Protein 3LIY (pdb70)

Nearest PDB structures (foldseek):
  6w6r-assembly1_A  TM=9.908E-01  e=2.434E-21  Human T-cell leukemia virus type I
  4ydg-assembly1_B  TM=9.935E-01  e=2.262E-19  Human T-cell lymphotrophic virus type 1 (strain ATK)
  4ydg-assembly1_A  TM=9.928E-01  e=6.728E-19  Human T-cell lymphotrophic virus type 1 (strain ATK)
  7bgu-assembly2_D  TM=8.450E-01  e=6.806E-06  Mason-Pfizer monkey virus
  3sqf-assembly2_B  TM=7.385E-01  e=1.691E-04  Mason-Pfizer monkey virus

B-factor: mean 42.74, std 16.51, range [15.84, 133.68]

Foldseek 3Di:
DDDDDDPVDFAWFWKWKALVQADIDTDIAGEDAPAQFWEAECVRHDPPADWAFDWDQDPVGIDRPQKTKHPAWMWMGGPPDPDTLTGRIGIYGDVRPHGYDYVSRCVVVVHDDDDD/DDFDDDPVDFRWFWKFKDLVADHTDTDIAGEDAPAPFWEAEPVPHDPPADWAFDWDQDPVGIDRPQKTKHCAWMWMDGPPDPDTDTGRMGIYGDVRPHGYCYVSRCVVVVHDDDDD/DDDDDDDD/DDFDDDPVDFGWFWKFKDLVQDDTDTDIAGEDAPAAFWEAEPVRHPPDADWAFDWDQDPVGIDGPQKTKRPAWMWMDGPPDPHTLTGRMGIYGPVRPHGYDYVSRCVVVVHDDDDD/DDDDDDPVDFRWFWKFKCLVADDTDIDIAGEDAPDPFWEAECVVHDPPADWAFDWDQDPVGIDRPFKTKHCQWMWMGTDPHDHTLTGRMGIYGHPPRHTYDYPSRCVVVVHDDDDD/DDDDDDD/DDFDDDPVDFGWFWKWKCLVQADIDIDIAGEDAPAPFWEEEPVRHDPPADWAFDWDQDDVGIDRPFKTKRPQWMWMAGPPGDHTLIGRIGIYGPVRPHGYHYVSSCVVVVHDDDDD/DDFDDDPVDFRWFWKFKDLVQDDTDIDIAGEDQPDPFWEEEPVNHDPDFDWAFDWDQDDVGIDRPFKTKHCAWMWMGGDPDPDTQIGRIGIYGDVRPHGYHYPSRCVVVVHDDDDD/DDDDDDD

Sequence (718 aa):
PVIPLDPARRPVIKAQVDTQTSHPKTIEALLDTGADMTVIPIALFSSNTPLKNTSVLLGAGGQTQDHFKLTSLPVLIRLPFRTTPIVLTSSCLVDTKNNWAIIIGRDALQQCQGVLYLPPVIPLDPARRPVIKAQVDTTQTSHPKTIEEALLDTGADMTVIPIALFSSNTPLKNTSVLGAGGQTQDHFKLTSLPVLIRRLPFRTTPIVLTSCLVDTKNNWAIIGRDALQQCQGVLYLPAPQVVMHPPVIPLDPARRPVIKAQVDTQTSHPKTIEALLDTGADMTVIPIALFSSNTPLKNTSVLGAGGQTQDHFKLTSLPVLIRLPFRTTPIVLTSCLVDTKNNWAIIGRDALQQCQGVLYLPPVIPLDPARRPVIKAQVDTQTSHPKTIEALLDTGADMTVIPIALFSSNTPLKNTSVLGAGGQTQDHFKLTSLPVLIRLPFRTTPIVLTSCLVDTKNNWAIIGRDALQQCQGVLYLPAAPPQQVVVVMMHHPVIPLDPARRPVIKAQVDTQTSHPKTIEALLDTGADMTVIPIALFSSNTPLKNTSVLGAGGQTQDHFKLTSLPVLIRLPFRTTPIVLTSCLVDTKNNWAIIGRDALQQCQGVLYLPPVIPLDPARRPVIKAQVDTQTSHPKTIEALLDTGADMTVIPIALFSSNTPLKNTSVLGAGGQTQDHFKLTSLPVLIRLPFRTTPIVLTSCLVDTKNNWWAIIGRDALQQCQGVLYLPAAPPQQVVVVMMHH

Radius of gyration: 28.51 Å; Cα contacts (8 Å, |Δi|>4): 2166; chains: 9; bounding box: 73×74×36 Å

Solvent-accessible surface area: 30761 Å² total; per-residue (Å²): 101,88,29,101,6,37,42,94,185,101,9,64,23,114,1,73,3,16,3,4,24,46,146,57,106,87,30,96,4,18,0,7,0,1,0,12,33,0,0,4,19,54,76,23,16,41,128,92,22,47,47,84,123,20,25,0,33,2,3,34,8,111,18,125,106,44,0,42,32,6,17,3,5,0,19,1,73,23,59,208,123,123,108,38,12,33,5,72,36,0,0,0,1,33,110,71,102,29,18,8,3,0,0,18,0,0,83,92,25,136,2,28,0,87,1,89,77,91,28,96,6,28,44,84,174,90,5,83,20,100,1,78,2,27,4,86,41,43,102,52,18,30,5,48,0,12,0,4,0,4,0,14,49,0,0,2,7,46,10,2,23,44,126,139,32,102,36,124,115,25,25,0,44,1,9,32,21,98,12,112,99,36,0,48,42,4,61,92,43,0,40,0,46,12,44,212,70,128,104,53,11,63,4,113,36,0,0,0,1,46,93,11,61,10,18,2,2,0,1,20,0,0,83,92,25,131,2,25,0,87,7,73,78,26,30,24,14,28,42,113,91,96,26,97,7,27,42,82,166,100,6,62,21,113,1,69,4,14,3,3,25,42,143,38,103,87,30,94,4,16,0,8,0,1,0,16,44,1,0,3,16,53,72,18,18,44,133,119,32,56,48,58,122,23,39,0,58,2,6,20,10,120,17,120,112,40,1,46,40,6,23,4,7,0,16,2,71,19,67,212,116,123,111,41,9,25,5,66,35,0,0,0,1,45,116,69,103,31,17,9,4,0,0,16,0,0,81,86,31,133,2,27,0,93,0,82,76,91,30,96,6,31,41,92,180,100,5,69,18,73,3,75,3,26,5,91,54,48,102,50,18,30,5,55,0,18,0,8,0,4,0,14,36,1,0,1,2,35,4,3,18,57,107,133,31,99,34,125,115,28,34,0,49,2,8,20,19,80,16,141,121,29,0,65,35,5,48,88,43,0,35,2,72,5,68,200,56,120,105,49,10,65,5,114,34,0,0,0,2,49,134,42,8,36,11,9,3,0,1,17,0,0,85,88,21,135,2,26,0,88,7,62,85,35,30,29,27,32,80,101,92,32,76,7,22,44,92,136,104,8,64,25,115,0,57,2,27,3,7,24,34,152,62,89,90,32,96,2,19,0,8,0,2,0,14,31,0,1,2,18,53,70,17,16,49,104,151,25,49,45,67,123,28,41,0,55,5,4,33,18,121,16,102,106,43,0,45,40,6,23,4,5,0,18,0,74,26,57,209,118,125,109,36,13,28,5,86,33,0,0,0,1,45,108,80,94,29,18,10,3,0,1,17,0,1,80,88,23,133,2,29,0,88,3,81,84,91,26,98,6,36,42,90,179,108,5,66,26,74,3,74,1,27,4,86,37,42,98,52,14,27,4,52,0,17,0,8,0,5,0,14,41,0,0,1,7,48,12,3,23,46,102,132,27,102,41,124,117,23,31,0,49,2,10,29,19,107,12,115,104,30,2,45,38,3,54,91,43,0,34,0,67,8,79,192,85,128,106,41,9,66,4,113,43,0,0,0,4,33,101,9,84,21,17,2,1,0,1,18,0,0,83,87,29,137,2,26,0,85,8,66,74,27,25,23,20,23,86

CATH classification: 2.40.70.10

Structure (mmCIF, N/CA/C/O backbone):
data_3LIY
#
_entry.id   3LIY
#
_cell.length_a   133.690
_cell.length_b   77.395
_cell.length_c   80.166
_cell.angle_alpha   90.00
_cell.angle_beta   99.69
_cell.angle_gamma   90.00
#
_symmetry.space_group_name_H-M   'C 1 2 1'
#
loop_
_entity.id
_entity.type
_entity.pdbx_description
1 polymer Protease
2 polymer 'statine-containing inhibitor'
3 non-polymer DI(HYDROXYETHYL)ETHER
4 water water
#
loop_
_atom_site.group_PDB
_atom_site.id
_atom_site.type_symbol
_atom_site.label_atom_id
_atom_site.label_alt_id
_atom_site.label_comp_id
_atom_site.label_asym_id
_atom_site.label_entity_id
_atom_site.label_seq_id
_atom_site.pdbx_PDB_ins_code
_atom_site.Cartn_x
_atom_site.Cartn_y
_atom_site.Cartn_z
_atom_site.occupancy
_atom_site.B_iso_or_equiv
_atom_site.auth_seq_id
_atom_site.auth_comp_id
_atom_site.auth_asym_id
_atom_site.auth_atom_id
_atom_site.pdbx_PDB_model_num
ATOM 1 N N . PRO A 1 1 ? 91.436 65.223 74.470 1.00 65.45 1 PRO A N 1
ATOM 2 C CA . PRO A 1 1 ? 90.092 65.610 74.873 1.00 72.71 1 PRO A CA 1
ATOM 3 C C . PRO A 1 1 ? 89.022 64.654 74.341 1.00 58.47 1 PRO A C 1
ATOM 4 O O . PRO A 1 1 ? 89.318 63.737 73.563 1.00 52.15 1 PRO A O 1
ATOM 8 N N . VAL A 1 2 ? 87.786 64.902 74.755 1.00 53.61 2 VAL A N 1
ATOM 9 C CA . VAL A 1 2 ? 86.614 64.251 74.199 1.00 54.81 2 VAL A CA 1
ATOM 10 C C . VAL A 1 2 ? 86.192 64.959 72.916 1.00 52.21 2 VAL A C 1
ATOM 11 O O . VAL A 1 2 ? 86.165 66.183 72.848 1.00 49.75 2 VAL A O 1
ATOM 15 N N . ILE A 1 3 ? 85.964 64.184 71.863 1.00 45.37 3 ILE A N 1
ATOM 16 C CA . ILE A 1 3 ? 85.620 64.756 70.572 1.00 40.24 3 ILE A CA 1
ATOM 17 C C . ILE A 1 3 ? 84.239 64.249 70.168 1.00 43.35 3 ILE A C 1
ATOM 18 O O . ILE A 1 3 ? 84.068 63.063 69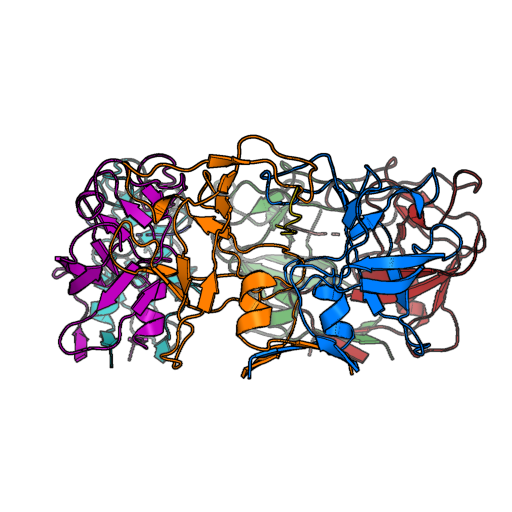.921 1.00 40.37 3 ILE A O 1
ATOM 23 N N . PRO A 1 4 ? 83.229 65.127 70.202 1.00 40.68 4 PRO A N 1
ATOM 24 C CA . PRO A 1 4 ? 81.870 64.698 69.866 1.00 38.32 4 PRO A CA 1
ATOM 25 C C . PRO A 1 4 ? 81.777 64.402 68.378 1.00 39.70 4 PRO A C 1
ATOM 26 O O . PRO A 1 4 ? 82.550 64.940 67.600 1.00 39.20 4 PRO A O 1
ATOM 30 N N . LEU A 1 5 ? 80.927 63.453 68.016 1.00 34.54 5 LEU A N 1
ATOM 31 C CA . LEU A 1 5 ? 80.834 62.994 66.638 1.00 31.31 5 LEU A CA 1
ATOM 32 C C . LEU A 1 5 ? 79.559 63.536 66.008 1.00 30.13 5 LEU A C 1
ATOM 33 O O . LEU A 1 5 ? 78.489 63.510 66.612 1.00 36.10 5 LEU A O 1
ATOM 38 N N . ASP A 1 6 ? 79.701 64.112 64.824 1.00 29.72 6 ASP A N 1
ATOM 39 C CA . ASP A 1 6 ? 78.627 64.863 64.203 1.00 31.27 6 ASP A CA 1
ATOM 40 C C . ASP A 1 6 ? 78.787 64.674 62.710 1.00 29.69 6 ASP A C 1
ATOM 41 O O . ASP A 1 6 ? 79.865 64.929 62.180 1.00 28.85 6 ASP A O 1
ATOM 46 N N . PRO A 1 7 ? 77.730 64.198 62.023 1.00 29.86 7 PRO A N 1
ATOM 47 C CA . PRO A 1 7 ? 77.821 64.002 60.569 1.00 29.70 7 PRO A CA 1
ATOM 48 C C . PRO A 1 7 ? 78.266 65.274 59.836 1.00 30.19 7 PRO A C 1
ATOM 49 O O . PRO A 1 7 ? 78.906 65.169 58.804 1.00 32.27 7 PRO A O 1
ATOM 53 N N . ALA A 1 8 ? 77.884 66.451 60.338 1.00 33.02 8 ALA A N 1
ATOM 54 C CA . ALA A 1 8 ? 78.105 67.708 59.622 1.00 33.94 8 ALA A CA 1
ATOM 55 C C . ALA A 1 8 ? 79.488 68.308 59.871 1.00 34.75 8 ALA A C 1
ATOM 56 O O . ALA A 1 8 ? 79.824 69.343 59.292 1.00 37.39 8 ALA A O 1
ATOM 58 N N . ARG A 1 9 ? 80.225 67.754 60.830 1.00 32.77 9 ARG A N 1
ATOM 59 C CA . ARG A 1 9 ? 81.566 68.253 61.157 1.00 37.97 9 ARG A CA 1
ATOM 60 C C . ARG A 1 9 ? 82.539 67.075 61.168 1.00 34.68 9 ARG A C 1
ATOM 61 O O . ARG A 1 9 ? 82.400 66.165 61.985 1.00 34.03 9 ARG A O 1
ATOM 69 N N . ARG A 1 10 ? 83.534 67.094 60.285 1.00 30.80 10 ARG A N 1
ATOM 70 C CA . ARG A 1 10 ? 84.550 66.033 60.297 1.00 26.52 10 ARG A CA 1
ATOM 71 C C . ARG A 1 10 ? 85.473 66.180 61.499 1.00 29.70 10 ARG A C 1
ATOM 72 O O . ARG A 1 10 ? 85.848 67.305 61.831 1.00 31.32 10 ARG A O 1
ATOM 80 N N . PRO A 1 11 ? 85.740 65.072 62.228 1.00 26.71 11 PRO A N 1
ATOM 81 C CA . PRO A 1 11 ? 86.609 65.184 63.412 1.00 28.03 11 PRO A CA 1
ATOM 82 C C . PRO A 1 11 ? 88.064 65.279 62.947 1.00 29.22 11 PRO A C 1
ATOM 83 O O . PRO A 1 11 ? 88.576 64.334 62.369 1.00 25.68 11 PRO A O 1
ATOM 87 N N . VAL A 1 12 ? 88.655 66.467 63.028 1.00 28.35 12 VAL A N 1
ATOM 88 C CA . VAL A 1 12 ? 89.993 66.684 62.501 1.00 23.59 12 VAL A CA 1
ATOM 89 C C . VAL A 1 12 ? 90.956 67.096 63.612 1.00 26.97 12 VAL A C 1
ATOM 90 O O . VAL A 1 12 ? 90.554 67.376 64.750 1.00 32.72 12 VAL A O 1
ATOM 94 N N . ILE A 1 13 ? 92.241 67.021 63.333 1.00 28.92 13 ILE A N 1
ATOM 95 C CA . ILE A 1 13 ? 93.249 67.403 64.323 1.00 28.13 13 ILE A CA 1
ATOM 96 C C . ILE A 1 13 ? 94.415 68.007 63.531 1.00 27.09 13 ILE A C 1
ATOM 97 O O . ILE A 1 13 ? 94.534 67.761 62.321 1.00 26.24 13 ILE A O 1
ATOM 102 N N . LYS A 1 14 ? 95.144 68.936 64.144 1.00 26.34 14 LYS A N 1
ATOM 103 C CA . LYS A 1 14 ? 96.350 69.459 63.532 1.00 24.22 14 LYS A CA 1
ATOM 104 C C . LYS A 1 14 ? 97.488 68.550 63.969 1.00 26.56 14 LYS A C 1
ATOM 105 O O . LYS A 1 14 ? 97.721 68.385 65.160 1.00 29.20 14 LYS A O 1
ATOM 111 N N . ALA A 1 15 ? 98.213 67.983 63.017 1.00 25.22 15 ALA A N 1
ATOM 112 C CA . ALA A 1 15 ? 99.307 67.056 63.348 1.00 29.52 15 ALA A CA 1
ATOM 113 C C . ALA A 1 15 ? 100.579 67.496 62.649 1.00 27.15 15 ALA A C 1
ATOM 114 O O . ALA A 1 15 ? 100.552 67.847 61.478 1.00 25.52 15 ALA A O 1
ATOM 116 N N . GLN A 1 16 ? 101.706 67.444 63.347 1.00 24.77 16 GLN A N 1
ATOM 117 C CA . GLN A 1 16 ? 102.976 67.701 62.704 1.00 27.73 16 GLN A CA 1
ATOM 118 C C . GLN A 1 16 ? 103.539 66.387 62.154 1.00 28.62 16 GLN A C 1
ATOM 119 O O . GLN A 1 16 ? 103.864 65.495 62.923 1.00 26.95 16 GLN A O 1
ATOM 125 N N . VAL A 1 17 ? 103.674 66.299 60.828 1.00 23.87 17 VAL A N 1
ATOM 126 C CA . VAL A 1 17 ? 104.119 65.075 60.166 1.00 27.27 17 VAL A CA 1
ATOM 127 C C . VAL A 1 17 ? 105.570 65.185 59.680 1.00 27.32 17 VAL A C 1
ATOM 128 O O . VAL A 1 17 ? 105.911 66.057 58.866 1.00 25.02 17 VAL A O 1
ATOM 132 N N . ASP A 1 18 ? 106.419 64.275 60.146 1.00 25.26 18 ASP A N 1
ATOM 133 C CA . ASP A 1 18 ? 107.804 64.226 59.663 1.00 23.76 18 ASP A CA 1
ATOM 134 C C . ASP A 1 18 ? 108.005 62.995 58.798 1.00 26.51 18 ASP A C 1
ATOM 135 O O . ASP A 1 18 ? 107.983 61.868 59.316 1.00 27.01 18 ASP A O 1
ATOM 140 N N . THR A 1 19 ? 108.032 63.161 57.475 1.00 26.40 19 THR A N 1
ATOM 141 C CA . THR A 1 19 ? 108.200 61.996 56.600 1.00 26.75 19 THR A CA 1
ATOM 142 C C . THR A 1 19 ? 109.657 61.514 56.571 1.00 28.82 19 THR A C 1
ATOM 143 O O . THR A 1 19 ? 109.967 60.502 55.927 1.00 28.77 19 THR A O 1
ATOM 147 N N . GLN A 1 20 ? 110.538 62.292 57.188 1.00 27.99 20 GLN A N 1
ATOM 148 C CA . GLN A 1 20 ? 111.992 62.026 57.164 1.00 31.19 20 GLN A CA 1
ATOM 149 C C . GLN A 1 20 ? 112.594 62.088 55.748 1.00 34.73 20 GLN A C 1
ATOM 150 O O . GLN A 1 20 ? 113.683 61.563 55.503 1.00 37.54 20 GLN A O 1
ATOM 156 N N . THR A 1 21 ? 111.868 62.707 54.818 1.00 32.64 21 THR A N 1
ATOM 157 C CA . THR A 1 21 ? 112.378 62.935 53.467 1.00 37.21 21 THR A CA 1
ATOM 158 C C . THR A 1 21 ? 112.393 64.426 53.096 1.00 36.10 21 THR A C 1
ATOM 159 O O . THR A 1 21 ? 112.792 64.783 51.991 1.00 40.43 21 THR A O 1
ATOM 163 N N . SER A 1 22 ? 111.854 65.262 53.983 1.00 40.39 22 SER A N 1
ATOM 164 C CA . SER A 1 22 ? 111.660 66.699 53.750 1.00 37.29 22 SER A CA 1
ATOM 165 C C . SER A 1 22 ? 111.372 67.338 55.106 1.00 40.09 22 SER A C 1
ATOM 166 O O . SER A 1 22 ? 111.186 66.627 56.091 1.00 37.56 22 SER A O 1
ATOM 169 N N . HIS A 1 23 ? 111.325 68.668 55.170 1.00 35.34 23 HIS A N 1
ATOM 170 C CA . HIS A 1 23 ? 111.078 69.330 56.452 1.00 35.49 23 HIS A CA 1
ATOM 171 C C . HIS A 1 23 ? 109.662 68.996 56.930 1.00 34.53 23 HIS A C 1
ATOM 172 O O . HIS A 1 23 ? 108.737 68.971 56.128 1.00 36.69 23 HIS A O 1
ATOM 179 N N . PRO A 1 24 ? 109.486 68.795 58.245 1.00 34.57 24 PRO A N 1
ATOM 180 C CA . PRO A 1 24 ? 108.176 68.376 58.752 1.00 31.33 24 PRO A CA 1
ATOM 181 C C . PRO A 1 24 ? 107.153 69.490 58.562 1.00 34.40 24 PRO A C 1
ATOM 182 O O . PRO A 1 24 ? 107.506 70.676 58.631 1.00 34.88 24 PRO A O 1
ATOM 186 N N . LYS A 1 25 ? 105.898 69.109 58.376 1.00 30.25 25 LYS A N 1
ATOM 187 C CA . LYS A 1 25 ? 104.828 70.085 58.221 1.00 26.21 25 LYS A CA 1
ATOM 188 C C . LYS A 1 25 ? 103.668 69.790 59.154 1.00 26.23 25 LYS A C 1
ATOM 189 O O . LYS A 1 25 ? 103.303 68.628 59.353 1.00 25.34 25 LYS A O 1
ATOM 195 N N . THR A 1 26 ? 102.979 70.834 59.596 1.00 24.74 26 THR A N 1
ATOM 196 C CA . THR A 1 26 ? 101.740 70.647 60.336 1.00 23.69 26 THR A CA 1
ATOM 197 C C . THR A 1 26 ? 100.562 70.687 59.376 1.00 24.17 26 THR A C 1
ATOM 198 O O . THR A 1 26 ? 100.442 71.630 58.592 1.00 24.45 26 THR A O 1
ATOM 202 N N . ILE A 1 27 ? 99.741 69.634 59.385 1.00 22.17 27 ILE A N 1
ATOM 203 C CA . ILE A 1 27 ? 98.616 69.546 58.471 1.00 22.27 27 ILE A CA 1
ATOM 204 C C . ILE A 1 27 ? 97.358 69.225 59.234 1.00 21.49 27 ILE A C 1
ATOM 205 O O . ILE A 1 27 ? 97.420 68.800 60.394 1.00 25.34 27 ILE A O 1
ATOM 210 N N . GLU A 1 28 ? 96.214 69.457 58.614 1.00 21.14 28 GLU A N 1
ATOM 211 C CA . GLU A 1 28 ? 94.951 69.109 59.255 1.00 21.55 28 GLU A CA 1
ATOM 212 C C . GLU A 1 28 ? 94.666 67.689 58.799 1.00 25.35 28 GLU A C 1
ATOM 213 O O . GLU A 1 28 ? 94.640 67.417 57.608 1.00 19.66 28 GLU A O 1
ATOM 219 N N . ALA A 1 29 ? 94.392 66.792 59.727 1.00 19.06 29 ALA A N 1
ATOM 220 C CA . ALA A 1 29 ? 94.139 65.403 59.327 1.00 17.38 29 ALA A CA 1
ATOM 221 C C . ALA A 1 29 ? 92.848 64.884 59.953 1.00 21.02 29 ALA A C 1
ATOM 222 O O . ALA A 1 29 ? 92.456 65.286 61.056 1.00 20.44 29 ALA A O 1
ATOM 224 N N . LEU A 1 30 ? 92.168 64.012 59.223 1.00 18.93 30 LEU A N 1
ATOM 225 C CA . LEU A 1 30 ? 90.919 63.377 59.713 1.00 20.22 30 LEU A CA 1
ATOM 226 C C . LEU A 1 30 ? 91.196 62.263 60.746 1.00 18.96 30 LEU A C 1
ATOM 227 O O . LEU A 1 30 ? 92.022 61.353 60.506 1.00 18.76 30 LEU A O 1
ATOM 232 N N . LEU A 1 31 ? 90.536 62.313 61.901 1.00 21.55 31 LEU A N 1
ATOM 233 C CA . LEU A 1 31 ? 90.608 61.203 62.843 1.00 20.96 31 LEU A CA 1
ATOM 234 C C . LEU A 1 31 ? 89.648 60.106 62.406 1.00 21.69 31 LEU A C 1
ATOM 235 O O . LEU A 1 31 ? 88.425 60.281 62.493 1.00 25.24 31 LEU A O 1
ATOM 240 N N . ASP A 1 32 ? 90.185 58.960 61.969 1.00 23.46 32 ASP A N 1
ATOM 241 C CA . ASP A 1 32 ? 89.398 57.989 61.205 1.00 24.20 32 ASP A CA 1
ATOM 242 C C . ASP A 1 32 ? 89.493 56.571 61.783 1.00 21.71 32 ASP A C 1
ATOM 243 O O . ASP A 1 32 ? 90.427 55.796 61.475 1.00 21.85 32 ASP A O 1
ATOM 248 N N . THR A 1 33 ? 88.593 56.242 62.711 1.00 22.41 33 THR A N 1
ATOM 249 C CA . THR A 1 33 ? 88.562 54.883 63.240 1.00 21.99 33 THR A CA 1
ATOM 250 C C . THR A 1 33 ? 88.320 53.778 62.189 1.00 19.67 33 THR A C 1
ATOM 251 O O . THR A 1 33 ? 88.611 52.611 62.447 1.00 23.68 33 THR A O 1
ATOM 255 N N . GLY A 1 34 ? 87.836 54.119 61.010 1.00 23.58 34 GLY A N 1
ATOM 256 C CA . GLY A 1 34 ? 87.727 53.117 59.934 1.00 21.88 34 GLY A CA 1
ATOM 257 C C . GLY A 1 34 ? 88.921 53.034 58.988 1.00 26.32 34 GLY A C 1
ATOM 258 O O . GLY A 1 34 ? 88.826 52.441 57.901 1.00 23.65 34 GLY A O 1
ATOM 259 N N . ALA A 1 35 ? 90.051 53.631 59.374 1.00 20.93 35 ALA A N 1
ATOM 260 C CA . ALA A 1 35 ? 91.278 53.467 58.602 1.00 20.00 35 ALA A CA 1
ATOM 261 C C . ALA A 1 35 ? 92.214 52.549 59.330 1.00 23.20 35 ALA A C 1
ATOM 262 O O . ALA A 1 35 ? 92.610 52.876 60.453 1.00 19.02 35 ALA A O 1
ATOM 264 N N . ASP A 1 36 ? 92.593 51.424 58.705 1.00 21.17 36 ASP A N 1
ATOM 265 C CA . ASP A 1 36 ? 93.576 50.505 59.291 1.00 22.18 36 ASP A CA 1
ATOM 266 C C . ASP A 1 36 ? 94.956 51.175 59.446 1.00 24.77 36 ASP A C 1
ATOM 267 O O . ASP A 1 36 ? 95.669 50.956 60.444 1.00 24.21 36 ASP A O 1
ATOM 272 N N . MET A 1 37 ? 95.296 52.015 58.473 1.00 22.45 37 MET A N 1
ATOM 273 C CA . MET A 1 37 ? 96.602 52.661 58.398 1.00 23.63 37 MET A CA 1
ATOM 274 C C . MET A 1 37 ? 96.452 54.144 58.089 1.00 20.24 37 MET A C 1
ATOM 275 O O . MET A 1 37 ? 95.544 54.580 57.384 1.00 21.13 37 MET A O 1
ATOM 280 N N . THR A 1 38 ? 97.382 54.914 58.616 1.00 20.89 38 THR A N 1
ATOM 281 C CA . THR A 1 38 ? 97.426 56.361 58.411 1.00 18.96 38 THR A CA 1
ATOM 282 C C . THR A 1 38 ? 97.778 56.682 56.939 1.00 20.03 38 THR A C 1
ATOM 283 O O . THR A 1 38 ? 98.468 55.910 56.273 1.00 20.14 38 THR A O 1
ATOM 287 N N . VAL A 1 39 ? 97.223 57.780 56.432 1.00 17.75 39 VAL A N 1
ATOM 288 C CA . VAL A 1 39 ? 97.455 58.215 55.043 1.00 16.75 39 VAL A CA 1
ATOM 289 C C . VAL A 1 39 ? 98.050 59.636 55.077 1.00 20.34 39 VAL A C 1
ATOM 290 O O . VAL A 1 39 ? 97.473 60.554 55.673 1.00 23.42 39 VAL A O 1
ATOM 294 N N . ILE A 1 40 ? 99.158 59.830 54.370 1.00 22.13 40 ILE A N 1
ATOM 295 C CA . ILE A 1 40 ? 99.794 61.167 54.282 1.00 20.30 40 ILE A CA 1
ATOM 296 C C . ILE A 1 40 ? 99.818 61.585 52.803 1.00 23.44 40 ILE A C 1
ATOM 297 O O . ILE A 1 40 ? 100.152 60.765 51.958 1.00 22.83 40 ILE A O 1
ATOM 302 N N . PRO A 1 41 ? 99.529 62.865 52.492 1.00 23.94 41 PRO A N 1
ATOM 303 C CA . PRO A 1 41 ? 99.589 63.285 51.059 1.00 24.32 41 PRO A CA 1
ATOM 304 C C . PRO A 1 41 ? 101.013 63.225 50.504 1.00 26.31 41 PRO A C 1
ATOM 305 O O . PRO A 1 41 ? 101.972 63.504 51.222 1.00 25.20 41 PRO A O 1
ATOM 309 N N . ILE A 1 42 ? 101.148 62.895 49.219 1.00 25.96 42 ILE A N 1
ATOM 310 C CA . ILE A 1 42 ? 102.473 62.726 48.621 1.00 26.82 42 ILE A CA 1
ATOM 311 C C . ILE A 1 42 ? 103.213 64.060 48.563 1.00 27.61 42 ILE A C 1
ATOM 312 O O . ILE A 1 42 ? 104.431 64.085 48.624 1.00 29.29 42 ILE A O 1
ATOM 317 N N . ALA A 1 43 ? 102.457 65.161 48.574 1.00 33.53 43 ALA A N 1
ATOM 318 C CA . ALA A 1 43 ? 103.052 66.511 48.578 1.00 33.93 43 ALA A CA 1
ATOM 319 C C . ALA A 1 43 ? 104.007 66.754 49.736 1.00 32.17 43 ALA A C 1
ATOM 320 O O . ALA A 1 43 ? 104.894 67.594 49.626 1.00 33.41 43 ALA A O 1
ATOM 322 N N . LEU A 1 44 ? 103.842 66.020 50.846 1.00 27.11 44 LEU A N 1
ATOM 323 C CA . LEU A 1 44 ? 104.750 66.164 51.989 1.00 28.65 44 LEU A CA 1
ATOM 324 C C . LEU A 1 44 ? 106.123 65.511 51.830 1.00 39.84 44 LEU A C 1
ATOM 325 O O . LEU A 1 44 ? 106.984 65.695 52.695 1.00 35.49 44 LEU A O 1
ATOM 330 N N . PHE A 1 45 ? 106.290 64.688 50.790 1.00 31.26 45 PHE A N 1
ATOM 331 C CA . PHE A 1 45 ? 107.538 63.926 50.572 1.00 38.27 45 PHE A CA 1
ATOM 332 C C . PHE A 1 45 ? 108.383 64.606 49.499 1.00 38.17 45 PHE A C 1
ATOM 333 O O . PHE A 1 45 ? 107.848 65.198 48.561 1.00 38.49 45 PHE A O 1
ATOM 341 N N . SER A 1 46 ? 109.699 64.484 49.596 1.00 40.47 46 SER A N 1
ATOM 342 C CA . SER A 1 46 ? 110.572 64.980 48.531 1.00 53.64 46 SER A CA 1
ATOM 343 C C . SER A 1 46 ? 110.270 64.306 47.185 1.00 53.88 46 SER A C 1
ATOM 344 O O . SER A 1 46 ? 109.919 63.118 47.131 1.00 46.42 46 SER A O 1
ATOM 347 N N . SER A 1 47 ? 110.454 65.058 46.102 1.00 51.57 47 SER A N 1
ATOM 348 C CA . SER A 1 47 ? 110.246 64.541 44.749 1.00 63.39 47 SER A CA 1
ATOM 349 C C . SER A 1 47 ? 111.017 63.238 44.504 1.00 49.57 47 SER A C 1
ATOM 350 O O . SER A 1 47 ? 110.511 62.325 43.854 1.00 60.54 47 SER A O 1
ATOM 353 N N . ASN A 1 48 ? 112.224 63.148 45.059 1.00 53.32 48 ASN A N 1
ATOM 354 C CA . ASN A 1 48 ? 113.061 61.952 44.911 1.00 75.17 48 ASN A CA 1
ATOM 355 C C . ASN A 1 48 ? 112.362 60.650 45.318 1.00 67.49 48 ASN A C 1
ATOM 356 O O . ASN A 1 48 ? 112.481 59.625 44.639 1.00 60.30 48 ASN A O 1
ATOM 361 N N . THR A 1 49 ? 111.695 60.676 46.466 1.00 50.57 49 THR A N 1
ATOM 362 C CA . THR A 1 49 ? 111.715 59.517 47.339 1.00 46.95 49 THR A CA 1
ATOM 363 C C . THR A 1 49 ? 111.099 58.261 46.773 1.00 40.06 49 THR A C 1
ATOM 364 O O . THR A 1 49 ? 110.023 58.309 46.182 1.00 43.51 49 THR A O 1
ATOM 368 N N . PRO A 1 50 ? 111.725 57.117 47.083 1.00 39.33 50 PRO A N 1
ATOM 369 C CA . PRO A 1 50 ? 111.249 55.793 46.732 1.00 38.91 50 PRO A CA 1
ATOM 370 C C . PRO A 1 50 ? 110.064 55.404 47.605 1.00 44.29 50 PRO A C 1
ATOM 371 O O . PRO A 1 50 ? 110.121 55.544 48.832 1.00 45.56 50 PRO A O 1
ATOM 375 N N . LEU A 1 51 ? 109.000 54.948 46.959 1.00 36.69 51 LEU A N 1
ATOM 376 C CA . LEU A 1 51 ? 107.793 54.473 47.638 1.00 36.30 51 LEU A CA 1
ATOM 377 C C . LEU A 1 51 ? 107.424 53.102 47.089 1.00 42.38 51 LEU A C 1
ATOM 378 O O . LEU A 1 51 ? 107.900 52.709 46.020 1.00 39.24 51 LEU A O 1
ATOM 383 N N . LYS A 1 52 ? 106.667 52.327 47.859 1.00 36.46 52 LYS A N 1
ATOM 384 C CA . LYS A 1 52 ? 106.376 50.938 47.463 1.00 33.73 52 LYS A CA 1
ATOM 385 C C . LYS A 1 52 ? 104.952 50.801 46.946 1.00 39.60 52 LYS A C 1
ATOM 386 O O . LYS A 1 52 ? 104.044 51.520 47.387 1.00 35.81 52 LYS A O 1
ATOM 392 N N . ASN A 1 53 ? 104.736 49.884 46.011 1.00 33.98 53 ASN A N 1
ATOM 393 C CA . ASN A 1 53 ? 103.382 49.667 45.537 1.00 38.90 53 ASN A CA 1
ATOM 394 C C . ASN A 1 53 ? 102.596 48.927 46.590 1.00 35.37 53 ASN A C 1
ATOM 395 O O . ASN A 1 53 ? 103.150 48.142 47.345 1.00 39.75 53 ASN A O 1
ATOM 400 N N . THR A 1 54 ? 101.303 49.198 46.655 1.00 32.56 54 THR A N 1
ATOM 401 C CA . THR A 1 54 ? 100.452 48.536 47.603 1.00 32.79 54 THR A CA 1
ATOM 402 C C . THR A 1 54 ? 98.995 48.603 47.157 1.00 35.42 54 THR A C 1
ATOM 403 O O . THR A 1 54 ? 98.639 49.359 46.245 1.00 34.79 54 THR A O 1
ATOM 407 N N . SER A 1 55 ? 98.160 47.831 47.832 1.00 30.54 55 SER A N 1
ATOM 408 C CA . SER A 1 55 ? 96.753 47.709 47.496 1.00 31.14 55 SER A CA 1
ATOM 409 C C . SER A 1 55 ? 95.943 48.231 48.687 1.00 33.33 55 SER A C 1
ATOM 410 O O . SER A 1 55 ? 96.345 48.035 49.827 1.00 33.28 55 SER A O 1
ATOM 413 N N . VAL A 1 56 ? 94.848 48.940 48.422 1.00 28.46 56 VAL A N 1
ATOM 414 C CA . VAL A 1 56 ? 94.031 49.554 49.465 1.00 28.11 56 VAL A CA 1
ATOM 415 C C . VAL A 1 56 ? 92.575 49.324 49.073 1.00 28.56 56 VAL A C 1
ATOM 416 O O . VAL A 1 56 ? 92.212 49.480 47.904 1.00 28.77 56 VAL A O 1
ATOM 420 N N . LEU A 1 57 ? 91.762 48.862 50.020 1.00 27.91 57 LEU A N 1
ATOM 421 C CA A LEU A 1 57 ? 90.324 48.769 49.786 0.50 29.57 57 LEU A CA 1
ATOM 422 C CA B LEU A 1 57 ? 90.312 48.747 49.829 0.50 29.82 57 LEU A CA 1
ATOM 423 C C . LEU A 1 57 ? 89.646 50.019 50.335 1.00 27.44 57 LEU A C 1
ATOM 424 O O . LEU A 1 57 ? 89.804 50.362 51.495 1.00 27.38 57 LEU A O 1
ATOM 433 N N . GLY A 1 58 ? 88.932 50.722 49.458 1.00 27.56 58 GLY A N 1
ATOM 434 C CA . GLY A 1 58 ? 88.175 51.911 49.829 1.00 31.15 58 GLY A CA 1
ATOM 435 C C . GLY A 1 58 ? 86.711 51.749 49.435 1.00 32.97 58 GLY A C 1
ATOM 436 O O . GLY A 1 58 ? 86.340 50.749 48.818 1.00 31.85 58 GLY A O 1
ATOM 437 N N . ALA A 1 59 ? 85.906 52.771 49.693 1.00 33.55 59 ALA A N 1
ATOM 438 C CA . ALA A 1 59 ? 84.471 52.733 49.359 1.00 35.33 59 ALA A CA 1
ATOM 439 C C . ALA A 1 59 ? 84.197 52.419 47.881 1.00 39.83 59 ALA A C 1
ATOM 440 O O . ALA A 1 59 ? 83.196 51.767 47.539 1.00 41.14 59 ALA A O 1
ATOM 442 N N . GLY A 1 60 ? 85.042 52.940 47.000 1.00 37.93 60 GLY A N 1
ATOM 443 C CA . GLY A 1 60 ? 84.903 52.670 45.575 1.00 37.91 60 GLY A CA 1
ATOM 444 C C . GLY A 1 60 ? 85.692 51.467 45.095 1.00 40.50 60 GLY A C 1
ATOM 445 O O . GLY A 1 60 ? 85.952 51.350 43.899 1.00 47.39 60 GLY A O 1
ATOM 446 N N . GLY A 1 61 ? 86.007 50.541 46.005 1.00 36.63 61 GLY A N 1
ATOM 447 C CA . GLY A 1 61 ? 86.593 49.238 45.642 1.00 34.06 61 GLY A CA 1
ATOM 448 C C . GLY A 1 61 ? 88.087 49.173 45.932 1.00 38.59 61 GLY A C 1
ATOM 449 O O . GLY A 1 61 ? 88.628 50.045 46.607 1.00 33.84 61 GLY A O 1
ATOM 450 N N . GLN A 1 62 ? 88.764 48.159 45.399 1.00 35.92 62 GLN A N 1
ATOM 451 C CA . GLN A 1 62 ? 90.208 48.017 45.599 1.00 36.03 62 GLN A CA 1
ATOM 452 C C . GLN A 1 62 ? 90.994 48.914 44.643 1.00 36.29 62 GLN A C 1
ATOM 453 O O . GLN A 1 62 ? 90.670 49.002 43.461 1.00 34.08 62 GLN A O 1
ATOM 459 N N . THR A 1 63 ? 92.046 49.553 45.138 1.00 30.53 63 THR A N 1
ATOM 460 C CA . THR A 1 63 ? 92.902 50.338 44.256 1.00 30.23 63 THR A CA 1
ATOM 461 C C . THR A 1 63 ? 94.351 49.953 44.467 1.00 31.32 63 THR A C 1
ATOM 462 O O . THR A 1 63 ? 94.821 49.875 45.603 1.00 28.18 63 THR A O 1
ATOM 466 N N . GLN A 1 64 ? 95.047 49.689 43.370 1.00 27.05 64 GLN A N 1
ATOM 467 C CA . GLN A 1 64 ? 96.460 49.379 43.449 1.00 31.92 64 GLN A CA 1
ATOM 468 C C . GLN A 1 64 ? 97.319 50.574 43.018 1.00 35.51 64 GLN A C 1
ATOM 469 O O . GLN A 1 64 ? 98.535 50.501 43.081 1.00 34.45 64 GLN A O 1
ATOM 475 N N . ASP A 1 65 ? 96.692 51.613 42.465 1.00 29.74 65 ASP A N 1
ATOM 476 C CA . ASP A 1 65 ? 97.439 52.765 41.936 1.00 34.00 65 ASP A CA 1
ATOM 477 C C . ASP A 1 65 ? 97.480 53.987 42.863 1.00 30.90 65 ASP A C 1
ATOM 478 O O . ASP A 1 65 ? 98.442 54.741 42.806 1.00 34.35 65 ASP A O 1
ATOM 483 N N . HIS A 1 66 ? 96.391 54.248 43.593 1.00 31.40 66 HIS A N 1
ATOM 484 C CA . HIS A 1 66 ? 96.218 55.538 44.305 1.00 30.36 66 HIS A CA 1
ATOM 485 C C . HIS A 1 66 ? 97.210 55.731 45.446 1.00 31.04 66 HIS A C 1
ATOM 486 O O . HIS A 1 66 ? 97.646 56.860 45.708 1.00 28.94 66 HIS A O 1
ATOM 493 N N . PHE A 1 67 ? 97.481 54.657 46.186 1.00 26.94 67 PHE A N 1
ATOM 494 C CA . PHE A 1 67 ? 98.321 54.760 47.386 1.00 24.91 67 PHE A CA 1
ATOM 495 C C . PHE A 1 67 ? 99.613 54.004 47.244 1.00 28.49 67 PHE A C 1
ATOM 496 O O . PHE A 1 67 ? 99.658 52.939 46.634 1.00 31.26 67 PHE A O 1
ATOM 504 N N . LYS A 1 68 ? 100.664 54.551 47.829 1.00 25.82 68 LYS A N 1
ATOM 505 C CA . LYS A 1 68 ? 101.907 53.797 47.985 1.00 28.65 68 LYS A CA 1
ATOM 506 C C . LYS A 1 68 ? 102.172 53.586 49.455 1.00 31.78 68 LYS A C 1
ATOM 507 O O . LYS A 1 68 ? 101.519 54.199 50.288 1.00 25.80 68 LYS A O 1
ATOM 513 N N . LEU A 1 69 ? 103.183 52.782 49.768 1.00 28.48 69 LEU A N 1
ATOM 514 C CA . LEU A 1 69 ? 103.608 52.602 51.151 1.00 27.77 69 LEU A CA 1
ATOM 515 C C . LEU A 1 69 ? 104.955 53.322 51.238 1.00 33.66 69 LEU A C 1
ATOM 516 O O . LEU A 1 69 ? 105.730 53.310 50.271 1.00 29.68 69 LEU A O 1
ATOM 521 N N . THR A 1 70 ? 105.244 53.949 52.372 1.00 28.26 70 THR A N 1
ATOM 522 C CA . THR A 1 70 ? 106.497 54.685 52.530 1.00 25.58 70 THR A CA 1
ATOM 523 C C . THR A 1 70 ? 107.634 53.670 52.670 1.00 32.10 70 THR A C 1
ATOM 524 O O . THR A 1 70 ? 107.405 52.509 53.056 1.00 33.30 70 THR A O 1
ATOM 528 N N . SER A 1 71 ? 108.854 54.136 52.416 1.00 30.07 71 SER A N 1
ATOM 529 C CA . SER A 1 71 ? 110.069 53.344 52.605 1.00 31.94 71 SER A CA 1
ATOM 530 C C . SER A 1 71 ? 110.683 53.610 53.982 1.00 35.17 71 SER A C 1
ATOM 531 O O . SER A 1 71 ? 111.416 52.772 54.499 1.00 41.96 71 SER A O 1
ATOM 534 N N . LEU A 1 72 ? 110.396 54.775 54.566 1.00 31.72 72 LEU A N 1
ATOM 535 C CA . LEU A 1 72 ? 110.921 55.134 55.895 1.00 31.05 72 LEU A CA 1
ATOM 536 C C . LEU A 1 72 ? 109.768 55.271 56.882 1.00 25.63 72 LEU A C 1
ATOM 537 O O . LEU A 1 72 ? 108.672 55.633 56.474 1.00 28.18 72 LEU A O 1
ATOM 542 N N . PRO A 1 73 ? 110.042 55.122 58.195 1.00 24.18 73 PRO A N 1
ATOM 543 C CA . PRO A 1 73 ? 109.015 55.463 59.189 1.00 24.89 73 PRO A CA 1
ATOM 544 C C . PRO A 1 73 ? 108.573 56.926 59.123 1.00 28.58 73 PRO A C 1
ATOM 545 O O . PRO A 1 73 ? 109.334 57.801 58.684 1.00 23.91 73 PRO A O 1
ATOM 549 N N . VAL A 1 74 ? 107.386 57.211 59.653 1.00 23.46 74 VAL A N 1
ATOM 550 C CA . VAL A 1 74 ? 106.846 58.580 59.647 1.00 23.28 74 VAL A CA 1
ATOM 551 C C . VAL A 1 74 ? 106.581 58.890 61.114 1.00 26.33 74 VAL A C 1
ATOM 552 O O . VAL A 1 74 ? 106.036 58.036 61.845 1.00 27.02 74 VAL A O 1
ATOM 556 N N . LEU A 1 75 ? 107.049 60.046 61.569 1.00 22.06 75 LEU A N 1
ATOM 557 C CA . LEU A 1 75 ? 106.833 60.469 62.932 1.00 23.46 75 LEU A CA 1
ATOM 558 C C . LEU A 1 75 ? 105.714 61.525 62.924 1.00 28.88 75 LEU A C 1
ATOM 559 O O . LEU A 1 75 ? 105.724 62.446 62.114 1.00 27.14 75 LEU A O 1
ATOM 564 N N . ILE A 1 76 ? 104.783 61.422 63.857 1.00 25.34 76 ILE A N 1
ATOM 565 C CA . ILE A 1 76 ? 103.665 62.351 63.898 1.00 23.89 76 ILE A CA 1
ATOM 566 C C . ILE A 1 76 ? 103.550 62.866 65.319 1.00 29.67 76 ILE A C 1
ATOM 567 O O . ILE A 1 76 ? 103.501 62.078 66.262 1.00 29.35 76 ILE A O 1
ATOM 572 N N . ARG A 1 77 ? 103.558 64.186 65.478 1.00 26.98 77 ARG A N 1
ATOM 573 C CA . ARG A 1 77 ? 103.317 64.786 66.788 1.00 33.43 77 ARG A CA 1
ATOM 574 C C . ARG A 1 77 ? 101.980 65.505 66.822 1.00 38.75 77 ARG A C 1
ATOM 575 O O . ARG A 1 77 ? 101.642 66.289 65.906 1.00 30.88 77 ARG A O 1
ATOM 583 N N . LEU A 1 78 ? 101.221 65.252 67.881 1.00 30.24 78 LEU A N 1
ATOM 584 C CA . LEU A 1 78 ? 99.922 65.886 68.050 1.00 29.54 78 LEU A CA 1
ATOM 585 C C . LEU A 1 78 ? 100.035 67.120 68.956 1.00 36.35 78 LEU A C 1
ATOM 586 O O . LEU A 1 78 ? 101.127 67.401 69.486 1.00 38.57 78 LEU A O 1
ATOM 591 N N . PRO A 1 79 ? 98.949 67.914 69.060 1.00 36.94 79 PRO A N 1
ATOM 592 C CA . PRO A 1 79 ? 99.082 69.201 69.749 1.00 37.37 79 PRO A CA 1
ATOM 593 C C . PRO A 1 79 ? 99.484 68.986 71.216 1.00 41.29 79 PRO A C 1
ATOM 594 O O . PRO A 1 79 ? 98.930 68.112 71.884 1.00 44.59 79 PRO A O 1
ATOM 598 N N . PHE A 1 80 ? 100.490 69.721 71.680 1.00 45.49 80 PHE A N 1
ATOM 599 C CA . PHE A 1 80 ? 100.868 69.713 73.095 1.00 58.60 80 PHE A CA 1
ATOM 600 C C . PHE A 1 80 ? 101.602 68.442 73.538 1.00 67.12 80 PHE A C 1
ATOM 601 O O . PHE A 1 80 ? 101.765 68.210 74.737 1.00 59.23 80 PHE A O 1
ATOM 609 N N . ARG A 1 81 ? 102.034 67.614 72.590 1.00 54.05 81 ARG A N 1
ATOM 610 C CA . ARG A 1 81 ? 102.914 66.492 72.940 1.00 58.85 81 ARG A CA 1
ATOM 611 C C . ARG A 1 81 ? 104.198 66.477 72.121 1.00 53.99 81 ARG A C 1
ATOM 612 O O . ARG A 1 81 ? 104.181 66.576 70.894 1.00 53.40 81 ARG A O 1
ATOM 620 N N . THR A 1 82 ? 105.318 66.391 72.823 1.00 50.16 82 THR A N 1
ATOM 621 C CA . THR A 1 82 ? 106.630 66.352 72.196 1.00 53.10 82 THR A CA 1
ATOM 622 C C . THR A 1 82 ? 106.963 64.932 71.732 1.00 47.06 82 THR A C 1
ATOM 623 O O . THR A 1 82 ? 107.773 64.740 70.820 1.00 49.54 82 THR A O 1
ATOM 627 N N . THR A 1 83 ? 106.357 63.945 72.389 1.00 51.15 83 THR A N 1
ATOM 628 C CA . THR A 1 83 ? 106.636 62.532 72.122 1.00 39.55 83 THR A CA 1
ATOM 629 C C . THR A 1 83 ? 105.910 62.058 70.863 1.00 36.45 83 THR A C 1
ATOM 630 O O . THR A 1 83 ? 104.687 62.074 70.821 1.00 35.77 83 THR A O 1
ATOM 634 N N . PRO A 1 84 ? 106.657 61.585 69.852 1.00 35.07 84 PRO A N 1
ATOM 635 C CA . PRO A 1 84 ? 105.975 61.311 68.588 1.00 31.45 84 PRO A CA 1
ATOM 636 C C . PRO A 1 84 ? 105.365 59.917 68.490 1.00 37.24 84 PRO A C 1
ATOM 637 O O . PRO A 1 84 ? 105.854 58.965 69.098 1.00 33.19 84 PRO A O 1
ATOM 641 N N . ILE A 1 85 ? 104.278 59.827 67.740 1.00 30.47 85 ILE A N 1
ATOM 642 C CA . ILE A 1 85 ? 103.794 58.572 67.184 1.00 27.28 85 ILE A CA 1
ATOM 643 C C . ILE A 1 85 ? 104.829 58.129 66.159 1.00 31.16 85 ILE A C 1
ATOM 644 O O . ILE A 1 85 ? 105.326 58.954 65.406 1.00 29.16 85 ILE A O 1
ATOM 649 N N . VAL A 1 86 ? 105.252 56.867 66.186 1.00 26.75 86 VAL A N 1
ATOM 650 C CA . VAL A 1 86 ? 106.204 56.401 65.163 1.00 27.48 86 VAL A CA 1
ATOM 651 C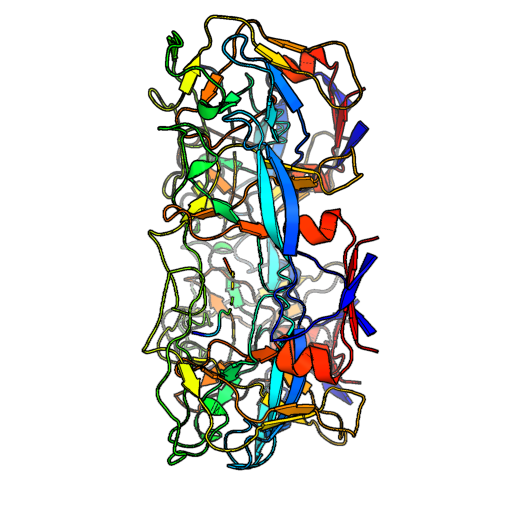 C . VAL A 1 86 ? 105.515 55.309 64.373 1.00 28.47 86 VAL A C 1
ATOM 652 O O . VAL A 1 86 ? 105.185 54.270 64.931 1.00 28.14 86 VAL A O 1
ATOM 656 N N . LEU A 1 87 ? 105.259 55.559 63.093 1.00 27.50 87 LEU A N 1
ATOM 657 C CA . LEU A 1 87 ? 104.634 54.555 62.238 1.00 27.91 87 LEU A CA 1
ATOM 658 C C . LEU A 1 87 ? 105.717 53.922 61.388 1.00 30.91 87 LEU A C 1
ATOM 659 O O . LEU A 1 87 ? 106.461 54.635 60.706 1.00 26.71 87 LEU A O 1
ATOM 664 N N . THR A 1 88 ? 105.822 52.599 61.476 1.00 26.66 88 THR A N 1
ATOM 665 C CA . THR A 1 88 ? 106.855 51.829 60.791 1.00 29.04 88 THR A CA 1
ATOM 666 C C . THR A 1 88 ? 106.735 52.053 59.307 1.00 29.06 88 THR A C 1
ATOM 667 O O . THR A 1 88 ? 107.725 52.236 58.598 1.00 32.66 88 THR A O 1
ATOM 671 N N . SER A 1 89 ? 105.498 52.052 58.833 1.00 28.91 89 SER A N 1
ATOM 672 C CA A SER A 1 89 ? 105.210 52.526 57.492 0.50 30.81 89 SER A CA 1
ATOM 673 C CA B SER A 1 89 ? 105.219 52.549 57.499 0.50 30.55 89 SER A CA 1
ATOM 674 C C . SER A 1 89 ? 103.794 53.093 57.484 1.00 32.23 89 SER A C 1
ATOM 675 O O . SER A 1 89 ? 103.008 52.835 58.393 1.00 29.14 89 SER A O 1
ATOM 680 N N . CYS A 1 90 ? 103.468 53.863 56.462 1.00 26.52 90 CYS A N 1
ATOM 681 C CA . CYS A 1 90 ? 102.082 54.215 56.272 1.00 28.02 90 CYS A CA 1
ATOM 682 C C . CYS A 1 90 ? 101.819 54.527 54.836 1.00 26.44 90 CYS A C 1
ATOM 683 O O . CYS A 1 90 ? 102.717 54.427 53.981 1.00 25.05 90 CYS A O 1
ATOM 686 N N . LEU A 1 91 ? 100.568 54.796 54.548 1.00 22.23 91 LEU A N 1
ATOM 687 C CA . LEU A 1 91 ? 100.143 54.973 53.177 1.00 22.10 91 LEU A CA 1
ATOM 688 C C . LEU A 1 91 ? 100.392 56.408 52.710 1.00 21.14 91 LEU A C 1
ATOM 689 O O . LEU A 1 91 ? 100.383 57.347 53.519 1.00 21.42 91 LEU A O 1
ATOM 694 N N . VAL A 1 92 ? 100.617 56.563 51.400 1.00 21.06 92 VAL A N 1
ATOM 695 C CA . VAL A 1 92 ? 100.888 57.850 50.789 1.00 22.67 92 VAL A CA 1
ATOM 696 C C . VAL A 1 92 ? 99.877 58.071 49.675 1.00 27.79 92 VAL A C 1
ATOM 697 O O . VAL A 1 92 ? 99.771 57.250 48.775 1.00 25.10 92 VAL A O 1
ATOM 701 N N . ASP A 1 93 ? 99.109 59.155 49.762 1.00 23.90 93 ASP A N 1
ATOM 702 C CA . ASP A 1 93 ? 98.088 59.448 48.748 1.00 27.99 93 ASP A CA 1
ATOM 703 C C . ASP A 1 93 ? 98.728 60.167 47.583 1.00 30.30 93 ASP A C 1
ATOM 704 O O . ASP A 1 93 ? 99.115 61.340 47.688 1.00 25.81 93 ASP A O 1
ATOM 709 N N . THR A 1 94 ? 98.902 59.444 46.480 1.00 26.87 94 THR A N 1
ATOM 710 C CA . THR A 1 94 ? 99.537 60.034 45.307 1.00 30.76 94 THR A CA 1
ATOM 711 C C . THR A 1 94 ? 98.694 61.107 44.617 1.00 32.29 94 THR A C 1
ATOM 712 O O . THR A 1 94 ? 99.174 61.775 43.708 1.00 36.01 94 THR A O 1
ATOM 716 N N . LYS A 1 95 ? 97.436 61.242 45.000 1.00 32.48 95 LYS A N 1
ATOM 717 C CA . LYS A 1 95 ? 96.586 62.312 44.455 1.00 41.23 95 LYS A CA 1
ATOM 718 C C . LYS A 1 95 ? 96.519 63.564 45.347 1.00 44.51 95 LYS A C 1
ATOM 719 O O . LYS A 1 95 ? 95.855 64.548 45.000 1.00 37.98 95 LYS A O 1
ATOM 725 N N . ASN A 1 96 ? 97.130 63.494 46.529 1.00 33.21 96 ASN A N 1
ATOM 726 C CA . ASN A 1 96 ? 97.046 64.605 47.495 1.00 44.95 96 ASN A CA 1
ATOM 727 C C . ASN A 1 96 ? 95.654 65.013 47.952 1.00 37.76 96 ASN A C 1
ATOM 728 O O . ASN A 1 96 ? 95.421 66.191 48.246 1.00 45.70 96 ASN A O 1
ATOM 733 N N . ASN A 1 97 ? 94.722 64.073 48.025 1.00 37.94 97 ASN A N 1
ATOM 734 C CA . ASN A 1 97 ? 93.399 64.425 48.527 1.00 34.53 97 ASN A CA 1
ATOM 735 C C . ASN A 1 97 ? 93.314 64.253 50.046 1.00 49.90 97 ASN A C 1
ATOM 736 O O . ASN A 1 97 ? 92.546 64.962 50.704 1.00 39.40 97 ASN A O 1
ATOM 741 N N . TRP A 1 98 ? 94.080 63.305 50.595 1.00 27.67 98 TRP A N 1
ATOM 742 C CA . TRP A 1 98 ? 93.787 62.816 51.951 1.00 28.95 98 TRP A CA 1
ATOM 743 C C . TRP A 1 98 ? 94.936 62.979 52.921 1.00 26.66 98 TRP A C 1
ATOM 744 O O . TRP A 1 98 ? 96.085 62.577 52.653 1.00 25.12 98 TRP A O 1
ATOM 755 N N . ALA A 1 99 ? 94.563 63.390 54.127 1.00 23.70 99 ALA A N 1
ATOM 756 C CA . ALA A 1 99 ? 95.442 63.301 55.262 1.00 21.77 99 ALA A CA 1
ATOM 757 C C . ALA A 1 99 ? 94.580 62.674 56.382 1.00 19.34 99 ALA A C 1
ATOM 758 O O . ALA A 1 99 ? 93.550 63.236 56.780 1.00 22.34 99 ALA A O 1
ATOM 760 N N . ILE A 1 100 ? 94.915 61.426 56.719 1.00 17.90 100 ILE A N 1
ATOM 761 C CA . ILE A 1 100 ? 94.096 60.599 57.613 1.00 17.29 100 ILE A CA 1
ATOM 762 C C . ILE A 1 100 ? 94.906 59.976 58.731 1.00 18.90 100 ILE A C 1
ATOM 763 O O . ILE A 1 100 ? 95.861 59.210 58.502 1.00 19.70 100 ILE A O 1
ATOM 768 N N . ILE A 1 101 ? 94.455 60.224 59.952 1.00 17.15 101 ILE A N 1
ATOM 769 C CA A ILE A 1 101 ? 95.041 59.560 61.094 0.50 20.02 101 ILE A CA 1
ATOM 770 C CA B ILE A 1 101 ? 95.019 59.604 61.150 0.50 19.72 101 ILE A CA 1
ATOM 771 C C . ILE A 1 101 ? 94.247 58.294 61.405 1.00 20.27 101 ILE A C 1
ATOM 772 O O . ILE A 1 101 ? 93.058 58.342 61.758 1.00 20.46 101 ILE A O 1
ATOM 781 N N . GLY A 1 102 ? 94.900 57.158 61.171 1.00 18.80 102 GLY A N 1
ATOM 782 C CA . GLY A 1 102 ? 94.286 55.837 61.275 1.00 20.39 102 GLY A CA 1
ATOM 783 C C . GLY A 1 102 ? 94.466 55.189 62.631 1.00 21.42 102 GLY A C 1
ATOM 784 O O . GLY A 1 102 ? 95.046 55.774 63.548 1.00 19.21 102 GLY A O 1
ATOM 785 N N . ARG A 1 103 ? 94.046 53.934 62.743 1.00 19.83 103 ARG A N 1
ATOM 786 C CA . ARG A 1 103 ? 94.108 53.262 64.044 1.00 20.23 103 ARG A CA 1
ATOM 787 C C . ARG A 1 103 ? 95.522 52.909 64.461 1.00 22.05 103 ARG A C 1
ATOM 788 O O . ARG A 1 103 ? 95.805 52.780 65.664 1.00 22.89 103 ARG A O 1
ATOM 796 N N . ASP A 1 104 ? 96.426 52.749 63.501 1.00 22.29 104 ASP A N 1
ATOM 797 C CA . ASP A 1 104 ? 97.861 52.612 63.854 1.00 25.06 104 ASP A CA 1
ATOM 798 C C . ASP A 1 104 ? 98.311 53.779 64.767 1.00 26.41 104 ASP A C 1
ATOM 799 O O . ASP A 1 104 ? 98.954 53.580 65.816 1.00 25.14 104 ASP A O 1
ATOM 804 N N . ALA A 1 105 ? 97.983 54.995 64.364 1.00 24.33 105 ALA A N 1
ATOM 805 C CA . ALA A 1 105 ? 98.372 56.170 65.137 1.00 24.91 105 ALA A CA 1
ATOM 806 C C . ALA A 1 105 ? 97.525 56.305 66.410 1.00 24.12 105 ALA A C 1
ATOM 807 O O . ALA A 1 105 ? 98.043 56.676 67.443 1.00 25.94 105 ALA A O 1
ATOM 809 N N . LEU A 1 106 ? 96.205 56.110 66.295 1.00 24.28 106 LEU A N 1
ATOM 810 C CA . LEU A 1 106 ? 95.307 56.225 67.450 1.00 25.37 106 LEU A CA 1
ATOM 811 C C . LEU A 1 106 ? 95.660 55.215 68.548 1.00 29.30 106 LEU A C 1
ATOM 812 O O . LEU A 1 106 ? 95.489 55.498 69.731 1.00 30.13 106 LEU A O 1
ATOM 817 N N . GLN A 1 107 ? 96.165 54.046 68.173 1.00 25.71 107 GLN A N 1
ATOM 818 C CA . GLN A 1 107 ? 96.615 53.089 69.195 1.00 32.12 107 GLN A CA 1
ATOM 819 C C . GLN A 1 107 ? 97.771 53.654 70.041 1.00 31.49 107 GLN A C 1
ATOM 820 O O . GLN A 1 107 ? 97.824 53.486 71.274 1.00 32.35 107 GLN A O 1
ATOM 826 N N . GLN A 1 108 ? 98.704 54.330 69.384 1.00 31.10 108 GLN A N 1
ATOM 827 C CA . GLN A 1 108 ? 99.840 54.911 70.099 1.00 30.36 108 GLN A CA 1
ATOM 828 C C . GLN A 1 108 ? 99.457 56.112 70.959 1.00 31.69 108 GLN A C 1
ATOM 829 O O . GLN A 1 108 ? 100.090 56.353 71.997 1.00 37.21 108 GLN A O 1
ATOM 835 N N . CYS A 1 109 ? 98.368 56.780 70.569 1.00 31.21 109 CYS A N 1
ATOM 836 C CA . CYS A 1 109 ? 97.687 57.845 71.343 1.00 37.45 109 CYS A CA 1
ATOM 837 C C . CYS A 1 109 ? 96.926 57.396 72.553 1.00 32.12 109 CYS A C 1
ATOM 838 O O . CYS A 1 109 ? 96.359 58.233 73.254 1.00 38.26 109 CYS A O 1
ATOM 841 N N . GLN A 1 110 ? 96.682 56.093 72.610 1.00 32.12 110 GLN A N 1
ATOM 842 C CA . GLN A 1 110 ? 95.715 55.490 73.518 1.00 34.96 110 GLN A CA 1
ATOM 843 C C . GLN A 1 110 ? 94.320 56.048 73.304 1.00 36.95 110 GLN A C 1
ATOM 844 O O . GLN A 1 110 ? 93.553 56.235 74.243 1.00 36.36 110 GLN A O 1
ATOM 850 N N . GLY A 1 111 ? 93.994 56.307 72.037 1.00 33.52 111 GLY A N 1
ATOM 851 C CA . GLY A 1 111 ? 92.662 56.782 71.680 1.00 30.75 111 GLY A CA 1
ATOM 852 C C . GLY A 1 111 ? 91.639 55.667 71.763 1.00 33.78 111 GLY A C 1
ATOM 853 O O . GLY A 1 111 ? 91.947 54.505 71.493 1.00 35.93 111 GLY A O 1
ATOM 854 N N . VAL A 1 112 ? 90.408 56.012 72.123 1.00 29.58 112 VAL A N 1
ATOM 855 C CA . VAL A 1 112 ? 89.345 55.024 72.154 1.00 29.69 112 VAL A CA 1
ATOM 856 C C . VAL A 1 112 ? 88.088 55.652 71.580 1.00 30.55 112 VAL A C 1
ATOM 857 O O . VAL A 1 112 ? 87.956 56.871 71.542 1.00 32.16 112 VAL A O 1
ATOM 861 N N . LEU A 1 113 ? 87.158 54.814 71.152 1.00 29.62 113 LEU A N 1
ATOM 862 C CA . LEU A 1 113 ? 85.784 55.245 70.952 1.00 29.59 113 LEU A CA 1
ATOM 863 C C . LEU A 1 113 ? 85.022 54.908 72.221 1.00 32.63 113 LEU A C 1
ATOM 864 O O . LEU A 1 113 ? 85.236 53.853 72.824 1.00 34.48 113 LEU A O 1
ATOM 869 N N . TYR A 1 114 ? 84.070 55.755 72.568 1.00 36.15 114 TYR A N 1
ATOM 870 C CA . TYR A 1 114 ? 83.181 55.456 73.689 1.00 39.10 114 TYR A CA 1
ATOM 871 C C . TYR A 1 114 ? 81.733 55.648 73.263 1.00 35.36 114 TYR A C 1
ATOM 872 O O . TYR A 1 114 ? 81.362 56.723 72.800 1.00 35.93 114 TYR A O 1
ATOM 881 N N . LEU A 1 115 ? 80.942 54.586 73.364 1.00 36.98 115 LEU A N 1
ATOM 882 C CA . LEU A 1 115 ? 79.493 54.686 73.161 1.00 44.12 115 LEU A CA 1
ATOM 883 C C . LEU A 1 115 ? 78.775 54.438 74.488 1.00 48.80 115 LEU A C 1
ATOM 884 O O . LEU A 1 115 ? 78.814 53.320 74.998 1.00 45.42 115 LEU A O 1
ATOM 889 N N . PRO A 1 116 ? 78.100 55.469 75.024 1.00 47.75 116 PRO A N 1
ATOM 890 C CA . PRO A 1 116 ? 77.496 55.442 76.366 1.00 52.08 116 PRO A CA 1
ATOM 891 C C . PRO A 1 116 ? 76.545 54.264 76.576 1.00 60.30 116 PRO A C 1
ATOM 892 O O . PRO A 1 116 ? 76.073 53.634 75.623 1.00 54.07 116 PRO A O 1
ATOM 897 N N . PRO B 1 1 ? 80.012 51.061 75.998 1.00 54.33 1 PRO B N 1
ATOM 898 C CA . PRO B 1 1 ? 81.327 50.429 76.049 1.00 48.35 1 PRO B CA 1
ATOM 899 C C . PRO B 1 1 ? 82.441 51.372 75.584 1.00 52.09 1 PRO B C 1
ATOM 900 O O . PRO B 1 1 ? 82.217 52.205 74.718 1.00 42.12 1 PRO B O 1
ATOM 904 N N . VAL B 1 2 ? 83.618 51.256 76.193 1.00 52.54 2 VAL B N 1
ATOM 905 C CA . VAL B 1 2 ? 84.850 51.782 75.612 1.00 48.55 2 VAL B CA 1
ATOM 906 C C . VAL B 1 2 ? 85.364 50.789 74.573 1.00 47.32 2 VAL B C 1
ATOM 907 O O . VAL B 1 2 ? 85.258 49.585 74.768 1.00 46.01 2 VAL B O 1
ATOM 911 N N . ILE B 1 3 ? 85.797 51.293 73.417 1.00 42.08 3 ILE B N 1
ATOM 912 C CA . ILE B 1 3 ? 86.283 50.440 72.340 1.00 32.61 3 ILE B CA 1
ATOM 913 C C . ILE B 1 3 ? 87.715 50.865 71.964 1.00 45.22 3 ILE B C 1
ATOM 914 O O . ILE B 1 3 ? 87.922 51.942 71.425 1.00 33.15 3 ILE B O 1
ATOM 919 N N . PRO B 1 4 ? 88.714 50.049 72.323 1.00 39.20 4 PRO B N 1
ATOM 920 C CA . PRO B 1 4 ? 90.111 50.403 72.090 1.00 32.29 4 PRO B CA 1
ATOM 921 C C . PRO B 1 4 ? 90.398 50.379 70.596 1.00 38.10 4 PRO B C 1
ATOM 922 O O . PRO B 1 4 ? 89.653 49.758 69.840 1.00 37.96 4 PRO B O 1
ATOM 926 N N . LEU B 1 5 ? 91.356 51.186 70.159 1.00 32.70 5 LEU B N 1
ATOM 927 C CA . LEU B 1 5 ? 91.593 51.351 68.727 1.00 30.09 5 LEU B CA 1
ATOM 928 C C . LEU B 1 5 ? 92.930 50.701 68.398 1.00 34.79 5 LEU B C 1
ATOM 929 O O . LEU B 1 5 ? 93.920 50.953 69.069 1.00 31.40 5 LEU B O 1
ATOM 934 N N . ASP B 1 6 ? 92.922 49.780 67.443 1.00 30.75 6 ASP B N 1
ATOM 935 C CA . ASP B 1 6 ? 94.038 48.856 67.223 1.00 30.92 6 ASP B CA 1
ATOM 936 C C . ASP B 1 6 ? 94.114 48.619 65.716 1.00 29.00 6 ASP B C 1
ATOM 937 O O . ASP B 1 6 ? 93.099 48.288 65.098 1.00 29.12 6 ASP B O 1
ATOM 942 N N . PRO B 1 7 ? 95.285 48.855 65.097 1.00 29.60 7 PRO B N 1
ATOM 943 C CA . PRO B 1 7 ? 95.304 48.656 63.638 1.00 29.47 7 PRO B CA 1
ATOM 944 C C . PRO B 1 7 ? 94.928 47.211 63.226 1.00 31.62 7 PRO B C 1
ATOM 945 O O . PRO B 1 7 ? 94.315 47.006 62.176 1.00 31.58 7 PRO B O 1
ATOM 949 N N . ALA B 1 8 ? 95.234 46.249 64.094 1.00 31.98 8 ALA B N 1
ATOM 950 C CA . ALA B 1 8 ? 95.111 44.825 63.791 1.00 40.46 8 ALA B CA 1
ATOM 951 C C . ALA B 1 8 ? 93.696 44.307 63.996 1.00 36.17 8 ALA B C 1
ATOM 952 O O . ALA B 1 8 ? 93.377 43.203 63.566 1.00 40.85 8 ALA B O 1
ATOM 954 N N . ARG B 1 9 ? 92.854 45.074 64.683 1.00 33.23 9 ARG B N 1
ATOM 955 C CA . ARG B 1 9 ? 91.498 44.604 65.027 1.00 33.35 9 ARG B CA 1
ATOM 956 C C . ARG B 1 9 ? 90.472 45.717 64.819 1.00 34.80 9 ARG B C 1
ATOM 957 O O . ARG B 1 9 ? 90.394 46.652 65.617 1.00 36.05 9 ARG B O 1
ATOM 965 N N . ARG B 1 10 ? 89.673 45.598 63.762 1.00 32.63 10 ARG B N 1
ATOM 966 C CA . ARG B 1 10 ? 88.718 46.643 63.417 1.00 31.32 10 ARG B CA 1
ATOM 967 C C . ARG B 1 10 ? 87.635 46.780 64.482 1.00 33.78 10 ARG B C 1
ATOM 968 O O . ARG B 1 10 ? 87.217 45.787 65.066 1.00 33.79 10 ARG B O 1
ATOM 976 N N . PRO B 1 11 ? 87.202 48.023 64.755 1.00 29.63 11 PRO B N 1
ATOM 977 C CA . PRO B 1 11 ? 86.214 48.263 65.802 1.00 30.77 11 PRO B CA 1
ATOM 978 C C . PRO B 1 11 ? 84.803 47.965 65.242 1.00 31.00 11 PRO B C 1
ATOM 979 O O . PRO B 1 11 ? 84.178 48.822 64.622 1.00 28.54 11 PRO B O 1
ATOM 983 N N . VAL B 1 12 ? 84.387 46.715 65.350 1.00 31.29 12 VAL B N 1
ATOM 984 C CA . VAL B 1 12 ? 83.134 46.256 64.757 1.00 28.64 12 VAL B CA 1
ATOM 985 C C . VAL B 1 12 ? 82.143 45.897 65.859 1.00 36.03 12 VAL B C 1
ATOM 986 O O . VAL B 1 12 ? 82.548 45.483 66.940 1.00 37.51 12 VAL B O 1
ATOM 990 N N . ILE B 1 13 ? 80.861 46.097 65.587 1.00 30.93 13 ILE B N 1
ATOM 991 C CA . ILE B 1 13 ? 79.782 45.863 66.551 1.00 33.97 13 ILE B CA 1
ATOM 992 C C . ILE B 1 13 ? 78.701 45.058 65.800 1.00 38.83 13 ILE B C 1
ATOM 993 O O . ILE B 1 13 ? 78.576 45.169 64.576 1.00 32.21 13 ILE B O 1
ATOM 998 N N . LYS B 1 14 ? 77.966 44.197 66.497 1.00 35.33 14 LYS B N 1
ATOM 999 C CA . LYS B 1 14 ? 76.771 43.610 65.889 1.00 36.54 14 LYS B CA 1
ATOM 1000 C C . LYS B 1 14 ? 75.636 44.626 65.912 1.00 36.52 14 LYS B C 1
ATOM 1001 O O . LYS B 1 14 ? 75.405 45.280 66.925 1.00 44.82 14 LYS B O 1
ATOM 1007 N N . ALA B 1 15 ? 74.957 44.810 64.785 1.00 34.85 15 ALA B N 1
ATOM 1008 C CA . ALA B 1 15 ? 73.842 45.754 64.738 1.00 38.55 15 ALA B CA 1
ATOM 1009 C C . ALA B 1 15 ? 72.645 45.142 64.008 1.00 38.46 15 ALA B C 1
ATOM 1010 O O . ALA B 1 15 ? 72.797 44.578 62.918 1.00 38.80 15 ALA B O 1
ATOM 1012 N N . GLN B 1 16 ? 71.460 45.293 64.588 1.00 35.87 16 GLN B N 1
ATOM 1013 C CA . GLN B 1 16 ? 70.242 44.863 63.925 1.00 37.88 16 GLN B CA 1
ATOM 1014 C C . GLN B 1 16 ? 69.728 46.015 63.055 1.00 32.76 16 GLN B C 1
ATOM 1015 O O . GLN B 1 16 ? 69.346 47.075 63.559 1.00 38.20 16 GLN B O 1
ATOM 1021 N N . VAL B 1 17 ? 69.695 45.779 61.751 1.00 32.48 17 VAL B N 1
ATOM 1022 C CA . VAL B 1 17 ? 69.288 46.786 60.789 1.00 28.27 17 VAL B CA 1
ATOM 1023 C C . VAL B 1 17 ? 67.922 46.476 60.177 1.00 33.12 17 VAL B C 1
ATOM 1024 O O . VAL B 1 17 ? 67.710 45.379 59.636 1.00 31.80 17 VAL B O 1
ATOM 1028 N N . ASP B 1 18 ? 66.983 47.411 60.341 1.00 31.26 18 ASP B N 1
ATOM 1029 C CA . ASP B 1 18 ? 65.663 47.311 59.723 1.00 29.03 18 ASP B CA 1
ATOM 1030 C C . ASP B 1 18 ? 65.593 48.331 58.587 1.00 34.60 18 ASP B C 1
ATOM 1031 O O . ASP B 1 18 ? 65.447 49.535 58.811 1.00 34.82 18 ASP B O 1
ATOM 1036 N N . THR B 1 19 ? 65.631 47.807 57.369 1.00 30.00 19 THR B N 1
ATOM 1037 C CA A THR B 1 19 ? 65.555 48.582 56.144 0.50 32.24 19 THR B CA 1
ATOM 1038 C CA B THR B 1 19 ? 65.546 48.616 56.152 0.50 31.15 19 THR B CA 1
ATOM 1039 C C . THR B 1 19 ? 64.097 49.016 55.835 1.00 33.08 19 THR B C 1
ATOM 1040 O O . THR B 1 19 ? 63.850 49.840 54.943 1.00 33.19 19 THR B O 1
ATOM 1047 N N . GLN B 1 20 ? 63.149 48.454 56.585 1.00 31.36 20 GLN B N 1
ATOM 1048 C CA . GLN B 1 20 ? 61.707 48.651 56.360 1.00 34.42 20 GLN B CA 1
ATOM 1049 C C . GLN B 1 20 ? 61.235 48.070 55.031 1.00 47.03 20 GLN B C 1
ATOM 1050 O O . GLN B 1 20 ? 60.104 48.329 54.616 1.00 45.65 20 GLN B O 1
ATOM 1056 N N . THR B 1 21 ? 62.091 47.276 54.380 1.00 44.56 21 THR B N 1
ATOM 1057 C CA . THR B 1 21 ? 61.706 46.573 53.147 1.00 51.39 21 THR B CA 1
ATOM 1058 C C . THR B 1 21 ? 61.723 45.044 53.264 1.00 46.33 21 THR B C 1
ATOM 1059 O O . THR B 1 21 ? 61.261 44.348 52.364 1.00 56.71 21 THR B O 1
ATOM 1063 N N . SER B 1 22 ? 62.215 44.544 54.400 1.00 53.69 22 SER B N 1
ATOM 1064 C CA . SER B 1 22 ? 62.258 43.109 54.744 1.00 54.31 22 SER B CA 1
ATOM 1065 C C . SER B 1 22 ? 62.360 43.067 56.270 1.00 71.98 22 SER B C 1
ATOM 1066 O O . SER B 1 22 ? 62.382 44.129 56.897 1.00 64.79 22 SER B O 1
ATOM 1069 N N . HIS B 1 23 ? 62.447 41.883 56.882 1.00 46.07 23 HIS B N 1
ATOM 1070 C CA . HIS B 1 23 ? 62.516 41.842 58.353 1.00 47.92 23 HIS B CA 1
ATOM 1071 C C . HIS B 1 23 ? 63.915 42.280 58.811 1.00 42.13 23 HIS B C 1
ATOM 1072 O O . HIS B 1 23 ? 64.830 42.279 58.004 1.00 40.35 23 HIS B O 1
ATOM 1079 N N . PRO B 1 24 ? 64.068 42.681 60.093 1.00 46.28 24 PRO B N 1
ATOM 1080 C CA . PRO B 1 24 ? 65.366 43.200 60.550 1.00 39.86 24 PRO B CA 1
ATOM 1081 C C . PRO B 1 24 ? 66.400 42.068 60.513 1.00 44.65 24 PRO B C 1
ATOM 1082 O O . PRO B 1 24 ? 66.038 40.897 60.679 1.00 41.98 24 PRO B O 1
ATOM 1086 N N . LYS B 1 25 ? 67.652 42.418 60.253 1.00 36.26 25 LYS B N 1
ATOM 1087 C CA . LYS B 1 25 ? 68.735 41.451 60.117 1.00 33.77 25 LYS B CA 1
ATOM 1088 C C . LYS B 1 25 ? 69.936 41.912 60.922 1.00 33.68 25 LYS B C 1
ATOM 1089 O O . LYS B 1 25 ? 70.153 43.104 61.065 1.00 35.26 25 LYS B O 1
ATOM 1095 N N . THR B 1 26 ? 70.674 40.962 61.487 1.00 34.38 26 THR B N 1
ATOM 1096 C CA . THR B 1 26 ? 71.907 41.221 62.220 1.00 39.83 26 THR B CA 1
ATOM 1097 C C . THR B 1 26 ? 73.015 41.370 61.204 1.00 33.00 26 THR B C 1
ATOM 1098 O O . THR B 1 26 ? 73.261 40.444 60.445 1.00 33.51 26 THR B O 1
ATOM 1102 N N . ILE B 1 27 ? 73.764 42.469 61.256 1.00 30.95 27 ILE B N 1
ATOM 1103 C CA . ILE B 1 27 ? 75.031 42.527 60.532 1.00 28.87 27 ILE B CA 1
ATOM 1104 C C . ILE B 1 27 ? 76.200 42.916 61.437 1.00 28.57 27 ILE B C 1
ATOM 1105 O O . ILE B 1 27 ? 76.008 43.347 62.565 1.00 29.68 27 ILE B O 1
ATOM 1110 N N . GLU B 1 28 ? 77.413 42.712 60.946 1.00 26.62 28 GLU B N 1
ATOM 1111 C CA A GLU B 1 28 ? 78.623 43.166 61.622 0.50 26.71 28 GLU B CA 1
ATOM 1112 C CA B GLU B 1 28 ? 78.574 43.189 61.659 0.50 26.13 28 GLU B CA 1
ATOM 1113 C C . GLU B 1 28 ? 79.042 44.468 60.982 1.00 29.62 28 GLU B C 1
ATOM 1114 O O . GLU B 1 28 ? 79.331 44.478 59.794 1.00 30.69 28 GLU B O 1
ATOM 1125 N N . ALA B 1 29 ? 79.100 45.547 61.753 1.00 25.96 29 ALA B N 1
ATOM 1126 C CA . ALA B 1 29 ? 79.395 46.852 61.168 1.00 26.47 29 ALA B CA 1
ATOM 1127 C C . ALA B 1 29 ? 80.632 47.502 61.780 1.00 30.40 29 ALA B C 1
ATOM 1128 O O . ALA B 1 29 ? 80.877 47.396 62.986 1.00 26.64 29 ALA B O 1
ATOM 1130 N N . LEU B 1 30 ? 81.391 48.183 60.929 1.00 23.57 30 LEU B N 1
ATOM 1131 C CA . LEU B 1 30 ? 82.576 48.946 61.327 1.00 25.83 30 LEU B CA 1
ATOM 1132 C C . LEU B 1 30 ? 82.170 50.299 61.913 1.00 25.84 30 LEU B C 1
ATOM 1133 O O . LEU B 1 30 ? 81.397 51.042 61.298 1.00 23.91 30 LEU B O 1
ATOM 1138 N N . LEU B 1 31 ? 82.667 50.639 63.102 1.00 23.43 31 LEU B N 1
ATOM 1139 C CA . LEU B 1 31 ? 82.417 51.976 63.637 1.00 28.85 31 LEU B CA 1
ATOM 1140 C C . LEU B 1 31 ? 83.430 52.916 63.027 1.00 24.86 31 LEU B C 1
ATOM 1141 O O . LEU B 1 31 ? 84.627 52.836 63.364 1.00 26.08 31 LEU B O 1
ATOM 1146 N N . ASP B 1 32 ? 82.959 53.875 62.229 1.00 23.33 32 ASP B N 1
ATOM 1147 C CA . ASP B 1 32 ? 83.852 54.685 61.396 1.00 22.08 32 ASP B CA 1
ATOM 1148 C C . ASP B 1 32 ? 83.637 56.179 61.622 1.00 22.89 32 ASP B C 1
ATOM 1149 O O . ASP B 1 32 ? 82.717 56.785 61.048 1.00 22.64 32 ASP B O 1
ATOM 1154 N N . THR B 1 33 ? 84.503 56.801 62.424 1.00 22.06 33 THR B N 1
ATOM 1155 C CA . THR B 1 33 ? 84.463 58.262 62.602 1.00 19.68 33 THR B CA 1
ATOM 1156 C C . THR B 1 33 ? 84.793 59.068 61.340 1.00 21.56 33 THR B C 1
ATOM 1157 O O . THR B 1 33 ? 84.556 60.283 61.280 1.00 22.66 33 THR B O 1
ATOM 1161 N N . GLY B 1 34 ? 85.307 58.378 60.332 1.00 21.36 34 GLY B N 1
ATOM 1162 C CA . GLY B 1 34 ? 85.659 58.999 59.031 1.00 21.49 34 GLY B CA 1
ATOM 1163 C C . GLY B 1 34 ? 84.572 58.773 57.998 1.00 20.97 34 GLY B C 1
ATOM 1164 O O . GLY B 1 34 ? 84.754 59.044 56.795 1.00 23.51 34 GLY B O 1
ATOM 1165 N N . ALA B 1 35 ? 83.403 58.314 58.451 1.00 20.00 35 ALA B N 1
ATOM 1166 C CA . ALA B 1 35 ? 82.280 58.163 57.532 1.00 22.06 35 ALA B CA 1
ATOM 1167 C C . ALA B 1 35 ? 81.252 59.226 57.887 1.00 25.07 35 ALA B C 1
ATOM 1168 O O . ALA B 1 35 ? 80.759 59.262 59.019 1.00 24.80 35 ALA B O 1
ATOM 1170 N N . ASP B 1 36 ? 80.938 60.088 56.928 1.00 24.89 36 ASP B N 1
ATOM 1171 C CA . ASP B 1 36 ? 79.889 61.113 57.078 1.00 25.01 36 ASP B CA 1
ATOM 1172 C C . ASP B 1 36 ? 78.526 60.447 57.329 1.00 28.08 36 ASP B C 1
ATOM 1173 O O . ASP B 1 36 ? 77.653 61.015 57.996 1.00 29.69 36 ASP B O 1
ATOM 1178 N N . MET B 1 37 ? 78.325 59.303 56.688 1.00 24.66 37 MET B N 1
ATOM 1179 C CA . MET B 1 37 ? 77.019 58.677 56.594 1.00 28.32 37 MET B CA 1
ATOM 1180 C C . MET B 1 37 ? 77.215 57.158 56.733 1.00 25.53 37 MET B C 1
ATOM 1181 O O . MET B 1 37 ? 78.230 56.602 56.298 1.00 23.92 37 MET B O 1
ATOM 1186 N N . THR B 1 38 ? 76.209 56.506 57.303 1.00 24.29 38 THR B N 1
ATOM 1187 C CA . THR B 1 38 ? 76.206 55.061 57.478 1.00 23.03 38 THR B CA 1
ATOM 1188 C C . THR B 1 38 ? 76.021 54.360 56.136 1.00 24.68 38 THR B C 1
ATOM 1189 O O . THR B 1 38 ? 75.425 54.933 55.220 1.00 25.96 38 THR B O 1
ATOM 1193 N N . VAL B 1 39 ? 76.616 53.179 55.992 1.00 23.55 39 VAL B N 1
ATOM 1194 C CA . VAL B 1 39 ? 76.544 52.395 54.740 1.00 24.41 39 VAL B CA 1
ATOM 1195 C C . VAL B 1 39 ? 76.023 50.995 55.098 1.00 25.56 39 VAL B C 1
ATOM 1196 O O . VAL B 1 39 ? 76.484 50.390 56.051 1.00 25.40 39 VAL B O 1
ATOM 1200 N N . ILE B 1 40 ? 75.031 50.497 54.375 1.00 26.61 40 ILE B N 1
ATOM 1201 C CA . ILE B 1 40 ? 74.594 49.139 54.658 1.00 27.44 40 ILE B CA 1
ATOM 1202 C C . ILE B 1 40 ? 74.584 48.325 53.378 1.00 28.10 40 ILE B C 1
ATOM 1203 O O . ILE B 1 40 ? 74.446 48.883 52.294 1.00 27.15 40 ILE B O 1
ATOM 1208 N N . PRO B 1 41 ? 74.735 47.002 53.491 1.00 29.09 41 PRO B N 1
ATOM 1209 C CA . PRO B 1 41 ? 74.871 46.252 52.231 1.00 29.32 41 PRO B CA 1
ATOM 1210 C C . PRO B 1 41 ? 73.536 46.185 51.475 1.00 31.96 41 PRO B C 1
ATOM 1211 O O . PRO B 1 41 ? 72.473 45.979 52.098 1.00 32.71 41 PRO B O 1
ATOM 1215 N N . ILE B 1 42 ? 73.596 46.282 50.147 1.00 33.84 42 ILE B N 1
ATOM 1216 C CA . ILE B 1 42 ? 72.388 46.137 49.313 1.00 33.90 42 ILE B CA 1
ATOM 1217 C C . ILE B 1 42 ? 71.679 44.786 49.514 1.00 36.17 42 ILE B C 1
ATOM 1218 O O . ILE B 1 42 ? 70.471 44.674 49.307 1.00 37.73 42 ILE B O 1
ATOM 1223 N N . ALA B 1 43 ? 72.428 43.785 49.967 1.00 37.10 43 ALA B N 1
ATOM 1224 C CA . ALA B 1 43 ? 71.874 42.443 50.182 1.00 37.22 43 ALA B CA 1
ATOM 1225 C C . ALA B 1 43 ? 70.767 42.448 51.243 1.00 56.52 43 ALA B C 1
ATOM 1226 O O . ALA B 1 43 ? 69.973 41.519 51.305 1.00 43.75 43 ALA B O 1
ATOM 1228 N N . LEU B 1 44 ? 70.695 43.503 52.057 1.00 37.39 44 LEU B N 1
ATOM 1229 C CA . LEU B 1 44 ? 69.602 43.628 53.028 1.00 39.28 44 LEU B CA 1
ATOM 1230 C C . LEU B 1 44 ? 68.261 43.907 52.342 1.00 50.47 44 LEU B C 1
ATOM 1231 O O . LEU B 1 44 ? 67.198 43.574 52.880 1.00 51.53 44 LEU B O 1
ATOM 1236 N N . PHE B 1 45 ? 68.300 44.568 51.187 1.00 42.84 45 PHE B N 1
ATOM 1237 C CA . PHE B 1 45 ? 67.073 45.179 50.663 1.00 50.90 45 PHE B CA 1
ATOM 1238 C C . PHE B 1 45 ? 66.265 44.241 49.804 1.00 59.26 45 PHE B C 1
ATOM 1239 O O . PHE B 1 45 ? 66.802 43.290 49.231 1.00 52.73 45 PHE B O 1
ATOM 1247 N N . SER B 1 46 ? 64.972 44.557 49.699 1.00 57.62 46 SER B N 1
ATOM 1248 C CA . SER B 1 46 ? 64.067 43.942 48.740 1.00 75.26 46 SER B CA 1
ATOM 1249 C C . SER B 1 46 ? 64.500 44.210 47.299 1.00 66.19 46 SER B C 1
ATOM 1250 O O . SER B 1 46 ? 64.678 45.362 46.894 1.00 66.97 46 SER B O 1
ATOM 1253 N N . SER B 1 47 ? 64.617 43.139 46.519 1.00 69.96 47 SER B N 1
ATOM 1254 C CA . SER B 1 47 ? 64.766 43.228 45.066 1.00 80.10 47 SER B CA 1
ATOM 1255 C C . SER B 1 47 ? 63.870 44.287 44.405 1.00 76.43 47 SER B C 1
ATOM 1256 O O . SER B 1 47 ? 64.168 44.748 43.307 1.00 77.44 47 SER B O 1
ATOM 1259 N N . ASN B 1 48 ? 62.795 44.683 45.084 1.00 71.93 48 ASN B N 1
ATOM 1260 C CA . ASN B 1 48 ? 61.852 45.671 44.543 1.00 85.58 48 ASN B CA 1
ATOM 1261 C C . ASN B 1 48 ? 62.237 47.130 44.791 1.00 88.68 48 ASN B C 1
ATOM 1262 O O . ASN B 1 48 ? 61.764 48.030 44.093 1.00 90.98 48 ASN B O 1
ATOM 1267 N N . THR B 1 49 ? 63.076 47.359 45.799 1.00 81.95 49 THR B N 1
ATOM 1268 C CA . THR B 1 49 ? 63.192 48.670 46.442 1.00 69.57 49 THR B CA 1
ATOM 1269 C C . THR B 1 49 ? 63.618 49.792 45.489 1.00 68.11 49 THR B C 1
ATOM 1270 O O . THR B 1 49 ? 64.578 49.642 44.731 1.00 65.76 49 THR B O 1
ATOM 1274 N N . PRO B 1 50 ? 62.900 50.929 45.537 1.00 71.51 50 PRO B N 1
ATOM 1275 C CA . PRO B 1 50 ? 63.366 52.203 44.982 1.00 75.73 50 PRO B CA 1
ATOM 1276 C C . PRO B 1 50 ? 64.546 52.788 45.767 1.00 69.56 50 PRO B C 1
ATOM 1277 O O . PRO B 1 50 ? 64.377 53.214 46.916 1.00 60.78 50 PRO B O 1
ATOM 1281 N N . LEU B 1 51 ? 65.722 52.812 45.141 1.00 58.71 51 LEU B N 1
ATOM 1282 C CA . LEU B 1 51 ? 66.928 53.391 45.749 1.00 53.96 51 LEU B CA 1
ATOM 1283 C C . LEU B 1 51 ? 67.514 54.435 44.810 1.00 53.42 51 LEU B C 1
ATOM 1284 O O . LEU B 1 51 ? 67.739 54.154 43.629 1.00 70.69 51 LEU B O 1
ATOM 1289 N N . LYS B 1 52 ? 67.782 55.626 45.337 1.00 54.20 52 LYS B N 1
ATOM 1290 C CA . LYS B 1 52 ? 68.315 56.725 44.531 1.00 49.36 52 LYS B CA 1
ATOM 1291 C C . LYS B 1 52 ? 69.797 56.510 44.238 1.00 65.76 52 LYS B C 1
ATOM 1292 O O . LYS B 1 52 ? 70.548 56.026 45.096 1.00 45.70 52 LYS B O 1
ATOM 1298 N N . ASN B 1 53 ? 70.223 56.905 43.041 1.00 53.31 53 ASN B N 1
ATOM 1299 C CA . ASN B 1 53 ? 71.643 57.006 42.724 1.00 55.87 53 ASN B CA 1
ATOM 1300 C C . ASN B 1 53 ? 72.295 58.130 43.514 1.00 54.46 53 ASN B C 1
ATOM 1301 O O . ASN B 1 53 ? 71.649 59.131 43.799 1.00 48.89 53 ASN B O 1
ATOM 1306 N N . THR B 1 54 ? 73.577 57.974 43.849 1.00 47.00 54 THR B N 1
ATOM 1307 C CA . THR B 1 54 ? 74.322 59.024 44.541 1.00 44.07 54 THR B CA 1
ATOM 1308 C C . THR B 1 54 ? 75.832 58.878 44.299 1.00 42.35 54 THR B C 1
ATOM 1309 O O . THR B 1 54 ? 76.301 57.804 43.929 1.00 45.91 54 THR B O 1
ATOM 1313 N N . SER B 1 55 ? 76.580 59.964 44.493 1.00 40.38 55 SER B N 1
ATOM 1314 C CA . SER B 1 55 ? 78.045 59.906 44.536 1.00 38.37 55 SER B CA 1
ATOM 1315 C C . SER B 1 55 ? 78.597 59.806 45.944 1.00 36.65 55 SER B C 1
ATOM 1316 O O . SER B 1 55 ? 77.993 60.297 46.895 1.00 35.08 55 SER B O 1
ATOM 1319 N N . VAL B 1 56 ? 79.753 59.163 46.065 1.00 34.90 56 VAL B N 1
ATOM 1320 C CA . VAL B 1 56 ? 80.422 59.019 47.349 1.00 33.35 56 VAL B CA 1
ATOM 1321 C C . VAL B 1 56 ? 81.901 59.227 47.113 1.00 33.54 56 VAL B C 1
ATOM 1322 O O . VAL B 1 56 ? 82.447 58.804 46.084 1.00 35.19 56 VAL B O 1
ATOM 1326 N N . LEU B 1 57 ? 82.515 59.955 48.035 1.00 30.21 57 LEU B N 1
ATOM 1327 C CA . LEU B 1 57 ? 83.933 60.241 47.995 1.00 33.18 57 LEU B CA 1
ATOM 1328 C C . LEU B 1 57 ? 84.594 59.234 48.908 1.00 29.91 57 LEU B C 1
ATOM 1329 O O . LEU B 1 57 ? 84.336 59.238 50.117 1.00 30.17 57 LEU B O 1
ATOM 1334 N N . GLY B 1 58 ? 85.432 58.379 48.332 1.00 30.14 58 GLY B N 1
ATOM 1335 C CA . GLY B 1 58 ? 86.141 57.362 49.089 1.00 32.21 58 GLY B CA 1
ATOM 1336 C C . GLY B 1 58 ? 87.636 57.549 48.938 1.00 38.50 58 GLY B C 1
ATOM 1337 O O . GLY B 1 58 ? 88.072 58.510 48.297 1.00 34.76 58 GLY B O 1
ATOM 1338 N N . ALA B 1 59 ? 88.409 56.600 49.478 1.00 34.08 59 ALA B N 1
ATOM 1339 C CA . ALA B 1 59 ? 89.876 56.660 49.456 1.00 34.84 59 ALA B CA 1
ATOM 1340 C C . ALA B 1 59 ? 90.397 56.845 48.040 1.00 42.77 59 ALA B C 1
ATOM 1341 O O . ALA B 1 59 ? 91.275 57.690 47.795 1.00 44.17 59 ALA B O 1
ATOM 1343 N N . GLY B 1 60 ? 89.866 56.049 47.113 1.00 39.71 60 GLY B N 1
ATOM 1344 C CA . GLY B 1 60 ? 90.257 56.138 45.703 1.00 47.82 60 GLY B CA 1
ATOM 1345 C C . GLY B 1 60 ? 89.470 57.122 44.844 1.00 46.38 60 GLY B C 1
ATOM 1346 O O . GLY B 1 60 ? 89.440 56.999 43.618 1.00 49.74 60 GLY B O 1
ATOM 1347 N N . GLY B 1 61 ? 88.907 58.150 45.470 1.00 42.99 61 GLY B N 1
ATOM 1348 C CA . GLY B 1 61 ? 88.242 59.219 44.729 1.00 49.58 61 GLY B CA 1
ATOM 1349 C C . GLY B 1 61 ? 86.725 59.106 44.777 1.00 55.29 61 GLY B C 1
ATOM 1350 O O . GLY B 1 61 ? 86.164 58.391 45.617 1.00 40.85 61 GLY B O 1
ATOM 1351 N N . GLN B 1 62 ? 86.068 59.838 43.878 1.00 53.91 62 GLN B N 1
ATOM 1352 C CA . GLN B 1 62 ? 84.616 59.902 43.808 1.00 44.75 62 GLN B CA 1
ATOM 1353 C C . GLN B 1 62 ? 84.088 58.731 42.999 1.00 47.29 62 GLN B C 1
ATOM 1354 O O . GLN B 1 62 ? 84.479 58.543 41.845 1.00 44.56 62 GLN B O 1
ATOM 1360 N N . THR B 1 63 ? 83.177 57.960 43.588 1.00 38.15 63 THR B N 1
ATOM 1361 C CA . THR B 1 63 ? 82.495 56.908 42.852 1.00 39.83 63 THR B CA 1
ATOM 1362 C C . THR B 1 63 ? 81.037 57.274 42.603 1.00 47.34 63 THR B C 1
ATOM 1363 O O . THR B 1 63 ? 80.339 57.694 43.528 1.00 42.89 63 THR B O 1
ATOM 1367 N N . GLN B 1 64 ? 80.589 57.087 41.356 1.00 44.86 64 GLN B N 1
ATOM 1368 C CA . GLN B 1 64 ? 79.221 57.416 40.934 1.00 53.82 64 GLN B CA 1
ATOM 1369 C C . GLN B 1 64 ? 78.268 56.223 40.986 1.00 47.53 64 GLN B C 1
ATOM 1370 O O . GLN B 1 64 ? 77.050 56.397 40.982 1.00 47.34 64 GLN B O 1
ATOM 1376 N N . ASP B 1 65 ? 78.814 55.011 40.954 1.00 45.07 65 ASP B N 1
ATOM 1377 C CA . ASP B 1 65 ? 77.981 53.839 40.692 1.00 48.94 65 ASP B CA 1
ATOM 1378 C C . ASP B 1 65 ? 77.930 52.789 41.799 1.00 43.74 65 ASP B C 1
ATOM 1379 O O . ASP B 1 65 ? 77.152 51.841 41.711 1.00 53.89 65 ASP B O 1
ATOM 1384 N N . HIS B 1 66 ? 78.763 52.930 42.822 1.00 39.02 66 HIS B N 1
ATOM 1385 C CA . HIS B 1 66 ? 78.903 51.865 43.808 1.00 40.30 66 HIS B CA 1
ATOM 1386 C C . HIS B 1 66 ? 77.840 51.942 44.921 1.00 37.24 66 HIS B C 1
ATOM 1387 O O . HIS B 1 66 ? 77.569 50.944 45.586 1.00 38.62 66 HIS B O 1
ATOM 1394 N N . PHE B 1 67 ? 77.294 53.136 45.148 1.00 32.73 67 PHE B N 1
ATOM 1395 C CA . PHE B 1 67 ? 76.386 53.376 46.274 1.00 36.31 67 PHE B CA 1
ATOM 1396 C C . PHE B 1 67 ? 75.055 53.944 45.821 1.00 39.98 67 PHE B C 1
ATOM 1397 O O . PHE B 1 67 ? 74.996 54.729 44.867 1.00 40.77 67 PHE B O 1
ATOM 1405 N N . LYS B 1 68 ? 73.999 53.558 46.529 1.00 36.63 68 LYS B N 1
ATOM 1406 C CA . LYS B 1 68 ? 72.685 54.182 46.381 1.00 37.68 68 LYS B CA 1
ATOM 1407 C C . LYS B 1 68 ? 72.269 54.820 47.712 1.00 43.94 68 LYS B C 1
ATOM 1408 O O . LYS B 1 68 ? 72.892 54.577 48.752 1.00 36.71 68 LYS B O 1
ATOM 1414 N N . LEU B 1 69 ? 71.214 55.627 47.676 1.00 35.39 69 LEU B N 1
ATOM 1415 C CA . LEU B 1 69 ? 70.668 56.239 48.869 1.00 44.24 69 LEU B CA 1
ATOM 1416 C C . LEU B 1 69 ? 69.295 55.620 49.108 1.00 40.54 69 LEU B C 1
ATOM 1417 O O . LEU B 1 69 ? 68.546 55.402 48.154 1.00 42.70 69 LEU B O 1
ATOM 1422 N N . THR B 1 70 ? 68.988 55.272 50.356 1.00 36.88 70 THR B N 1
ATOM 1423 C CA . THR B 1 70 ? 67.650 54.762 50.696 1.00 36.93 70 THR B CA 1
ATOM 1424 C C . THR B 1 70 ? 66.572 55.855 50.554 1.00 41.27 70 THR B C 1
ATOM 1425 O O . THR B 1 70 ? 66.853 57.045 50.665 1.00 45.99 70 THR B O 1
ATOM 1429 N N . SER B 1 71 ? 65.337 55.443 50.301 1.00 42.85 71 SER B N 1
ATOM 1430 C CA . SER B 1 71 ? 64.215 56.383 50.331 1.00 56.32 71 SER B CA 1
ATOM 1431 C C . SER B 1 71 ? 63.610 56.486 51.730 1.00 45.75 71 SER B C 1
ATOM 1432 O O . SER B 1 71 ? 63.295 57.576 52.209 1.00 52.33 71 SER B O 1
ATOM 1435 N N . LEU B 1 72 ? 63.447 55.341 52.375 1.00 39.36 72 LEU B N 1
ATOM 1436 C CA . LEU B 1 72 ? 62.887 55.305 53.711 1.00 44.55 72 LEU B CA 1
ATOM 1437 C C . LEU B 1 72 ? 64.014 55.358 54.732 1.00 38.96 72 LEU B C 1
ATOM 1438 O O . LEU B 1 72 ? 65.096 54.815 54.476 1.00 35.87 72 LEU B O 1
ATOM 1443 N N . PRO B 1 73 ? 63.715 55.871 55.942 1.00 33.25 73 PRO B N 1
ATOM 1444 C CA . PRO B 1 73 ? 64.654 55.734 57.039 1.00 31.48 73 PRO B CA 1
ATOM 1445 C C . PRO B 1 73 ? 65.045 54.269 57.279 1.00 31.15 73 PRO B C 1
ATOM 1446 O O . PRO B 1 73 ? 64.269 53.334 57.005 1.00 34.17 73 PRO B O 1
ATOM 1450 N N . VAL B 1 74 ? 66.230 54.106 57.837 1.00 29.60 74 VAL B N 1
ATOM 1451 C CA . VAL B 1 74 ? 66.737 52.823 58.303 1.00 32.56 74 VAL B CA 1
ATOM 1452 C C . VAL B 1 74 ? 66.811 52.899 59.820 1.00 29.70 74 VAL B C 1
ATOM 1453 O O . VAL B 1 74 ? 67.279 53.896 60.372 1.00 34.63 74 VAL B O 1
ATOM 1457 N N . LEU B 1 75 ? 66.346 51.865 60.496 1.00 28.17 75 LEU B N 1
ATOM 1458 C CA . LEU B 1 75 ? 66.460 51.812 61.956 1.00 30.84 75 LEU B CA 1
ATOM 1459 C C . LEU B 1 75 ? 67.553 50.827 62.305 1.00 34.33 75 LEU B C 1
ATOM 1460 O O . LEU B 1 75 ? 67.620 49.748 61.734 1.00 33.26 75 LEU B O 1
ATOM 1465 N N . ILE B 1 76 ? 68.321 51.147 63.333 1.00 33.36 76 ILE B N 1
ATOM 1466 C CA . ILE B 1 76 ? 69.460 50.343 63.709 1.00 29.68 76 ILE B CA 1
ATOM 1467 C C . ILE B 1 76 ? 69.442 50.194 65.217 1.00 35.23 76 ILE B C 1
ATOM 1468 O O . ILE B 1 76 ? 69.414 51.188 65.942 1.00 37.58 76 ILE B O 1
ATOM 1473 N N . ARG B 1 77 ? 69.465 48.954 65.689 1.00 34.80 77 ARG B N 1
ATOM 1474 C CA A ARG B 1 77 ? 69.573 48.694 67.123 0.50 38.74 77 ARG B CA 1
ATOM 1475 C CA B ARG B 1 77 ? 69.555 48.692 67.114 0.50 38.08 77 ARG B CA 1
ATOM 1476 C C . ARG B 1 77 ? 70.905 48.076 67.481 1.00 39.61 77 ARG B C 1
ATOM 1477 O O . ARG B 1 77 ? 71.334 47.104 66.874 1.00 38.41 77 ARG B O 1
ATOM 1492 N N . LEU B 1 78 ? 71.560 48.655 68.474 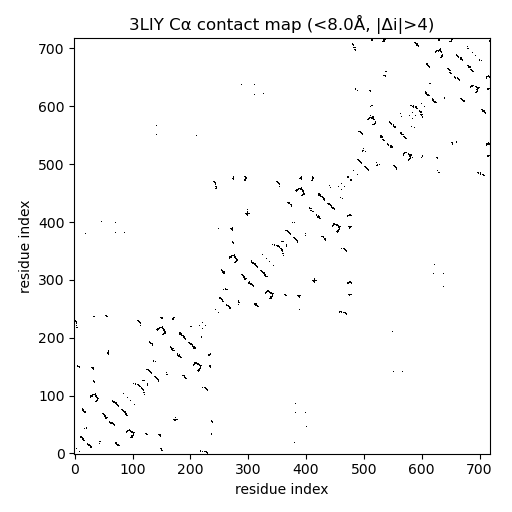1.00 39.06 78 LEU B N 1
ATOM 1493 C CA . LEU B 1 78 ? 72.839 48.142 68.928 1.00 48.17 78 LEU B CA 1
ATOM 1494 C C . LEU B 1 78 ? 72.615 47.224 70.127 1.00 47.05 78 LEU B C 1
ATOM 1495 O O . LEU B 1 78 ? 71.532 47.237 70.719 1.00 53.06 78 LEU B O 1
ATOM 1500 N N . PRO B 1 79 ? 73.604 46.369 70.438 1.00 47.28 79 PRO B N 1
ATOM 1501 C CA . PRO B 1 79 ? 73.362 45.299 71.407 1.00 55.31 79 PRO B CA 1
ATOM 1502 C C . PRO B 1 79 ? 72.916 45.836 72.771 1.00 61.12 79 PRO B C 1
ATOM 1503 O O . PRO B 1 79 ? 73.481 46.812 73.268 1.00 60.42 79 PRO B O 1
ATOM 1507 N N . PHE B 1 80 ? 71.838 45.259 73.298 1.00 69.27 80 PHE B N 1
ATOM 1508 C CA . PHE B 1 80 ? 71.341 45.517 74.659 1.00 82.97 80 PHE B CA 1
ATOM 1509 C C . PHE B 1 80 ? 70.549 46.819 74.845 1.00 82.13 80 PHE B C 1
ATOM 1510 O O . PHE B 1 80 ? 69.981 47.055 75.916 1.00 89.60 80 PHE B O 1
ATOM 1518 N N . ARG B 1 81 ? 70.467 47.633 73.794 1.00 71.82 81 ARG B N 1
ATOM 1519 C CA . ARG B 1 81 ? 69.663 48.861 73.831 1.00 64.32 81 ARG B CA 1
ATOM 1520 C C . ARG B 1 81 ? 68.443 48.786 72.906 1.00 64.12 81 ARG B C 1
ATOM 1521 O O . ARG B 1 81 ? 68.557 48.428 71.736 1.00 67.90 81 ARG B O 1
ATOM 1529 N N . THR B 1 82 ? 67.263 49.036 73.465 1.00 69.73 82 THR B N 1
ATOM 1530 C CA . THR B 1 82 ? 65.997 48.777 72.772 1.00 70.75 82 THR B CA 1
ATOM 1531 C C . THR B 1 82 ? 65.705 49.891 71.780 1.00 71.63 82 THR B C 1
ATOM 1532 O O . THR B 1 82 ? 65.057 49.681 70.748 1.00 71.17 82 THR B O 1
ATOM 1536 N N . THR B 1 83 ? 66.147 51.089 72.145 1.00 63.70 83 THR B N 1
ATOM 1537 C CA . THR B 1 83 ? 65.807 52.308 71.436 1.00 55.95 83 THR B CA 1
ATOM 1538 C C . THR B 1 83 ? 66.622 52.407 70.142 1.00 51.75 83 THR B C 1
ATOM 1539 O O . THR B 1 83 ? 67.853 52.435 70.184 1.00 44.49 83 THR B O 1
ATOM 1543 N N . PRO B 1 84 ? 65.935 52.453 68.988 1.00 46.06 84 PRO B N 1
ATOM 1544 C CA . PRO B 1 84 ? 66.678 52.448 67.731 1.00 50.17 84 PRO B CA 1
ATOM 1545 C C . PRO B 1 84 ? 67.371 53.771 67.459 1.00 44.11 84 PRO B C 1
ATOM 1546 O O . PRO B 1 84 ? 66.880 54.840 67.819 1.00 43.04 84 PRO B O 1
ATOM 1550 N N . ILE B 1 85 ? 68.515 53.691 66.811 1.00 40.28 85 ILE B N 1
ATOM 1551 C CA . ILE B 1 85 ? 68.981 54.785 65.971 1.00 38.62 85 ILE B CA 1
ATOM 1552 C C . ILE B 1 85 ? 68.046 54.847 64.776 1.00 31.87 85 ILE B C 1
ATOM 1553 O O . ILE B 1 85 ? 67.645 53.815 64.253 1.00 34.40 85 ILE B O 1
ATOM 1558 N N . VAL B 1 86 ? 67.655 56.049 64.371 1.00 33.22 86 VAL B N 1
ATOM 1559 C CA . VAL B 1 86 ? 66.849 56.186 63.169 1.00 31.25 86 VAL B CA 1
ATOM 1560 C C . VAL B 1 86 ? 67.515 57.153 62.211 1.00 33.27 86 VAL B C 1
ATOM 1561 O O . VAL B 1 86 ? 67.666 58.345 62.505 1.00 34.38 86 VAL B O 1
ATOM 1565 N N . LEU B 1 87 ? 67.970 56.629 61.082 1.00 26.80 87 LEU B N 1
ATOM 1566 C CA . LEU B 1 87 ? 68.656 57.468 60.109 1.00 34.60 87 LEU B CA 1
ATOM 1567 C C . LEU B 1 87 ? 67.670 57.821 59.021 1.00 36.41 87 LEU B C 1
ATOM 1568 O O . LEU B 1 87 ? 67.077 56.935 58.430 1.00 32.84 87 LEU B O 1
ATOM 1573 N N . THR B 1 88 ? 67.542 59.108 58.702 1.00 32.39 88 THR B N 1
ATOM 1574 C CA . THR B 1 88 ? 66.545 59.507 57.703 1.00 35.11 88 THR B CA 1
ATOM 1575 C C . THR B 1 88 ? 66.867 58.959 56.329 1.00 43.62 88 THR B C 1
ATOM 1576 O O . THR B 1 88 ? 65.979 58.569 55.573 1.00 37.07 88 THR B O 1
ATOM 1580 N N . SER B 1 89 ? 68.154 58.886 56.023 1.00 35.03 89 SER B N 1
ATOM 1581 C CA . SER B 1 89 ? 68.578 58.182 54.838 1.00 34.24 89 SER B CA 1
ATOM 1582 C C . SER B 1 89 ? 69.945 57.601 55.100 1.00 39.07 89 SER B C 1
ATOM 1583 O O . SER B 1 89 ? 70.691 58.113 55.936 1.00 38.09 89 SER B O 1
ATOM 1586 N N . CYS B 1 90 ? 70.302 56.584 54.335 1.00 32.99 90 CYS B N 1
ATOM 1587 C CA . CYS B 1 90 ? 71.662 56.095 54.422 1.00 40.31 90 CYS B CA 1
ATOM 1588 C C . CYS B 1 90 ? 72.156 55.439 53.152 1.00 33.92 90 CYS B C 1
ATOM 1589 O O . CYS B 1 90 ? 71.385 55.275 52.185 1.00 33.49 90 CYS B O 1
ATOM 1592 N N . LEU B 1 91 ? 73.476 55.280 53.065 1.00 27.98 91 LEU B N 1
ATOM 1593 C CA . LEU B 1 91 ? 74.095 54.788 51.846 1.00 27.00 91 LEU B CA 1
ATOM 1594 C C . LEU B 1 91 ? 73.927 53.285 51.744 1.00 27.83 91 LEU B C 1
ATOM 1595 O O . LEU B 1 91 ? 73.880 52.576 52.759 1.00 26.40 91 LEU B O 1
ATOM 1600 N N . VAL B 1 92 ? 73.828 52.801 50.512 1.00 26.58 92 VAL B N 1
ATOM 1601 C CA . VAL B 1 92 ? 73.676 51.390 50.277 1.00 26.56 92 VAL B CA 1
ATOM 1602 C C . VAL B 1 92 ? 74.769 50.927 49.335 1.00 32.22 92 VAL B C 1
ATOM 1603 O O . VAL B 1 92 ? 74.893 51.425 48.226 1.00 32.41 92 VAL B O 1
ATOM 1607 N N . ASP B 1 93 ? 75.597 50.002 49.803 1.00 31.27 93 ASP B N 1
ATOM 1608 C CA . ASP B 1 93 ? 76.722 49.533 49.013 1.00 31.30 93 ASP B CA 1
ATOM 1609 C C . ASP B 1 93 ? 76.285 48.420 48.050 1.00 33.37 93 ASP B C 1
ATOM 1610 O O . ASP B 1 93 ? 75.901 47.339 48.492 1.00 31.34 93 ASP B O 1
ATOM 1615 N N . THR B 1 94 ? 76.252 48.720 46.749 1.00 34.86 94 THR B N 1
ATOM 1616 C CA . THR B 1 94 ? 75.851 47.727 45.738 1.00 39.90 94 THR B CA 1
ATOM 1617 C C . THR B 1 94 ? 76.776 46.511 45.640 1.00 35.72 94 THR B C 1
ATOM 1618 O O . THR B 1 94 ? 76.385 45.488 45.086 1.00 46.60 94 THR B O 1
ATOM 1622 N N . LYS B 1 95 ? 77.981 46.611 46.180 1.00 40.09 95 LYS B N 1
ATOM 1623 C CA . LYS B 1 95 ? 78.939 45.494 46.164 1.00 48.71 95 LYS B CA 1
ATOM 1624 C C . LYS B 1 95 ? 78.917 44.595 47.420 1.00 57.07 95 LYS B C 1
ATOM 1625 O O . LYS B 1 95 ? 79.656 43.613 47.498 1.00 45.84 95 LYS B O 1
ATOM 1631 N N . ASN B 1 96 ? 78.095 44.943 48.411 1.00 50.05 96 ASN B N 1
ATOM 1632 C CA . ASN B 1 96 ? 78.085 44.239 49.707 1.00 45.13 96 ASN B CA 1
ATOM 1633 C C . ASN B 1 96 ? 79.439 44.050 50.357 1.00 49.39 96 ASN B C 1
ATOM 1634 O O . ASN B 1 96 ? 79.696 43.022 50.992 1.00 48.04 96 ASN B O 1
ATOM 1639 N N . ASN B 1 97 ? 80.282 45.065 50.255 1.00 45.11 97 ASN B N 1
ATOM 1640 C CA . ASN B 1 97 ? 81.568 45.054 50.930 1.00 42.67 97 ASN B CA 1
ATOM 1641 C C . ASN B 1 97 ? 81.591 45.826 52.247 1.00 49.70 97 ASN B C 1
ATOM 1642 O O . ASN B 1 97 ? 82.444 45.566 53.104 1.00 54.17 97 ASN B O 1
ATOM 1647 N N . TRP B 1 98 ? 80.699 46.811 52.383 1.00 37.61 98 TRP B N 1
ATOM 1648 C CA . TRP B 1 98 ? 80.777 47.732 53.503 1.00 33.07 98 TRP B CA 1
ATOM 1649 C C . TRP B 1 98 ? 79.467 47.716 54.308 1.00 37.59 98 TRP B C 1
ATOM 1650 O O . TRP B 1 98 ? 78.348 47.702 53.755 1.00 32.88 98 TRP B O 1
ATOM 1661 N N . ALA B 1 99 ? 79.632 47.525 55.608 1.00 33.87 99 ALA B N 1
ATOM 1662 C CA . ALA B 1 99 ? 78.595 47.795 56.584 1.00 28.13 99 ALA B CA 1
ATOM 1663 C C . ALA B 1 99 ? 79.305 48.720 57.569 1.00 26.74 99 ALA B C 1
ATOM 1664 O O . ALA B 1 99 ? 80.267 48.318 58.231 1.00 26.37 99 ALA B O 1
ATOM 1666 N N . ILE B 1 100 ? 78.925 49.993 57.549 1.00 24.21 100 ILE B N 1
ATOM 1667 C CA . ILE B 1 100 ? 79.691 51.027 58.254 1.00 24.67 100 ILE B CA 1
ATOM 1668 C C . ILE B 1 100 ? 78.739 51.880 59.094 1.00 24.94 100 ILE B C 1
ATOM 1669 O O . ILE B 1 100 ? 77.760 52.410 58.570 1.00 23.56 100 ILE B O 1
ATOM 1674 N N . ILE B 1 101 ? 78.952 51.917 60.417 1.00 24.19 101 ILE B N 1
ATOM 1675 C CA . ILE B 1 101 ? 78.210 52.821 61.264 1.00 24.12 101 ILE B CA 1
ATOM 1676 C C . ILE B 1 101 ? 78.929 54.183 61.221 1.00 26.73 101 ILE B C 1
ATOM 1677 O O . ILE B 1 101 ? 80.043 54.300 61.721 1.00 25.79 101 ILE B O 1
ATOM 1682 N N . GLY B 1 102 ? 78.313 55.188 60.601 1.00 24.23 102 GLY B N 1
ATOM 1683 C CA . GLY B 1 102 ? 78.992 56.495 60.398 1.00 23.85 102 GLY B CA 1
ATOM 1684 C C . GLY B 1 102 ? 78.677 57.497 61.505 1.00 23.26 102 GLY B C 1
ATOM 1685 O O . GLY B 1 102 ? 77.987 57.161 62.472 1.00 23.63 102 GLY B O 1
ATOM 1686 N N . ARG B 1 103 ? 79.103 58.753 61.341 1.00 22.23 103 ARG B N 1
ATOM 1687 C CA . ARG B 1 103 ? 78.880 59.755 62.394 1.00 22.94 103 ARG B CA 1
ATOM 1688 C C . ARG B 1 103 ? 77.408 60.140 62.560 1.00 25.04 103 ARG B C 1
ATOM 1689 O O . ARG B 1 103 ? 77.016 60.622 63.623 1.00 26.04 103 ARG B O 1
ATOM 1697 N N . ASP B 1 104 ? 76.605 59.964 61.513 1.00 24.28 104 ASP B N 1
ATOM 1698 C CA . ASP B 1 104 ? 75.156 60.162 61.616 1.00 28.51 104 ASP B CA 1
ATOM 1699 C C . ASP B 1 104 ? 74.553 59.273 62.696 1.00 29.66 104 ASP B C 1
ATOM 1700 O O . ASP B 1 104 ? 73.881 59.757 63.615 1.00 31.77 104 ASP B O 1
ATOM 1705 N N . ALA B 1 105 ? 74.931 58.002 62.676 1.00 27.61 105 ALA B N 1
ATOM 1706 C CA . ALA B 1 105 ? 74.530 57.062 63.739 1.00 29.75 105 ALA B CA 1
ATOM 1707 C C . ALA B 1 105 ? 75.216 57.327 65.081 1.00 28.18 105 ALA B C 1
ATOM 1708 O O . ALA B 1 105 ? 74.590 57.241 66.147 1.00 30.09 105 ALA B O 1
ATOM 1710 N N . LEU B 1 106 ? 76.527 57.552 65.036 1.00 28.11 106 LEU B N 1
ATOM 1711 C CA . LEU B 1 106 ? 77.295 57.776 66.254 1.00 28.57 106 LEU B CA 1
ATOM 1712 C C . LEU B 1 106 ? 76.801 58.997 67.023 1.00 26.74 106 LEU B C 1
ATOM 1713 O O . LEU B 1 106 ? 76.763 58.968 68.260 1.00 29.49 106 LEU B O 1
ATOM 1718 N N . GLN B 1 107 ? 76.351 60.032 66.306 1.00 27.80 107 GLN B N 1
ATOM 1719 C CA . GLN B 1 107 ? 75.799 61.210 66.988 1.00 30.38 107 GLN B CA 1
ATOM 1720 C C . GLN B 1 107 ? 74.550 60.846 67.804 1.00 33.07 107 GLN B C 1
ATOM 1721 O O . GLN B 1 107 ? 74.332 61.357 68.925 1.00 33.85 107 GLN B O 1
ATOM 1727 N N . GLN B 1 108 ? 73.702 59.998 67.230 1.00 33.10 108 GLN B N 1
ATOM 1728 C CA . GLN B 1 108 ? 72.492 59.548 67.923 1.00 36.52 108 GLN B CA 1
ATOM 1729 C C . GLN B 1 108 ? 72.780 58.684 69.157 1.00 45.95 108 GLN B C 1
ATOM 1730 O O . GLN B 1 108 ? 72.017 58.712 70.140 1.00 45.26 108 GLN B O 1
ATOM 1736 N N . CYS B 1 109 ? 73.900 57.964 69.122 1.00 34.93 109 CYS B N 1
ATOM 1737 C CA . CYS B 1 109 ? 74.403 57.206 70.280 1.00 39.91 109 CYS B CA 1
ATOM 1738 C C . CYS B 1 109 ? 75.041 58.047 71.345 1.00 41.00 109 CYS B C 1
ATOM 1739 O O . CYS B 1 109 ? 75.503 57.508 72.349 1.00 48.69 109 CYS B O 1
ATOM 1742 N N . GLN B 1 110 ? 75.248 59.323 71.040 1.00 36.64 110 GLN B N 1
ATOM 1743 C CA . GLN B 1 110 ? 76.136 60.171 71.832 1.00 45.29 110 GLN B CA 1
ATOM 1744 C C . GLN B 1 110 ? 77.532 59.559 71.893 1.00 48.80 110 GLN B C 1
ATOM 1745 O O . GLN B 1 110 ? 78.211 59.638 72.911 1.00 44.64 110 GLN B O 1
ATOM 1751 N N . GLY B 1 111 ? 77.958 58.949 70.787 1.00 41.41 111 GLY B N 1
ATOM 1752 C CA . GLY B 1 111 ? 79.279 58.344 70.728 1.00 40.47 111 GLY B CA 1
ATOM 1753 C C . GLY B 1 111 ? 80.329 59.422 70.641 1.00 36.81 111 GLY B C 1
ATOM 1754 O O . GLY B 1 111 ? 80.079 60.514 70.137 1.00 39.96 111 GLY B O 1
ATOM 1755 N N . VAL B 1 112 ? 81.509 59.134 71.163 1.00 36.89 112 VAL B N 1
ATOM 1756 C CA . VAL B 1 112 ? 82.580 60.116 71.172 1.00 37.03 112 VAL B CA 1
ATOM 1757 C C . VAL B 1 112 ? 83.919 59.460 70.865 1.00 34.64 112 VAL B C 1
ATOM 1758 O O . VAL B 1 112 ? 84.102 58.269 71.085 1.00 33.58 112 VAL B O 1
ATOM 1762 N N . LEU B 1 113 ? 84.839 60.256 70.337 1.00 32.26 113 LEU B N 1
ATOM 1763 C CA . LEU B 1 113 ? 86.232 59.859 70.275 1.00 35.85 113 LEU B CA 1
ATOM 1764 C C . LEU B 1 113 ? 86.936 60.466 71.470 1.00 35.49 113 LEU B C 1
ATOM 1765 O O . LEU B 1 113 ? 86.746 61.641 71.786 1.00 37.91 113 LEU B O 1
ATOM 1770 N N . TYR B 1 114 ? 87.809 59.696 72.105 1.00 30.97 114 TYR B N 1
ATOM 1771 C CA . TYR B 1 114 ? 88.550 60.244 73.204 1.00 32.18 114 TYR B CA 1
ATOM 1772 C C . TYR B 1 114 ? 90.033 60.028 73.049 1.00 32.01 114 TYR B C 1
ATOM 1773 O O . TYR B 1 114 ? 90.483 58.895 72.922 1.00 33.37 114 TYR B O 1
ATOM 1782 N N . LEU B 1 115 ? 90.785 61.127 73.070 1.00 33.78 115 LEU B N 1
ATOM 1783 C CA . LEU B 1 115 ? 92.246 61.092 72.999 1.00 41.08 115 LEU B CA 1
ATOM 1784 C C . LEU B 1 115 ? 92.763 61.678 74.308 1.00 42.26 115 LEU B C 1
ATOM 1785 O O . LEU B 1 115 ? 92.556 62.857 74.566 1.00 44.83 115 LEU B O 1
ATOM 1790 N N . PRO B 1 116 ? 93.466 60.868 75.117 1.00 40.77 116 PRO B N 1
ATOM 1791 C CA . PRO B 1 116 ? 93.936 61.360 76.420 1.00 48.60 116 PRO B CA 1
ATOM 1792 C C . PRO B 1 116 ? 94.775 62.614 76.240 1.00 52.91 116 PRO B C 1
ATOM 1793 O O . PRO B 1 116 ? 95.571 62.683 75.301 1.00 48.78 116 PRO B O 1
ATOM 1798 N N . ALA C 2 2 ? 79.300 65.609 48.002 1.00 53.21 402 ALA I N 1
ATOM 1799 C CA . ALA C 2 2 ? 79.143 64.119 48.110 1.00 41.72 402 ALA I CA 1
ATOM 1800 C C . ALA C 2 2 ? 79.648 63.662 49.479 1.00 53.08 402 ALA I C 1
ATOM 1801 O O . ALA C 2 2 ? 80.725 64.097 49.911 1.00 44.84 402 ALA I O 1
ATOM 1803 N N . PRO C 2 3 ? 78.893 62.771 50.161 1.00 42.45 403 PRO I N 1
ATOM 1804 C CA . PRO C 2 3 ? 79.415 62.291 51.449 1.00 41.40 403 PRO I CA 1
ATOM 1805 C C . PRO C 2 3 ? 80.782 61.614 51.323 1.00 33.71 403 PRO I C 1
ATOM 1806 O O . PRO C 2 3 ? 81.122 61.059 50.270 1.00 36.93 403 PRO I O 1
ATOM 1810 N N . GLN C 2 4 ? 81.563 61.670 52.397 1.00 33.99 404 GLN I N 1
ATOM 1811 C CA . GLN C 2 4 ? 82.875 61.019 52.447 1.00 32.27 404 GLN I CA 1
ATOM 1812 C C . GLN C 2 4 ? 82.751 59.747 53.249 1.00 35.33 404 GLN I C 1
ATOM 1813 O O . GLN C 2 4 ? 82.200 59.748 54.363 1.00 28.89 404 GLN I O 1
ATOM 1819 N N . VAL C 2 5 ? 83.312 58.671 52.733 1.00 31.07 405 VAL I N 1
ATOM 1820 C CA . VAL C 2 5 ? 83.453 57.475 53.546 1.00 27.25 405 VAL I CA 1
ATOM 1821 C C . VAL C 2 5 ? 84.878 56.959 53.453 1.00 29.17 405 VAL I C 1
ATOM 1822 O O . VAL C 2 5 ? 85.358 56.528 52.380 1.00 27.07 405 VAL I O 1
ATOM 1837 N N . VAL C 2 7 ? 89.253 53.176 55.110 1.00 27.86 407 VAL I N 1
ATOM 1838 C CA . VAL C 2 7 ? 90.505 52.699 54.470 1.00 27.41 407 VAL I CA 1
ATOM 1839 C C . VAL C 2 7 ? 90.903 51.323 54.964 1.00 29.74 407 VAL I C 1
ATOM 1840 O O . VAL C 2 7 ? 91.239 51.103 56.156 1.00 27.61 407 VAL I O 1
ATOM 1844 N N . MET C 2 8 ? 90.886 50.358 54.064 1.00 29.73 408 MET I N 1
ATOM 1845 C CA . MET C 2 8 ? 91.289 49.022 54.498 1.00 29.83 408 MET I CA 1
ATOM 1846 C C . MET C 2 8 ? 92.538 48.535 53.814 1.00 37.55 408 MET I C 1
ATOM 1847 O O . MET C 2 8 ? 92.698 48.634 52.598 1.00 35.27 408 MET I O 1
ATOM 1852 N N . HIS C 2 9 ? 93.461 48.051 54.608 1.00 39.06 409 HIS I N 1
ATOM 1853 C CA . HIS C 2 9 ? 94.738 47.717 54.050 1.00 49.36 409 HIS I CA 1
ATOM 1854 C C . HIS C 2 9 ? 95.037 46.251 54.292 1.00 51.09 409 HIS I C 1
ATOM 1855 O O . HIS C 2 9 ? 95.863 45.917 55.137 1.00 63.83 409 HIS I O 1
ATOM 1862 N N . PRO C 2 10 ? 94.286 45.367 53.618 1.00 55.22 410 PRO I N 1
ATOM 1863 C CA . PRO C 2 10 ? 94.928 44.183 53.076 1.00 75.42 410 PRO I CA 1
ATOM 1864 C C . PRO C 2 10 ? 95.336 44.478 51.644 1.00 73.09 410 PRO I C 1
ATOM 1865 O O . PRO C 2 10 ? 94.651 45.215 50.923 1.00 62.67 410 PRO I O 1
ATOM 1870 N N . PRO D 1 1 ? 125.228 27.499 74.558 1.00 70.94 1 PRO C N 1
ATOM 1871 C CA . PRO D 1 1 ? 126.409 28.350 74.471 1.00 64.89 1 PRO C CA 1
ATOM 1872 C C . PRO D 1 1 ? 126.111 29.812 74.135 1.00 56.13 1 PRO C C 1
ATOM 1873 O O . PRO D 1 1 ? 125.100 30.132 73.494 1.00 45.72 1 PRO C O 1
ATOM 1877 N N . VAL D 1 2 ? 126.982 30.692 74.616 1.00 55.30 2 VAL C N 1
ATOM 1878 C CA . VAL D 1 2 ? 127.047 32.065 74.146 1.00 58.36 2 VAL C CA 1
ATOM 1879 C C . VAL D 1 2 ? 127.848 32.101 72.844 1.00 55.71 2 VAL C C 1
ATOM 1880 O O . VAL D 1 2 ? 128.942 31.545 72.774 1.00 55.52 2 VAL C O 1
ATOM 1884 N N . ILE D 1 3 ? 127.261 32.666 71.791 1.00 46.47 3 ILE C N 1
ATOM 1885 C CA . ILE D 1 3 ? 127.941 32.768 70.506 1.00 41.66 3 ILE C CA 1
ATOM 1886 C C . ILE D 1 3 ? 128.199 34.237 70.175 1.00 44.43 3 ILE C C 1
ATOM 1887 O O . ILE D 1 3 ? 127.266 34.978 69.883 1.00 44.44 3 ILE C O 1
ATOM 1892 N N . PRO D 1 4 ? 129.467 34.669 70.235 1.00 40.61 4 PRO C N 1
ATOM 1893 C CA . PRO D 1 4 ? 129.769 36.072 69.981 1.00 44.53 4 PRO C CA 1
ATOM 1894 C C . PRO D 1 4 ? 129.596 36.421 68.510 1.00 40.47 4 PRO C C 1
ATOM 1895 O O . PRO D 1 4 ? 129.631 35.541 67.652 1.00 38.56 4 PRO C O 1
ATOM 1899 N N . LEU D 1 5 ? 129.330 37.689 68.221 1.00 35.74 5 LEU C N 1
ATOM 1900 C CA . LEU D 1 5 ? 128.977 38.059 66.864 1.00 36.36 5 LEU C CA 1
ATOM 1901 C C . LEU D 1 5 ? 130.083 38.934 66.281 1.00 40.46 5 LEU C C 1
ATOM 1902 O O . LEU D 1 5 ? 130.572 39.850 66.946 1.00 40.10 5 LEU C O 1
ATOM 1907 N N . ASP D 1 6 ? 130.518 38.600 65.071 1.00 33.96 6 ASP C N 1
ATOM 1908 C CA . ASP D 1 6 ? 131.771 39.121 64.514 1.00 37.23 6 ASP C CA 1
ATOM 1909 C C . ASP D 1 6 ? 131.624 39.097 62.990 1.00 35.79 6 ASP C C 1
ATOM 1910 O O . ASP D 1 6 ? 131.275 38.058 62.425 1.00 36.55 6 ASP C O 1
ATOM 1915 N N . PRO D 1 7 ? 131.767 40.257 62.333 1.00 30.84 7 PRO C N 1
ATOM 1916 C CA . PRO D 1 7 ? 131.531 40.273 60.887 1.00 32.65 7 PRO C CA 1
ATOM 1917 C C . PRO D 1 7 ? 132.466 39.332 60.122 1.00 34.07 7 PRO C C 1
ATOM 1918 O O . PRO D 1 7 ? 132.141 38.934 59.009 1.00 39.59 7 PRO C O 1
ATOM 1922 N N . ALA D 1 8 ? 133.663 39.087 60.654 1.00 38.03 8 ALA C N 1
ATOM 1923 C CA . ALA D 1 8 ? 134.651 38.247 59.970 1.00 39.51 8 ALA C CA 1
ATOM 1924 C C . ALA D 1 8 ? 134.508 36.754 60.256 1.00 39.33 8 ALA C C 1
ATOM 1925 O O . ALA D 1 8 ? 135.253 35.942 59.709 1.00 41.63 8 ALA C O 1
ATOM 1927 N N . ARG D 1 9 ? 133.557 36.379 61.111 1.00 34.92 9 ARG C N 1
ATOM 1928 C CA . ARG D 1 9 ? 133.374 34.961 61.431 1.00 38.76 9 ARG C CA 1
ATOM 1929 C C . ARG D 1 9 ? 131.891 34.659 61.498 1.00 38.33 9 ARG C C 1
ATOM 1930 O O . ARG D 1 9 ? 131.205 35.163 62.374 1.00 40.98 9 ARG C O 1
ATOM 1938 N N . ARG D 1 10 ? 131.389 33.899 60.534 1.00 37.35 10 ARG C N 1
ATOM 1939 C CA . ARG D 1 10 ? 129.968 33.574 60.516 1.00 35.72 10 ARG C CA 1
ATOM 1940 C C . ARG D 1 10 ? 129.613 32.652 61.670 1.00 38.70 10 ARG C C 1
ATOM 1941 O O . ARG D 1 10 ? 130.364 31.701 61.967 1.00 35.89 10 ARG C O 1
ATOM 1949 N N . PRO D 1 11 ? 128.453 32.904 62.302 1.00 31.89 11 PRO C N 1
ATOM 1950 C CA . PRO D 1 11 ? 128.092 32.135 63.490 1.00 29.10 11 PRO C CA 1
ATOM 1951 C C . PRO D 1 11 ? 127.477 30.797 63.059 1.00 31.21 11 PRO C C 1
ATOM 1952 O O . PRO D 1 11 ? 126.386 30.767 62.493 1.00 32.19 11 PRO C O 1
ATOM 1956 N N . VAL D 1 12 ? 128.259 29.730 63.138 1.00 34.35 12 VAL C N 1
ATOM 1957 C CA . VAL D 1 12 ? 127.822 28.456 62.575 1.00 30.41 12 VAL C CA 1
ATOM 1958 C C . VAL D 1 12 ? 127.703 27.381 63.644 1.00 37.85 12 VAL C C 1
ATOM 1959 O O . VAL D 1 12 ? 128.218 27.538 64.751 1.00 38.49 12 VAL C O 1
ATOM 1963 N N . ILE D 1 13 ? 126.938 26.336 63.334 1.00 32.81 13 ILE C N 1
ATOM 1964 C CA . ILE D 1 13 ? 126.726 25.222 64.253 1.00 35.88 13 ILE C CA 1
ATOM 1965 C C . ILE D 1 13 ? 126.749 23.944 63.432 1.00 34.99 13 ILE C C 1
ATOM 1966 O O . ILE D 1 13 ? 126.467 23.968 62.229 1.00 32.11 13 ILE C O 1
ATOM 1971 N N . LYS D 1 14 ? 127.225 22.857 64.038 1.00 35.45 14 LYS C N 1
ATOM 1972 C CA . LYS D 1 14 ? 127.069 21.554 63.424 1.00 33.63 14 LYS C CA 1
ATOM 1973 C C . LYS D 1 14 ? 125.705 21.003 63.828 1.00 32.82 14 LYS C C 1
ATOM 1974 O O . LYS D 1 14 ? 125.380 20.950 65.008 1.00 37.63 14 LYS C O 1
ATOM 1980 N N . ALA D 1 15 ? 124.897 20.633 62.842 1.00 32.02 15 ALA C N 1
ATOM 1981 C CA . ALA D 1 15 ? 123.544 20.141 63.105 1.00 34.31 15 ALA C CA 1
ATOM 1982 C C . ALA D 1 15 ? 123.282 18.831 62.376 1.00 33.34 15 ALA C C 1
ATOM 1983 O O . ALA D 1 15 ? 123.615 18.686 61.197 1.00 33.06 15 ALA C O 1
ATOM 1985 N N . GLN D 1 16 ? 122.670 17.874 63.068 1.00 33.20 16 GLN C N 1
ATOM 1986 C CA . GLN D 1 16 ? 122.256 16.654 62.398 1.00 29.71 16 GLN C CA 1
ATOM 1987 C C . GLN D 1 16 ? 120.854 16.822 61.836 1.00 31.17 16 GLN C C 1
ATOM 1988 O O . GLN D 1 16 ? 119.898 16.951 62.582 1.00 31.98 16 GLN C O 1
ATOM 1994 N N . VAL D 1 17 ? 120.760 16.734 60.514 1.00 28.78 17 VAL C N 1
ATOM 1995 C CA . VAL D 1 17 ? 119.507 16.939 59.780 1.00 32.83 17 VAL C CA 1
ATOM 1996 C C . VAL D 1 17 ? 118.934 15.625 59.267 1.00 28.52 17 VAL C C 1
ATOM 1997 O O . VAL D 1 17 ? 119.564 14.916 58.470 1.00 28.53 17 VAL C O 1
ATOM 2001 N N . ASP D 1 18 ? 117.702 15.344 59.678 1.00 30.28 18 ASP C N 1
ATOM 2002 C CA . ASP D 1 18 ? 116.988 14.164 59.215 1.00 28.65 18 ASP C CA 1
ATOM 2003 C C . ASP D 1 18 ? 115.820 14.623 58.359 1.00 33.44 18 ASP C C 1
ATOM 2004 O O . ASP D 1 18 ? 114.820 15.111 58.888 1.00 28.68 18 ASP C O 1
ATOM 2009 N N . THR D 1 19 ? 115.995 14.574 57.039 1.00 30.80 19 THR C N 1
ATOM 2010 C CA . THR D 1 19 ? 114.907 14.936 56.113 1.00 33.86 19 THR C CA 1
ATOM 2011 C C . THR D 1 19 ? 113.806 13.872 56.046 1.00 28.62 19 THR C C 1
ATOM 2012 O O . THR D 1 19 ? 112.783 14.073 55.381 1.00 33.16 19 THR C O 1
ATOM 2016 N N . GLN D 1 20 ? 114.046 12.732 56.682 1.00 32.33 20 GLN C N 1
ATOM 2017 C CA . GLN D 1 20 ? 113.103 11.606 56.643 1.00 33.86 20 GLN C CA 1
ATOM 2018 C C . GLN D 1 20 ? 112.897 11.074 55.214 1.00 37.81 20 GLN C C 1
ATOM 2019 O O . GLN D 1 20 ? 111.907 10.391 54.931 1.00 37.46 20 GLN C O 1
ATOM 2025 N N . THR D 1 21 ? 113.810 11.418 54.304 1.00 38.73 21 THR C N 1
ATOM 2026 C CA . THR D 1 21 ? 113.792 10.827 52.955 1.00 42.49 21 THR C CA 1
ATOM 2027 C C . THR D 1 21 ? 115.066 10.053 52.644 1.00 44.58 21 THR C C 1
ATOM 2028 O O . THR D 1 21 ? 115.219 9.530 51.542 1.00 49.94 21 THR C O 1
ATOM 2032 N N . SER D 1 22 ? 115.976 10.012 53.619 1.00 46.52 22 SER C N 1
ATOM 2033 C CA . SER D 1 22 ? 117.301 9.396 53.488 1.00 51.26 22 SER C CA 1
ATOM 2034 C C . SER D 1 22 ? 117.980 9.459 54.862 1.00 45.49 22 SER C C 1
ATOM 2035 O O . SER D 1 22 ? 117.458 10.085 55.775 1.00 41.08 22 SER C O 1
ATOM 2038 N N . HIS D 1 23 ? 119.147 8.840 54.997 1.00 44.29 23 HIS C N 1
ATOM 2039 C CA . HIS D 1 23 ? 119.856 8.777 56.284 1.00 45.78 23 HIS C CA 1
ATOM 2040 C C . HIS D 1 23 ? 120.252 10.190 56.781 1.00 42.40 23 HIS C C 1
ATOM 2041 O O . HIS D 1 23 ? 120.674 11.030 55.982 1.00 43.24 23 HIS C O 1
ATOM 2048 N N . PRO D 1 24 ? 120.119 10.447 58.101 1.00 38.80 24 PRO C N 1
ATOM 2049 C CA . PRO D 1 24 ? 120.393 11.799 58.608 1.00 32.04 24 PRO C CA 1
ATOM 2050 C C . PRO D 1 24 ? 121.864 12.120 58.457 1.00 38.43 24 PRO C C 1
ATOM 2051 O O . PRO D 1 24 ? 122.706 11.225 58.528 1.00 40.30 24 PRO C O 1
ATOM 2055 N N . LYS D 1 25 ? 122.163 13.364 58.131 1.00 34.93 25 LYS C N 1
ATOM 2056 C CA . LYS D 1 25 ? 123.546 13.784 57.971 1.00 32.31 25 LYS C CA 1
ATOM 2057 C C . LYS D 1 25 ? 123.822 15.023 58.798 1.00 33.78 25 LYS C C 1
ATOM 2058 O O . LYS D 1 25 ? 122.947 15.874 58.935 1.00 31.64 25 LYS C O 1
ATOM 2064 N N . THR D 1 26 ? 125.059 15.146 59.300 1.00 32.39 26 THR C N 1
ATOM 2065 C CA . THR D 1 26 ? 125.477 16.310 60.070 1.00 32.93 26 THR C CA 1
ATOM 2066 C C . THR D 1 26 ? 126.139 17.309 59.150 1.00 30.40 26 THR C C 1
ATOM 2067 O O . THR D 1 26 ? 127.050 16.943 58.389 1.00 32.08 26 THR C O 1
ATOM 2071 N N . ILE D 1 27 ? 125.645 18.553 59.176 1.00 31.24 27 ILE C N 1
ATOM 2072 C CA . ILE D 1 27 ? 126.124 19.589 58.269 1.00 30.09 27 ILE C CA 1
ATOM 2073 C C . ILE D 1 27 ? 126.444 20.854 59.044 1.00 30.89 27 ILE C C 1
ATOM 2074 O O . ILE D 1 27 ? 125.993 21.020 60.167 1.00 33.43 27 ILE C O 1
ATOM 2079 N N . GLU D 1 28 ? 127.288 21.709 58.487 1.00 30.04 28 GLU C N 1
ATOM 2080 C CA . GLU D 1 28 ? 127.550 22.994 59.124 1.00 28.51 28 GLU C CA 1
ATOM 2081 C C . GLU D 1 28 ? 126.454 23.956 58.686 1.00 32.03 28 GLU C C 1
ATOM 2082 O O . GLU D 1 28 ? 126.170 24.072 57.490 1.00 29.77 28 GLU C O 1
ATOM 2088 N N . ALA D 1 29 ? 125.786 24.582 59.646 1.00 25.99 29 ALA C N 1
ATOM 2089 C CA . ALA D 1 29 ? 124.672 25.466 59.310 1.00 26.21 29 ALA C CA 1
ATOM 2090 C C . ALA D 1 29 ? 124.920 26.869 59.858 1.00 26.78 29 ALA C C 1
ATOM 2091 O O . ALA D 1 29 ? 125.358 27.033 61.000 1.00 28.39 29 ALA C O 1
ATOM 2093 N N . LEU D 1 30 ? 124.498 27.871 59.099 1.00 25.96 30 LEU C N 1
ATOM 2094 C CA . LEU D 1 30 ? 124.546 29.282 59.567 1.00 25.56 30 LEU C CA 1
ATOM 2095 C C . LEU D 1 30 ? 123.401 29.590 60.527 1.00 32.23 30 LEU C C 1
ATOM 2096 O O . LEU D 1 30 ? 122.240 29.303 60.231 1.00 28.05 30 LEU C O 1
ATOM 2101 N N . LEU D 1 31 ? 123.739 30.140 61.692 1.00 28.94 31 LEU C N 1
ATOM 2102 C CA . LEU D 1 31 ? 122.752 30.631 62.629 1.00 29.28 31 LEU C CA 1
ATOM 2103 C C . LEU D 1 31 ? 122.252 32.037 62.257 1.00 25.27 31 LEU C C 1
ATOM 2104 O O . LEU D 1 31 ? 122.984 33.020 62.359 1.00 27.54 31 LEU C O 1
ATOM 2109 N N . ASP D 1 32 ? 120.996 32.125 61.826 1.00 27.92 32 ASP C N 1
ATOM 2110 C CA . ASP D 1 32 ? 120.539 33.281 61.049 1.00 27.40 32 ASP C CA 1
ATOM 2111 C C . ASP D 1 32 ? 119.242 33.836 61.622 1.00 31.58 32 ASP C C 1
ATOM 2112 O O . ASP D 1 32 ? 118.140 33.389 61.249 1.00 28.58 32 ASP C O 1
ATOM 2117 N N . THR D 1 33 ? 119.351 34.806 62.528 1.00 28.89 33 THR C N 1
ATOM 2118 C CA . THR D 1 33 ? 118.159 35.429 63.101 1.00 25.80 33 THR C CA 1
ATOM 2119 C C . THR D 1 33 ? 117.323 36.193 62.070 1.00 29.41 33 THR C C 1
ATOM 2120 O O . THR D 1 33 ? 116.175 36.550 62.340 1.00 29.18 33 THR C O 1
ATOM 2124 N N . GLY D 1 34 ? 117.896 36.475 60.904 1.00 28.12 34 GLY C N 1
ATOM 2125 C CA . GLY D 1 34 ? 117.133 37.106 59.822 1.00 27.69 34 GLY C CA 1
ATOM 2126 C C . GLY D 1 34 ? 116.472 36.151 58.821 1.00 30.53 34 GLY C C 1
ATOM 2127 O O . GLY D 1 34 ? 115.999 36.581 57.766 1.00 31.03 34 GLY C O 1
ATOM 2128 N N . ALA D 1 35 ? 116.427 34.867 59.152 1.00 26.82 35 ALA C N 1
ATOM 2129 C CA . ALA D 1 35 ? 115.766 33.855 58.316 1.00 28.73 35 ALA C CA 1
ATOM 2130 C C . ALA D 1 35 ? 114.445 33.457 58.966 1.00 29.46 35 ALA C C 1
ATOM 2131 O O . ALA D 1 35 ? 114.440 32.957 60.098 1.00 27.68 35 ALA C O 1
ATOM 2133 N N . ASP D 1 36 ? 113.326 33.715 58.283 1.00 25.79 36 ASP C N 1
ATOM 2134 C CA . ASP D 1 36 ? 112.028 33.280 58.801 1.00 29.21 36 ASP C CA 1
ATOM 2135 C C . ASP D 1 36 ? 111.954 31.740 58.927 1.00 33.22 36 ASP C C 1
ATOM 2136 O O . ASP D 1 36 ? 111.302 31.205 59.824 1.00 30.89 36 ASP C O 1
ATOM 2141 N N . MET D 1 37 ? 112.598 31.044 57.994 1.00 28.12 37 MET C N 1
ATOM 2142 C CA . MET D 1 37 ? 112.478 29.590 57.872 1.00 29.68 37 MET C CA 1
ATOM 2143 C C . MET D 1 37 ? 113.862 28.992 57.576 1.00 25.46 37 MET C C 1
ATOM 2144 O O . MET D 1 37 ? 114.717 29.642 57.003 1.00 27.16 37 MET C O 1
ATOM 2149 N N . THR D 1 38 ? 114.080 27.778 58.049 1.00 28.07 38 THR C N 1
ATOM 2150 C CA . THR D 1 38 ? 115.338 27.059 57.919 1.00 25.89 38 THR C CA 1
ATOM 2151 C C . THR D 1 38 ? 115.509 26.610 56.472 1.00 28.33 38 THR C C 1
ATOM 2152 O O . THR D 1 38 ? 114.518 26.434 55.768 1.00 28.42 38 THR C O 1
ATOM 2156 N N . VAL D 1 39 ? 116.759 26.559 56.004 1.00 26.15 39 VAL C N 1
ATOM 2157 C CA . VAL D 1 39 ? 117.080 26.162 54.632 1.00 25.67 39 VAL C CA 1
ATOM 2158 C C . VAL D 1 39 ? 118.045 24.976 54.689 1.00 33.02 39 VAL C C 1
ATOM 2159 O O . VAL D 1 39 ? 119.059 25.025 55.393 1.00 29.38 39 VAL C O 1
ATOM 2163 N N . ILE D 1 40 ? 117.700 23.912 53.979 1.00 30.29 40 ILE C N 1
ATOM 2164 C CA . ILE D 1 40 ? 118.554 22.724 53.900 1.00 32.19 40 ILE C CA 1
ATOM 2165 C C . ILE D 1 40 ? 118.921 22.445 52.461 1.00 33.36 40 ILE C C 1
ATOM 2166 O O . ILE D 1 40 ? 118.108 22.670 51.564 1.00 34.25 40 ILE C O 1
ATOM 2171 N N . PRO D 1 41 ? 120.179 22.039 52.222 1.00 34.27 41 PRO C N 1
ATOM 2172 C CA . PRO D 1 41 ? 120.622 21.755 50.849 1.00 34.85 41 PRO C CA 1
ATOM 2173 C C . PRO D 1 41 ? 119.879 20.568 50.204 1.00 38.28 41 PRO C C 1
ATOM 2174 O O . PRO D 1 41 ? 119.616 19.553 50.863 1.00 34.50 41 PRO C O 1
ATOM 2178 N N . ILE D 1 42 ? 119.549 20.682 48.920 1.00 42.09 42 ILE C N 1
ATOM 2179 C CA . ILE D 1 42 ? 118.766 19.628 48.266 1.00 39.77 42 ILE C CA 1
ATOM 2180 C C . ILE D 1 42 ? 119.512 18.291 48.285 1.00 46.34 42 ILE C C 1
ATOM 2181 O O . ILE D 1 42 ? 118.896 17.224 48.286 1.00 43.62 42 ILE C O 1
ATOM 2186 N N . ALA D 1 43 ? 120.834 18.365 48.423 1.00 49.05 43 ALA C N 1
ATOM 2187 C CA . ALA D 1 43 ? 121.681 17.174 48.459 1.00 52.40 43 ALA C CA 1
ATOM 2188 C C . ALA D 1 43 ? 121.343 16.198 49.589 1.00 50.43 43 ALA C C 1
ATOM 2189 O O . ALA D 1 43 ? 121.661 15.024 49.491 1.00 49.20 43 ALA C O 1
ATOM 2191 N N . LEU D 1 44 ? 120.712 16.673 50.663 1.00 40.63 44 LEU C N 1
ATOM 2192 C CA . LEU D 1 44 ? 120.397 15.791 51.793 1.00 36.87 44 LEU C CA 1
ATOM 2193 C C . LEU D 1 44 ? 119.182 14.887 51.545 1.00 45.12 44 LEU C C 1
ATOM 2194 O O . LEU D 1 44 ? 118.877 14.031 52.370 1.00 46.16 44 LEU C O 1
ATOM 2199 N N . PHE D 1 45 ? 118.452 15.136 50.456 1.00 44.52 45 PHE C N 1
ATOM 2200 C CA . PHE D 1 45 ? 117.182 14.443 50.175 1.00 46.36 45 PHE C CA 1
ATOM 2201 C C . PHE D 1 45 ? 117.399 13.344 49.137 1.00 51.92 45 PHE C C 1
ATOM 2202 O O . PHE D 1 45 ? 118.199 13.507 48.223 1.00 47.22 45 PHE C O 1
ATOM 2210 N N . SER D 1 46 ? 116.646 12.252 49.220 1.00 51.20 46 SER C N 1
ATOM 2211 C CA . SER D 1 46 ? 116.778 11.218 48.190 1.00 58.80 46 SER C CA 1
ATOM 2212 C C . SER D 1 46 ? 116.314 11.716 46.813 1.00 67.68 46 SER C C 1
ATOM 2213 O O . SER D 1 46 ? 115.390 12.527 46.708 1.00 60.54 46 SER C O 1
ATOM 2216 N N . SER D 1 47 ? 116.955 11.208 45.764 1.00 64.64 47 SER C N 1
ATOM 2217 C CA . SER D 1 47 ? 116.862 11.781 44.417 1.00 79.14 47 SER C CA 1
ATOM 2218 C C . SER D 1 47 ? 115.441 11.847 43.863 1.00 79.66 47 SER C C 1
ATOM 2219 O O . SER D 1 47 ? 115.174 12.564 42.895 1.00 73.28 47 SER C O 1
ATOM 2222 N N . ASN D 1 48 ? 114.541 11.073 44.457 1.00 64.04 48 ASN C N 1
ATOM 2223 C CA . ASN D 1 48 ? 113.213 10.907 43.905 1.00 73.91 48 ASN C CA 1
ATOM 2224 C C . ASN D 1 48 ? 112.141 11.763 44.579 1.00 78.78 48 ASN C C 1
ATOM 2225 O O . ASN D 1 48 ? 111.058 11.954 44.025 1.00 80.08 48 ASN C O 1
ATOM 2230 N N . THR D 1 49 ? 112.433 12.274 45.773 1.00 59.65 49 THR C N 1
ATOM 2231 C CA . THR D 1 49 ? 111.364 12.715 46.669 1.00 61.04 49 THR C CA 1
ATOM 2232 C C . THR D 1 49 ? 110.599 13.940 46.183 1.00 55.91 49 THR C C 1
ATOM 2233 O O . THR D 1 49 ? 111.182 14.829 45.561 1.00 55.58 49 THR C O 1
ATOM 2237 N N . PRO D 1 50 ? 109.281 13.974 46.459 1.00 63.08 50 PRO C N 1
ATOM 2238 C CA . PRO D 1 50 ? 108.410 15.098 46.113 1.00 66.06 50 PRO C CA 1
ATOM 2239 C C . PRO D 1 50 ? 108.648 16.313 47.007 1.00 62.08 50 PRO C C 1
ATOM 2240 O O . PRO D 1 50 ? 108.736 16.175 48.232 1.00 58.99 50 PRO C O 1
ATOM 2244 N N . LEU D 1 51 ? 108.729 17.487 46.383 1.00 57.82 51 LEU C N 1
ATOM 2245 C CA . LEU D 1 51 ? 108.909 18.763 47.085 1.00 57.01 51 LEU C CA 1
ATOM 2246 C C . LEU D 1 51 ? 107.982 19.833 46.472 1.00 54.55 51 LEU C C 1
ATOM 2247 O O . LEU D 1 51 ? 107.536 19.685 45.334 1.00 67.81 51 LEU C O 1
ATOM 2252 N N . LYS D 1 52 ? 107.642 20.867 47.241 1.00 56.88 52 LYS C N 1
ATOM 2253 C CA . LYS D 1 52 ? 106.653 21.866 46.811 1.00 53.18 52 LYS C CA 1
ATOM 2254 C C . LYS D 1 52 ? 107.323 23.106 46.217 1.00 52.81 52 LYS C C 1
ATOM 2255 O O . LYS D 1 52 ? 108.330 23.588 46.735 1.00 50.73 52 LYS C O 1
ATOM 2261 N N . ASN D 1 53 ? 106.733 23.656 45.162 1.00 58.19 53 ASN C N 1
ATOM 2262 C CA . ASN D 1 53 ? 107.178 24.951 44.653 1.00 49.78 53 ASN C CA 1
ATOM 2263 C C . ASN D 1 53 ? 106.917 26.051 45.664 1.00 49.74 53 ASN C C 1
ATOM 2264 O O . ASN D 1 53 ? 105.927 26.008 46.401 1.00 54.81 53 ASN C O 1
ATOM 2269 N N . THR D 1 54 ? 107.829 27.017 45.726 1.00 53.81 54 THR C N 1
ATOM 2270 C CA . THR D 1 54 ? 107.703 28.118 46.666 1.00 50.00 54 THR C CA 1
ATOM 2271 C C . THR D 1 54 ? 108.507 29.336 46.220 1.00 49.54 54 THR C C 1
ATOM 2272 O O . THR D 1 54 ? 109.470 29.215 45.462 1.00 49.33 54 THR C O 1
ATOM 2276 N N . SER D 1 55 ? 108.064 30.512 46.649 1.00 48.18 55 SER C N 1
ATOM 2277 C CA . SER D 1 55 ? 108.835 31.723 46.448 1.00 55.59 55 SER C CA 1
ATOM 2278 C C . SER D 1 55 ? 109.588 32.141 47.715 1.00 59.79 55 SER C C 1
ATOM 2279 O O . SER D 1 55 ? 109.175 31.844 48.843 1.00 54.42 55 SER C O 1
ATOM 2282 N N . VAL D 1 56 ? 110.751 32.742 47.505 1.00 49.14 56 VAL C N 1
ATOM 2283 C CA . VAL D 1 56 ? 111.587 33.209 48.593 1.00 50.89 56 VAL C CA 1
ATOM 2284 C C . VAL D 1 56 ? 112.108 34.594 48.230 1.00 48.14 56 VAL C C 1
ATOM 2285 O O . VAL D 1 56 ? 112.575 34.817 47.114 1.00 48.36 56 VAL C O 1
ATOM 2289 N N . LEU D 1 57 ? 112.022 35.505 49.193 1.00 44.80 57 LEU C N 1
ATOM 2290 C CA . LEU D 1 57 ? 112.565 36.866 49.081 1.00 49.42 57 LEU C CA 1
ATOM 2291 C C . LEU D 1 57 ? 113.890 36.916 49.850 1.00 48.25 57 LEU C C 1
ATOM 2292 O O . LEU D 1 57 ? 113.923 36.641 51.053 1.00 41.84 57 LEU C O 1
ATOM 2297 N N . GLY D 1 58 ? 114.980 37.232 49.153 1.00 40.75 58 GLY C N 1
ATOM 2298 C CA . GLY D 1 58 ? 116.290 37.406 49.794 1.00 46.27 58 GLY C CA 1
ATOM 2299 C C . GLY D 1 58 ? 116.905 38.745 49.408 1.00 53.27 58 GLY C C 1
ATOM 2300 O O . GLY D 1 58 ? 116.221 39.604 48.860 1.00 48.73 58 GLY C O 1
ATOM 2301 N N . ALA D 1 59 ? 118.196 38.916 49.685 1.00 52.51 59 ALA C N 1
ATOM 2302 C CA . ALA D 1 59 ? 118.916 40.160 49.369 1.00 60.39 59 ALA C CA 1
ATOM 2303 C C . ALA D 1 59 ? 119.055 40.412 47.859 1.00 64.48 59 ALA C C 1
ATOM 2304 O O . ALA D 1 59 ? 118.957 41.552 47.394 1.00 73.98 59 ALA C O 1
ATOM 2306 N N . GLY D 1 60 ? 119.310 39.349 47.103 1.00 63.09 60 GLY C N 1
ATOM 2307 C CA . GLY D 1 60 ? 119.372 39.435 45.643 1.00 72.87 60 GLY C CA 1
ATOM 2308 C C . GLY D 1 60 ? 118.015 39.508 44.959 1.00 73.76 60 GLY C C 1
ATOM 2309 O O . GLY D 1 60 ? 117.925 39.396 43.735 1.00 86.72 60 GLY C O 1
ATOM 2310 N N . GLY D 1 61 ? 116.960 39.728 45.743 1.00 73.75 61 GLY C N 1
ATOM 2311 C CA . GLY D 1 61 ? 115.599 39.787 45.211 1.00 68.97 61 GLY C CA 1
ATOM 2312 C C . GLY D 1 61 ? 114.801 38.522 45.477 1.00 69.57 61 GLY C C 1
ATOM 2313 O O . GLY D 1 61 ? 115.128 37.743 46.371 1.00 55.04 61 GLY C O 1
ATOM 2314 N N . GLN D 1 62 ? 113.751 38.314 44.689 1.00 63.73 62 GLN C N 1
ATOM 2315 C CA . GLN D 1 62 ? 112.788 37.251 44.953 1.00 63.65 62 GLN C CA 1
ATOM 2316 C C . GLN D 1 62 ? 112.952 36.127 43.944 1.00 70.28 62 GLN C C 1
ATOM 2317 O O . GLN D 1 62 ? 112.922 36.363 42.733 1.00 65.65 62 GLN C O 1
ATOM 2323 N N . THR D 1 63 ? 113.146 34.907 44.438 1.00 59.09 63 THR C N 1
ATOM 2324 C CA . THR D 1 63 ? 113.279 33.757 43.553 1.00 65.93 63 THR C CA 1
ATOM 2325 C C . THR D 1 63 ? 112.164 32.731 43.730 1.00 62.73 63 THR C C 1
ATOM 2326 O O . THR D 1 63 ? 111.702 32.475 44.849 1.00 51.55 63 THR C O 1
ATOM 2330 N N . GLN D 1 64 ? 111.731 32.162 42.610 1.00 65.70 64 GLN C N 1
ATOM 2331 C CA . GLN D 1 64 ? 110.631 31.205 42.598 1.00 67.82 64 GLN C CA 1
ATOM 2332 C C . GLN D 1 64 ? 111.078 29.811 42.138 1.00 61.21 64 GLN C C 1
ATOM 2333 O O . GLN D 1 64 ? 110.315 28.850 42.230 1.00 58.38 64 GLN C O 1
ATOM 2339 N N . ASP D 1 65 ? 112.321 29.707 41.667 1.00 65.18 65 ASP C N 1
ATOM 2340 C CA . ASP D 1 65 ? 112.881 28.439 41.171 1.00 65.49 65 ASP C CA 1
ATOM 2341 C C . ASP D 1 65 ? 113.975 27.886 42.083 1.00 55.81 65 ASP C C 1
ATOM 2342 O O . ASP D 1 65 ? 114.207 26.680 42.116 1.00 68.70 65 ASP C O 1
ATOM 2347 N N . HIS D 1 66 ? 114.675 28.784 42.777 1.00 62.91 66 HIS C N 1
ATOM 2348 C CA . HIS D 1 66 ? 115.850 28.432 43.590 1.00 61.73 66 HIS C CA 1
ATOM 2349 C C . HIS D 1 66 ? 115.549 27.479 44.746 1.00 57.44 66 HIS C C 1
ATOM 2350 O O . HIS D 1 66 ? 116.364 26.604 45.059 1.00 54.17 66 HIS C O 1
ATOM 2357 N N . PHE D 1 67 ? 114.434 27.727 45.434 1.00 49.19 67 PHE C N 1
ATOM 2358 C CA . PHE D 1 67 ? 114.064 26.973 46.634 1.00 41.70 67 PHE C CA 1
ATOM 2359 C C . PHE D 1 67 ? 112.798 26.159 46.403 1.00 51.93 67 PHE C C 1
ATOM 2360 O O . PHE D 1 67 ? 111.972 26.498 45.551 1.00 51.33 67 PHE C O 1
ATOM 2368 N N . LYS D 1 68 ? 112.684 25.059 47.140 1.00 41.02 68 LYS C N 1
ATOM 2369 C CA . LYS D 1 68 ? 111.438 24.306 47.252 1.00 42.56 68 LYS C CA 1
ATOM 2370 C C . LYS D 1 68 ? 111.060 24.208 48.730 1.00 44.40 68 LYS C C 1
ATOM 2371 O O . LYS D 1 68 ? 111.864 24.569 49.601 1.00 37.19 68 LYS C O 1
ATOM 2377 N N . LEU D 1 69 ? 109.834 23.757 49.006 1.00 43.77 69 LEU C N 1
ATOM 2378 C CA . LEU D 1 69 ? 109.421 23.378 50.363 1.00 43.70 69 LEU C CA 1
ATOM 2379 C C . LEU D 1 69 ? 109.357 21.858 50.489 1.00 44.26 69 LEU C C 1
ATOM 2380 O O . LEU D 1 69 ? 108.991 21.161 49.537 1.00 39.82 69 LEU C O 1
ATOM 2385 N N . THR D 1 70 ? 109.646 21.354 51.684 1.00 37.98 70 THR C N 1
ATOM 2386 C CA . THR D 1 70 ? 109.606 19.921 51.936 1.00 34.90 70 THR C CA 1
ATOM 2387 C C . THR D 1 70 ? 108.153 19.467 51.967 1.00 36.94 70 THR C C 1
ATOM 2388 O O . THR D 1 70 ? 107.266 20.279 52.236 1.00 39.48 70 THR C O 1
ATOM 2392 N N . SER D 1 71 ? 107.933 18.169 51.742 1.00 36.70 71 SER C N 1
ATOM 2393 C CA . SER D 1 71 ? 106.629 17.527 51.958 1.00 40.87 71 SER C CA 1
ATOM 2394 C C . SER D 1 71 ? 106.484 16.927 53.363 1.00 40.51 71 SER C C 1
ATOM 2395 O O . SER D 1 71 ? 105.387 16.827 53.882 1.00 45.58 71 SER C O 1
ATOM 2398 N N . LEU D 1 72 ? 107.588 16.473 53.943 1.00 32.00 72 LEU C N 1
ATOM 2399 C CA . LEU D 1 72 ? 107.595 15.867 55.273 1.00 34.48 72 LEU C CA 1
ATOM 2400 C C . LEU D 1 72 ? 108.296 16.796 56.266 1.00 27.30 72 LEU C C 1
ATOM 2401 O O . LEU D 1 72 ? 109.185 17.541 55.866 1.00 31.58 72 LEU C O 1
ATOM 2406 N N . PRO D 1 73 ? 107.997 16.657 57.579 1.00 26.78 73 PRO C N 1
ATOM 2407 C CA . PRO D 1 73 ? 108.789 17.403 58.564 1.00 27.93 73 PRO C CA 1
ATOM 2408 C C . PRO D 1 73 ? 110.279 17.073 58.534 1.00 28.98 73 PRO C C 1
ATOM 2409 O O . PRO D 1 73 ? 110.697 15.984 58.120 1.00 29.96 73 PRO C O 1
ATOM 2413 N N . VAL D 1 74 ? 111.081 18.036 58.957 1.00 30.39 74 VAL C N 1
ATOM 2414 C CA . VAL D 1 74 ? 112.528 17.855 59.082 1.00 26.54 74 VAL C CA 1
ATOM 2415 C C . VAL D 1 74 ? 112.877 17.882 60.565 1.00 28.38 74 VAL C C 1
ATOM 2416 O O . VAL D 1 74 ? 112.398 18.740 61.308 1.00 32.60 74 VAL C O 1
ATOM 2420 N N . LEU D 1 75 ? 113.616 16.882 61.020 1.00 25.19 75 LEU C N 1
ATOM 2421 C CA . LEU D 1 75 ? 114.073 16.860 62.407 1.00 25.80 75 LEU C CA 1
ATOM 2422 C C . LEU D 1 75 ? 115.526 17.339 62.443 1.00 32.56 75 LEU C C 1
ATOM 2423 O O . LEU D 1 75 ? 116.351 16.906 61.635 1.00 31.41 75 LEU C O 1
ATOM 2428 N N . ILE D 1 76 ? 115.850 18.177 63.421 1.00 28.29 76 ILE C N 1
ATOM 2429 C CA . ILE D 1 76 ? 117.223 18.695 63.562 1.00 28.10 76 ILE C CA 1
ATOM 2430 C C . ILE D 1 76 ? 117.702 18.500 64.993 1.00 32.67 76 ILE C C 1
ATOM 2431 O O . ILE D 1 76 ? 117.022 18.893 65.942 1.00 29.56 76 ILE C O 1
ATOM 2436 N N . ARG D 1 77 ? 118.875 17.892 65.137 1.00 30.28 77 ARG C N 1
ATOM 2437 C CA . ARG D 1 77 ? 119.470 17.709 66.449 1.00 31.54 77 ARG C CA 1
ATOM 2438 C C . ARG D 1 77 ? 120.747 18.526 66.528 1.00 37.01 77 ARG C C 1
ATOM 2439 O O . ARG D 1 77 ? 121.555 18.514 65.603 1.00 34.58 77 ARG C O 1
ATOM 2447 N N . LEU D 1 78 ? 120.915 19.247 67.630 1.00 37.08 78 LEU C N 1
ATOM 2448 C CA . LEU D 1 78 ? 122.067 20.122 67.802 1.00 34.45 78 LEU C CA 1
ATOM 2449 C C . LEU D 1 78 ? 123.036 19.465 68.766 1.00 43.52 78 LEU C C 1
ATOM 2450 O O . LEU D 1 78 ? 122.690 18.459 69.385 1.00 43.46 78 LEU C O 1
ATOM 2455 N N . PRO D 1 79 ? 124.283 19.966 68.831 1.00 40.19 79 PRO C N 1
ATOM 2456 C CA . PRO D 1 79 ? 125.300 19.284 69.636 1.00 47.07 79 PRO C CA 1
ATOM 2457 C C . PRO D 1 79 ? 124.831 19.012 71.071 1.00 46.54 79 PRO C C 1
ATOM 2458 O O . PRO D 1 79 ? 124.359 19.925 71.752 1.00 53.64 79 PRO C O 1
ATOM 2462 N N . PHE D 1 80 ? 124.912 17.748 71.480 1.00 49.49 80 PHE C N 1
ATOM 2463 C CA . PHE D 1 80 ? 124.716 17.322 72.870 1.00 67.80 80 PHE C CA 1
ATOM 2464 C C . PHE D 1 80 ? 123.278 17.374 73.396 1.00 68.77 80 PHE C C 1
ATOM 2465 O O . PHE D 1 80 ? 123.048 17.131 74.578 1.00 68.49 80 PHE C O 1
ATOM 2473 N N . ARG D 1 81 ? 122.314 17.593 72.504 1.00 62.51 81 ARG C N 1
ATOM 2474 C CA . ARG D 1 81 ? 120.891 17.437 72.809 1.00 62.66 81 ARG C CA 1
ATOM 2475 C C . ARG D 1 81 ? 120.240 16.370 71.926 1.00 73.71 81 ARG C C 1
ATOM 2476 O O . ARG D 1 81 ? 120.238 16.490 70.698 1.00 63.55 81 ARG C O 1
ATOM 2484 N N . THR D 1 82 ? 119.672 15.342 72.557 1.00 62.35 82 THR C N 1
ATOM 2485 C CA . THR D 1 82 ? 119.043 14.227 71.837 1.00 53.58 82 THR C CA 1
ATOM 2486 C C . THR D 1 82 ? 117.636 14.582 71.344 1.00 49.78 82 THR C C 1
ATOM 2487 O O . THR D 1 82 ? 117.093 13.910 70.469 1.00 57.01 82 THR C O 1
ATOM 2491 N N . THR D 1 83 ? 117.027 15.581 71.973 1.00 49.21 83 THR C N 1
ATOM 2492 C CA . THR D 1 83 ? 115.667 16.001 71.635 1.00 49.85 83 THR C CA 1
ATOM 2493 C C . THR D 1 83 ? 115.667 16.842 70.363 1.00 46.65 83 THR C C 1
ATOM 2494 O O . THR D 1 83 ? 116.372 17.852 70.288 1.00 39.50 83 THR C O 1
ATOM 2498 N N . PRO D 1 84 ? 114.863 16.437 69.361 1.00 36.99 84 PRO C N 1
ATOM 2499 C CA . PRO D 1 84 ? 115.022 17.129 68.098 1.00 35.91 84 PRO C CA 1
ATOM 2500 C C . PRO D 1 84 ? 114.140 18.360 67.979 1.00 38.05 84 PRO C C 1
ATOM 2501 O O . PRO D 1 84 ? 113.091 18.461 68.620 1.00 34.76 84 PRO C O 1
ATOM 2505 N N . ILE D 1 85 ? 114.616 19.312 67.199 1.00 32.04 85 ILE C N 1
ATOM 2506 C CA . ILE D 1 85 ? 113.782 20.354 66.617 1.00 30.89 85 ILE C CA 1
ATOM 2507 C C . ILE D 1 85 ? 112.929 19.690 65.531 1.00 37.02 85 ILE C C 1
ATOM 2508 O O . ILE D 1 85 ? 113.428 18.860 64.767 1.00 30.10 85 ILE C O 1
ATOM 2513 N N . VAL D 1 86 ? 111.626 19.953 65.531 1.00 31.23 86 VAL C N 1
ATOM 2514 C CA . VAL D 1 86 ? 110.777 19.404 64.487 1.00 27.70 86 VAL C CA 1
ATOM 2515 C C . VAL D 1 86 ? 110.177 20.553 63.707 1.00 32.81 86 VAL C C 1
ATOM 2516 O O . VAL D 1 86 ? 109.457 21.371 64.273 1.00 33.15 86 VAL C O 1
ATOM 2520 N N . LEU D 1 87 ? 110.524 20.645 62.426 1.00 29.92 87 LEU C N 1
ATOM 2521 C CA . LEU D 1 87 ? 110.066 21.740 61.586 1.00 30.02 87 LEU C CA 1
ATOM 2522 C C . LEU D 1 87 ? 109.025 21.146 60.689 1.00 32.41 87 LEU C C 1
ATOM 2523 O O . LEU D 1 87 ? 109.290 20.118 60.075 1.00 32.28 87 LEU C O 1
ATOM 2528 N N . THR D 1 88 ? 107.806 21.687 60.720 1.00 28.53 88 THR C N 1
ATOM 2529 C CA . THR D 1 88 ? 106.706 21.013 60.026 1.00 33.25 88 THR C CA 1
ATOM 2530 C C . THR D 1 88 ? 106.943 21.116 58.512 1.00 35.43 88 THR C C 1
ATOM 2531 O O . THR D 1 88 ? 106.640 20.187 57.750 1.00 34.45 88 THR C O 1
ATOM 2535 N N . SER D 1 89 ? 107.742 22.114 58.143 1.00 33.91 89 SER C N 1
ATOM 2536 C CA . SER D 1 89 ? 108.178 22.277 56.769 1.00 35.27 89 SER C CA 1
ATOM 2537 C C . SER D 1 89 ? 109.414 23.185 56.768 1.00 39.75 89 SER C C 1
ATOM 2538 O O . SER D 1 89 ? 109.664 23.927 57.724 1.00 37.21 89 SER C O 1
ATOM 2541 N N . CYS D 1 90 ? 110.243 23.058 55.750 1.00 35.65 90 CYS C N 1
ATOM 2542 C CA . CYS D 1 90 ? 111.261 24.070 55.555 1.00 41.17 90 CYS C CA 1
ATOM 2543 C C . CYS D 1 90 ? 111.799 24.117 54.153 1.00 35.76 90 CYS C C 1
ATOM 2544 O O . CYS D 1 90 ? 111.344 23.374 53.275 1.00 34.00 90 CYS C O 1
ATOM 2547 N N . LEU D 1 91 ? 112.635 25.112 53.900 1.00 29.41 91 LEU C N 1
ATOM 2548 C CA . LEU D 1 91 ? 113.091 25.365 52.530 1.00 32.77 91 LEU C CA 1
ATOM 2549 C C . LEU D 1 91 ? 114.204 24.410 52.137 1.00 31.85 91 LEU C C 1
ATOM 2550 O O . LEU D 1 91 ? 114.992 23.962 52.981 1.00 29.48 91 LEU C O 1
ATOM 2555 N N . VAL D 1 92 ? 114.315 24.189 50.835 1.00 30.66 92 VAL C N 1
ATOM 2556 C CA . VAL D 1 92 ? 115.313 23.328 50.262 1.00 33.13 92 VAL C CA 1
ATOM 2557 C C . VAL D 1 92 ? 116.045 24.080 49.170 1.00 37.54 92 VAL C C 1
ATOM 2558 O O . VAL D 1 92 ? 115.436 24.538 48.207 1.00 36.53 92 VAL C O 1
ATOM 2562 N N . ASP D 1 93 ? 117.355 24.230 49.341 1.00 34.67 93 ASP C N 1
ATOM 2563 C CA . ASP D 1 93 ? 118.173 24.948 48.372 1.00 41.33 93 ASP C CA 1
ATOM 2564 C C . ASP D 1 93 ? 118.558 24.035 47.205 1.00 41.80 93 ASP C C 1
ATOM 2565 O O . ASP D 1 93 ? 119.443 23.197 47.333 1.00 41.10 93 ASP C O 1
ATOM 2570 N N . THR D 1 94 ? 117.875 24.201 46.076 1.00 43.96 94 THR C N 1
ATOM 2571 C CA . THR D 1 94 ? 118.117 23.363 44.903 1.00 53.51 94 THR C CA 1
ATOM 2572 C C . THR D 1 94 ? 119.507 23.578 44.309 1.00 51.05 94 THR C C 1
ATOM 2573 O O . THR D 1 94 ? 119.950 22.796 43.471 1.00 64.03 94 THR C O 1
ATOM 2577 N N . LYS D 1 95 ? 120.185 24.637 44.744 1.00 57.54 95 LYS C N 1
ATOM 2578 C CA . LYS D 1 95 ? 121.543 24.936 44.284 1.00 66.45 95 LYS C CA 1
ATOM 2579 C C . LYS D 1 95 ? 122.613 24.407 45.241 1.00 71.66 95 LYS C C 1
ATOM 2580 O O . LYS D 1 95 ? 123.808 24.482 44.943 1.00 65.96 95 LYS C O 1
ATOM 2586 N N . ASN D 1 96 ? 122.180 23.931 46.410 1.00 57.95 96 ASN C N 1
ATOM 2587 C CA . ASN D 1 96 ? 123.080 23.367 47.426 1.00 57.10 96 ASN C CA 1
ATOM 2588 C C . ASN D 1 96 ? 124.106 24.354 47.996 1.00 61.09 96 ASN C C 1
ATOM 2589 O O . ASN D 1 96 ? 125.158 23.945 48.485 1.00 65.56 96 ASN C O 1
ATOM 2594 N N . ASN D 1 97 ? 123.797 25.645 47.936 1.00 53.09 97 ASN C N 1
ATOM 2595 C CA . ASN D 1 97 ? 124.681 26.672 48.484 1.00 52.77 97 ASN C CA 1
ATOM 2596 C C . ASN D 1 97 ? 124.541 26.794 49.999 1.00 61.33 97 ASN C C 1
ATOM 2597 O O . ASN D 1 97 ? 125.499 27.155 50.693 1.00 56.50 97 ASN C O 1
ATOM 2602 N N . TRP D 1 98 ? 123.331 26.548 50.497 1.00 43.53 98 TRP C N 1
ATOM 2603 C CA . TRP D 1 98 ? 122.914 27.090 51.789 1.00 45.11 98 TRP C CA 1
ATOM 2604 C C . TRP D 1 98 ? 122.452 26.026 52.769 1.00 41.57 98 TRP C C 1
ATOM 2605 O O . TRP D 1 98 ? 121.593 25.184 52.447 1.00 38.25 98 TRP C O 1
ATOM 2616 N N . ALA D 1 99 ? 122.983 26.110 53.985 1.00 32.93 99 ALA C N 1
ATOM 2617 C CA . ALA D 1 99 ? 122.377 25.463 55.138 1.00 33.59 99 ALA C CA 1
ATOM 2618 C C . ALA D 1 99 ? 122.228 26.520 56.219 1.00 27.39 99 ALA C C 1
ATOM 2619 O O . ALA D 1 99 ? 123.217 27.110 56.663 1.00 30.77 99 ALA C O 1
ATOM 2621 N N . ILE D 1 100 ? 120.979 26.832 56.551 1.00 27.18 100 ILE C N 1
ATOM 2622 C CA . ILE D 1 100 ? 120.656 27.977 57.390 1.00 24.46 100 ILE C CA 1
ATOM 2623 C C . ILE D 1 100 ? 119.666 27.590 58.463 1.00 28.91 100 ILE C C 1
ATOM 2624 O O . ILE D 1 100 ? 118.567 27.111 58.167 1.00 28.83 100 ILE C O 1
ATOM 2629 N N . ILE D 1 101 ? 120.067 27.761 59.715 1.00 22.90 101 ILE C N 1
ATOM 2630 C CA . ILE D 1 101 ? 119.171 27.571 60.823 1.00 25.24 101 ILE C CA 1
ATOM 2631 C C . ILE D 1 101 ? 118.407 28.871 61.124 1.00 27.34 101 ILE C C 1
ATOM 2632 O O . ILE D 1 101 ? 118.997 29.859 61.580 1.00 25.36 101 ILE C O 1
ATOM 2637 N N . GLY D 1 102 ? 117.111 28.883 60.815 1.00 25.74 102 GLY C N 1
ATOM 2638 C CA . GLY D 1 102 ? 116.299 30.120 60.890 1.00 26.66 102 GLY C CA 1
ATOM 2639 C C . GLY D 1 102 ? 115.570 30.256 62.216 1.00 27.75 102 GLY C C 1
ATOM 2640 O O . GLY D 1 102 ? 115.778 29.434 63.100 1.00 25.99 102 GLY C O 1
ATOM 2641 N N . ARG D 1 103 ? 114.672 31.246 62.357 1.00 25.19 103 ARG C N 1
ATOM 2642 C CA . ARG D 1 103 ? 114.005 31.460 63.646 1.00 25.76 103 ARG C CA 1
ATOM 2643 C C . ARG D 1 103 ? 112.974 30.371 63.991 1.00 23.45 103 ARG C C 1
ATOM 2644 O O . ARG D 1 103 ? 112.668 30.173 65.151 1.00 25.48 103 ARG C O 1
ATOM 2652 N N . ASP D 1 104 ? 112.447 29.676 62.989 1.00 25.60 104 ASP C N 1
ATOM 2653 C CA . ASP D 1 104 ? 111.636 28.465 63.251 1.00 30.11 104 ASP C CA 1
ATOM 2654 C C . ASP D 1 104 ? 112.370 27.451 64.142 1.00 31.29 104 ASP C C 1
ATOM 2655 O O . ASP D 1 104 ? 111.815 26.941 65.128 1.00 30.04 104 ASP C O 1
ATOM 2660 N N . ALA D 1 105 ? 113.639 27.197 63.829 1.00 29.11 105 ALA C N 1
ATOM 2661 C CA . ALA D 1 105 ? 114.444 26.280 64.630 1.00 29.41 105 ALA C CA 1
ATOM 2662 C C . ALA D 1 105 ? 114.904 26.941 65.935 1.00 31.52 105 ALA C C 1
ATOM 2663 O O . ALA D 1 105 ? 114.883 26.312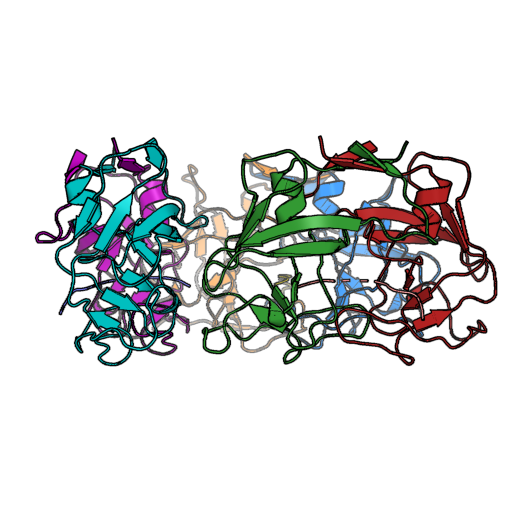 66.993 1.00 27.66 105 ALA C O 1
ATOM 2665 N N . LEU D 1 106 ? 115.323 28.206 65.855 1.00 28.69 106 LEU C N 1
ATOM 2666 C CA . LEU D 1 106 ? 115.859 28.914 67.026 1.00 28.44 106 LEU C CA 1
ATOM 2667 C C . LEU D 1 106 ? 114.791 29.069 68.118 1.00 30.11 106 LEU C C 1
ATOM 2668 O O . LEU D 1 106 ? 115.113 29.087 69.310 1.00 32.75 106 LEU C O 1
ATOM 2673 N N . GLN D 1 107 ? 113.531 29.191 67.714 1.00 29.72 107 GLN C N 1
ATOM 2674 C CA . GLN D 1 107 ? 112.445 29.293 68.684 1.00 34.01 107 GLN C CA 1
ATOM 2675 C C . GLN D 1 107 ? 112.400 28.003 69.495 1.00 34.19 107 GLN C C 1
ATOM 2676 O O . GLN D 1 107 ? 112.238 28.020 70.726 1.00 38.07 107 GLN C O 1
ATOM 2682 N N . GLN D 1 108 ? 112.591 26.876 68.807 1.00 31.97 108 GLN C N 1
ATOM 2683 C CA . GLN D 1 108 ? 112.409 25.597 69.458 1.00 32.02 108 GLN C CA 1
ATOM 2684 C C . GLN D 1 108 ? 113.538 25.292 70.421 1.00 39.85 108 GLN C C 1
ATOM 2685 O O . GLN D 1 108 ? 113.325 24.620 71.424 1.00 41.74 108 GLN C O 1
ATOM 2691 N N . CYS D 1 109 ? 114.746 25.788 70.152 1.00 36.58 109 CYS C N 1
ATOM 2692 C CA . CYS D 1 109 ? 115.797 25.593 71.148 1.00 43.87 109 CYS C CA 1
ATOM 2693 C C . CYS D 1 109 ? 115.978 26.764 72.112 1.00 41.76 109 CYS C C 1
ATOM 2694 O O . CYS D 1 109 ? 116.911 26.787 72.913 1.00 41.70 109 CYS C O 1
ATOM 2697 N N . GLN D 1 110 ? 114.990 27.654 72.112 1.00 37.04 110 GLN C N 1
ATOM 2698 C CA . GLN D 1 110 ? 114.914 28.804 73.023 1.00 41.13 110 GLN C CA 1
ATOM 2699 C C . GLN D 1 110 ? 116.114 29.739 72.908 1.00 41.81 110 GLN C C 1
ATOM 2700 O O . GLN D 1 110 ? 116.609 30.286 73.898 1.00 40.86 110 GLN C O 1
ATOM 2706 N N . GLY D 1 111 ? 116.591 29.875 71.678 1.00 38.73 111 GLY C N 1
ATOM 2707 C CA . GLY D 1 111 ? 117.651 30.822 71.353 1.00 40.57 111 GLY C CA 1
ATOM 2708 C C . GLY D 1 111 ? 117.164 32.247 71.463 1.00 34.03 111 GLY C C 1
ATOM 2709 O O . GLY D 1 111 ? 115.993 32.541 71.233 1.00 40.00 111 GLY C O 1
ATOM 2710 N N . VAL D 1 112 ? 118.052 33.137 71.878 1.00 34.40 112 VAL C N 1
ATOM 2711 C CA . VAL D 1 112 ? 117.716 34.554 71.941 1.00 33.56 112 VAL C CA 1
ATOM 2712 C C . VAL D 1 112 ? 118.907 35.366 71.456 1.00 33.63 112 VAL C C 1
ATOM 2713 O O . VAL D 1 112 ? 120.033 34.879 71.424 1.00 36.70 112 VAL C O 1
ATOM 2717 N N . LEU D 1 113 ? 118.633 36.574 70.987 1.00 32.47 113 LEU C N 1
ATOM 2718 C CA . LEU D 1 113 ? 119.679 37.573 70.801 1.00 37.88 113 LEU C CA 1
ATOM 2719 C C . LEU D 1 113 ? 119.790 38.386 72.083 1.00 36.11 113 LEU C C 1
ATOM 2720 O O . LEU D 1 113 ? 118.780 38.708 72.714 1.00 39.28 113 LEU C O 1
ATOM 2725 N N . TYR D 1 114 ? 121.015 38.695 72.482 1.00 34.85 114 TYR C N 1
ATOM 2726 C CA . TYR D 1 114 ? 121.222 39.533 73.651 1.00 39.25 114 TYR C CA 1
ATOM 2727 C C . TYR D 1 114 ? 122.019 40.768 73.266 1.00 41.40 114 TYR C C 1
ATOM 2728 O O . TYR D 1 114 ? 123.144 40.661 72.791 1.00 42.05 114 TYR C O 1
ATOM 2737 N N . LEU D 1 115 ? 121.410 41.934 73.438 1.00 44.23 115 LEU C N 1
ATOM 2738 C CA . LEU D 1 115 ? 122.088 43.200 73.208 1.00 41.95 115 LEU C CA 1
ATOM 2739 C C . LEU D 1 115 ? 122.236 43.959 74.527 1.00 52.35 115 LEU C C 1
ATOM 2740 O O . LEU D 1 115 ? 121.250 44.443 75.089 1.00 48.27 115 LEU C O 1
ATOM 2745 N N . PRO D 1 116 ? 123.476 44.068 75.022 1.00 47.94 116 PRO C N 1
ATOM 2746 C CA . PRO D 1 116 ? 123.742 44.715 76.306 1.00 58.00 116 PRO C CA 1
ATOM 2747 C C . PRO D 1 116 ? 123.224 46.153 76.367 1.00 61.69 116 PRO C C 1
ATOM 2748 O O . PRO D 1 116 ? 123.126 46.849 75.355 1.00 60.90 116 PRO C O 1
ATOM 2753 N N . PRO E 1 1 ? 118.772 44.514 75.930 1.00 53.76 1 PRO D N 1
ATOM 2754 C CA . PRO E 1 1 ? 117.580 43.674 75.922 1.00 54.93 1 PRO D CA 1
ATOM 2755 C C . PRO E 1 1 ? 117.864 42.242 75.464 1.00 53.07 1 PRO D C 1
ATOM 2756 O O . PRO E 1 1 ? 118.744 42.013 74.630 1.00 44.05 1 PRO D O 1
ATOM 2760 N N . VAL E 1 2 ? 117.117 41.290 76.008 1.00 45.45 2 VAL D N 1
ATOM 2761 C CA . VAL E 1 2 ? 116.998 39.971 75.401 1.00 48.04 2 VAL D CA 1
ATOM 2762 C C . VAL E 1 2 ? 115.882 39.988 74.349 1.00 49.77 2 VAL D C 1
ATOM 2763 O O . VAL E 1 2 ? 114.770 40.454 74.615 1.00 50.06 2 VAL D O 1
ATOM 2767 N N . ILE E 1 3 ? 116.201 39.527 73.143 1.00 42.12 3 ILE D N 1
ATOM 2768 C CA . ILE E 1 3 ? 115.222 39.452 72.071 1.00 38.38 3 ILE D CA 1
ATOM 2769 C C . ILE E 1 3 ? 114.932 37.986 71.743 1.00 42.14 3 ILE D C 1
ATOM 2770 O O . ILE E 1 3 ? 115.787 37.303 71.193 1.00 37.42 3 ILE D O 1
ATOM 2775 N N . PRO E 1 4 ? 113.722 37.504 72.082 1.00 42.94 4 PRO D N 1
ATOM 2776 C CA . PRO E 1 4 ? 113.311 36.149 71.740 1.00 39.15 4 PRO D CA 1
ATOM 2777 C C . PRO E 1 4 ? 113.204 35.975 70.230 1.00 40.94 4 PRO D C 1
ATOM 2778 O O . PRO E 1 4 ? 113.078 36.961 69.492 1.00 38.86 4 PRO D O 1
ATOM 2782 N N . LEU E 1 5 ? 113.361 34.743 69.764 1.00 39.88 5 LEU D N 1
ATOM 2783 C CA . LEU E 1 5 ? 113.375 34.495 68.327 1.00 35.36 5 LEU D CA 1
ATOM 2784 C C . LEU E 1 5 ? 112.154 33.653 67.963 1.00 41.01 5 LEU D C 1
ATOM 2785 O O . LEU E 1 5 ? 111.884 32.625 68.585 1.00 36.91 5 LEU D O 1
ATOM 2790 N N . ASP E 1 6 ? 111.415 34.107 66.956 1.00 35.78 6 ASP D N 1
ATOM 2791 C CA . ASP E 1 6 ? 110.097 33.571 66.666 1.00 33.41 6 ASP D CA 1
ATOM 2792 C C . ASP E 1 6 ? 109.885 33.725 65.147 1.00 32.91 6 ASP D C 1
ATOM 2793 O O . ASP E 1 6 ? 110.103 34.807 64.590 1.00 33.99 6 ASP D O 1
ATOM 2798 N N . PRO E 1 7 ? 109.542 32.632 64.453 1.00 31.17 7 PRO D N 1
ATOM 2799 C CA . PRO E 1 7 ? 109.489 32.737 62.990 1.00 32.21 7 PRO D CA 1
ATOM 2800 C C . PRO E 1 7 ? 108.409 33.699 62.521 1.00 39.79 7 PRO D C 1
ATOM 2801 O O . PRO E 1 7 ? 108.535 34.282 61.439 1.00 33.53 7 PRO D O 1
ATOM 2805 N N . ALA E 1 8 ? 107.382 33.885 63.356 1.00 35.95 8 ALA D N 1
ATOM 2806 C CA . ALA E 1 8 ? 106.240 34.735 63.018 1.00 39.20 8 ALA D CA 1
ATOM 2807 C C . ALA E 1 8 ? 106.429 36.234 63.327 1.00 39.28 8 ALA D C 1
ATOM 2808 O O . ALA E 1 8 ? 105.642 37.050 62.861 1.00 42.82 8 ALA D O 1
ATOM 2810 N N . ARG E 1 9 ? 107.471 36.597 64.078 1.00 35.85 9 ARG D N 1
ATOM 2811 C CA . ARG E 1 9 ? 107.773 38.022 64.361 1.00 39.96 9 ARG D CA 1
ATOM 2812 C C . ARG E 1 9 ? 109.257 38.302 64.198 1.00 42.22 9 ARG D C 1
ATOM 2813 O O . ARG E 1 9 ? 110.081 37.856 65.012 1.00 39.22 9 ARG D O 1
ATOM 2821 N N . ARG E 1 10 ? 109.596 39.058 63.163 1.00 35.19 10 ARG D N 1
ATOM 2822 C CA . ARG E 1 10 ? 110.992 39.396 62.918 1.00 37.11 10 ARG D CA 1
ATOM 2823 C C . ARG E 1 10 ? 111.567 40.195 64.073 1.00 37.29 10 ARG D C 1
ATOM 2824 O O . ARG E 1 10 ? 110.899 41.106 64.592 1.00 34.74 10 ARG D O 1
ATOM 2832 N N . PRO E 1 11 ? 112.839 39.929 64.409 1.00 32.75 11 PRO D N 1
ATOM 2833 C CA . PRO E 1 11 ? 113.448 40.659 65.488 1.00 30.24 11 PRO D CA 1
ATOM 2834 C C . PRO E 1 11 ? 113.924 42.018 64.972 1.00 32.96 11 PRO D C 1
ATOM 2835 O O . PRO E 1 11 ? 114.943 42.105 64.302 1.00 33.15 11 PRO D O 1
ATOM 2839 N N . VAL E 1 12 ? 113.145 43.052 65.234 1.00 32.15 12 VAL D N 1
ATOM 2840 C CA . VAL E 1 12 ? 113.423 44.373 64.686 1.00 33.53 12 VAL D CA 1
ATOM 2841 C C . VAL E 1 12 ? 113.657 45.365 65.816 1.00 34.69 12 VAL D C 1
ATOM 2842 O O . VAL E 1 12 ? 113.059 45.236 66.887 1.00 40.19 12 VAL D O 1
ATOM 2846 N N . ILE E 1 13 ? 114.438 46.399 65.536 1.00 30.02 13 ILE D N 1
ATOM 2847 C CA . ILE E 1 13 ? 114.766 47.426 66.531 1.00 35.44 13 ILE D CA 1
ATOM 2848 C C . ILE E 1 13 ? 114.702 48.804 65.857 1.00 35.64 13 ILE D C 1
ATOM 2849 O O . ILE E 1 13 ? 115.014 48.925 64.664 1.00 32.38 13 ILE D O 1
ATOM 2854 N N . LYS E 1 14 ? 114.243 49.820 66.587 1.00 32.27 14 LYS D N 1
ATOM 2855 C CA . LYS E 1 14 ? 114.338 51.203 66.090 1.00 32.47 14 LYS D CA 1
ATOM 2856 C C . LYS E 1 14 ? 115.770 51.673 66.219 1.00 37.59 14 LYS D C 1
ATOM 2857 O O . LYS E 1 14 ? 116.403 51.443 67.248 1.00 42.23 14 LYS D O 1
ATOM 2863 N N . ALA E 1 15 ? 116.287 52.313 65.179 1.00 30.83 15 ALA D N 1
ATOM 2864 C CA . ALA E 1 15 ? 117.670 52.788 65.188 1.00 34.29 15 ALA D CA 1
ATOM 2865 C C . ALA E 1 15 ? 117.682 54.172 64.560 1.00 40.68 15 ALA D C 1
ATOM 2866 O O . ALA E 1 15 ? 116.955 54.425 63.592 1.00 38.00 15 ALA D O 1
ATOM 2868 N N . GLN E 1 16 ? 118.493 55.075 65.102 1.00 32.94 16 GLN D N 1
ATOM 2869 C CA . GLN E 1 16 ? 118.702 56.354 64.447 1.00 31.99 16 GLN D CA 1
ATOM 2870 C C . GLN E 1 16 ? 119.959 56.270 63.600 1.00 37.57 16 GLN D C 1
ATOM 2871 O O . GLN E 1 16 ? 121.052 55.989 64.110 1.00 32.53 16 GLN D O 1
ATOM 2877 N N . VAL E 1 17 ? 119.805 56.487 62.298 1.00 30.87 17 VAL D N 1
ATOM 2878 C CA . VAL E 1 17 ? 120.926 56.358 61.374 1.00 28.44 17 VAL D CA 1
ATOM 2879 C C . VAL E 1 17 ? 121.370 57.715 60.829 1.00 36.81 17 VAL D C 1
ATOM 2880 O O . VAL E 1 17 ? 120.580 58.461 60.257 1.00 33.44 17 VAL D O 1
ATOM 2884 N N . ASP E 1 18 ? 122.663 57.984 60.907 1.00 32.85 18 ASP D N 1
ATOM 2885 C CA . ASP E 1 18 ? 123.211 59.227 60.370 1.00 31.58 18 ASP D CA 1
ATOM 2886 C C . ASP E 1 18 ? 124.192 58.848 59.271 1.00 34.63 18 ASP D C 1
ATOM 2887 O O . ASP E 1 18 ? 125.288 58.358 59.547 1.00 36.27 18 ASP D O 1
ATOM 2892 N N . THR E 1 19 ? 123.780 59.035 58.024 1.00 30.61 19 THR D N 1
ATOM 2893 C CA . THR E 1 19 ? 124.637 58.718 56.880 1.00 29.40 19 THR D CA 1
ATOM 2894 C C . THR E 1 19 ? 125.636 59.864 56.645 1.00 34.86 19 THR D C 1
ATOM 2895 O O . THR E 1 19 ? 126.459 59.792 55.736 1.00 34.44 19 THR D O 1
ATOM 2899 N N . GLN E 1 20 ? 125.498 60.941 57.416 1.00 32.43 20 GLN D N 1
ATOM 2900 C CA . GLN E 1 20 ? 126.371 62.113 57.260 1.00 38.03 20 GLN D CA 1
ATOM 2901 C C . GLN E 1 20 ? 126.109 62.887 55.971 1.00 51.91 20 GLN D C 1
ATOM 2902 O O . GLN E 1 20 ? 126.932 63.719 55.562 1.00 50.42 20 GLN D O 1
ATOM 2908 N N . THR E 1 21 ? 124.956 62.637 55.347 1.00 46.48 21 THR D N 1
ATOM 2909 C CA . THR E 1 21 ? 124.549 63.391 54.153 1.00 61.89 21 THR D CA 1
ATOM 2910 C C . THR E 1 21 ? 123.259 64.190 54.345 1.00 55.28 21 THR D C 1
ATOM 2911 O O . THR E 1 21 ? 122.891 64.991 53.491 1.00 58.59 21 THR D O 1
ATOM 2915 N N . SER E 1 22 ? 122.535 63.906 55.423 1.00 54.22 22 SER D N 1
ATOM 2916 C CA . SER E 1 22 ? 121.380 64.718 55.842 1.00 53.38 22 SER D CA 1
ATOM 2917 C C . SER E 1 22 ? 121.311 64.585 57.352 1.00 64.14 22 SER D C 1
ATOM 2918 O O . SER E 1 22 ? 122.194 63.974 57.954 1.00 68.48 22 SER D O 1
ATOM 2921 N N . HIS E 1 23 ? 120.220 65.033 57.956 1.00 49.79 23 HIS D N 1
ATOM 2922 C CA . HIS E 1 23 ? 120.064 64.872 59.399 1.00 47.73 23 HIS D CA 1
ATOM 2923 C C . HIS E 1 23 ? 119.817 63.381 59.695 1.00 47.80 23 HIS D C 1
ATOM 2924 O O . HIS E 1 23 ? 119.511 62.624 58.768 1.00 38.54 23 HIS D O 1
ATOM 2931 N N . PRO E 1 24 ? 120.060 62.942 60.952 1.00 40.25 24 PRO D N 1
ATOM 2932 C CA . PRO E 1 24 ? 119.831 61.546 61.323 1.00 38.85 24 PRO D CA 1
ATOM 2933 C C . PRO E 1 24 ? 118.354 61.195 61.195 1.00 36.25 24 PRO D C 1
ATOM 2934 O O . PRO E 1 24 ? 117.496 62.058 61.407 1.00 36.86 24 PRO D O 1
ATOM 2938 N N . LYS E 1 25 ? 118.071 59.957 60.798 1.00 34.79 25 LYS D N 1
ATOM 2939 C CA . LYS E 1 25 ? 116.699 59.496 60.615 1.00 34.40 25 LYS D CA 1
ATOM 2940 C C . LYS E 1 25 ? 116.475 58.195 61.360 1.00 33.45 25 LYS D C 1
ATOM 2941 O O . LYS E 1 25 ? 117.397 57.411 61.539 1.00 33.32 25 LYS D O 1
ATOM 2947 N N . THR E 1 26 ? 115.251 57.989 61.819 1.00 33.99 26 THR D N 1
ATOM 2948 C CA . THR E 1 26 ? 114.857 56.775 62.524 1.00 31.48 26 THR D CA 1
ATOM 2949 C C . THR E 1 26 ? 114.454 55.751 61.485 1.00 33.73 26 THR D C 1
ATOM 2950 O O . THR E 1 26 ? 113.610 56.056 60.648 1.00 28.94 26 THR D O 1
ATOM 2954 N N . ILE E 1 27 ? 115.013 54.546 61.564 1.00 28.96 27 ILE D N 1
ATOM 2955 C CA . ILE E 1 27 ? 114.498 53.396 60.810 1.00 30.94 27 ILE D CA 1
ATOM 2956 C C . ILE E 1 27 ? 114.208 52.219 61.748 1.00 30.42 27 ILE D C 1
ATOM 2957 O O . ILE E 1 27 ? 114.625 52.220 62.911 1.00 30.92 27 ILE D O 1
ATOM 2962 N N . GLU E 1 28 ? 113.440 51.265 61.247 1.00 29.65 28 GLU D N 1
ATOM 2963 C CA . GLU E 1 28 ? 113.209 50.005 61.952 1.00 29.16 28 GLU D CA 1
ATOM 2964 C C . GLU E 1 28 ? 114.058 48.969 61.229 1.00 30.91 28 GLU D C 1
ATOM 2965 O O . GLU E 1 28 ? 113.933 48.799 60.017 1.00 32.77 28 GLU D O 1
ATOM 2971 N N . ALA E 1 29 ? 115.047 48.437 61.929 1.00 27.00 29 ALA D N 1
ATOM 2972 C CA . ALA E 1 29 ? 116.007 47.542 61.290 1.00 29.78 29 ALA D CA 1
ATOM 2973 C C . ALA E 1 29 ? 115.851 46.102 61.767 1.00 29.29 29 ALA D C 1
ATOM 2974 O O . ALA E 1 29 ? 115.600 45.851 62.948 1.00 29.41 29 ALA D O 1
ATOM 2976 N N . LEU E 1 30 ? 115.993 45.162 60.839 1.00 27.96 30 LEU D N 1
ATOM 2977 C CA . LEU E 1 30 ? 116.026 43.723 61.175 1.00 26.10 30 LEU D CA 1
ATOM 2978 C C . LEU E 1 30 ? 117.367 43.340 61.820 1.00 26.97 30 LEU D C 1
ATOM 2979 O O . LEU E 1 30 ? 118.437 43.673 61.306 1.00 26.08 30 LEU D O 1
ATOM 2984 N N . LEU E 1 31 ? 117.325 42.726 62.998 1.00 24.25 31 LEU D N 1
ATOM 2985 C CA . LEU E 1 31 ? 118.550 42.216 63.589 1.00 26.10 31 LEU D CA 1
ATOM 2986 C C . LEU E 1 31 ? 118.937 40.850 63.014 1.00 30.57 31 LEU D C 1
ATOM 2987 O O . LEU E 1 31 ? 118.186 39.857 63.170 1.00 25.63 31 LEU D O 1
ATOM 2992 N N . ASP E 1 32 ? 120.061 40.817 62.286 1.00 26.52 32 ASP D N 1
ATOM 2993 C CA . ASP E 1 32 ? 120.351 39.698 61.377 1.00 29.45 32 ASP D CA 1
ATOM 2994 C C . ASP E 1 32 ? 121.738 39.107 61.575 1.00 29.04 32 ASP D C 1
ATOM 2995 O O . ASP E 1 32 ? 122.747 39.631 61.042 1.00 26.87 32 ASP D O 1
ATOM 3000 N N . THR E 1 33 ? 121.811 38.019 62.340 1.00 24.96 33 THR D N 1
ATOM 3001 C CA . THR E 1 33 ? 123.107 37.387 62.587 1.00 25.74 33 THR D CA 1
ATOM 3002 C C . THR E 1 33 ? 123.690 36.770 61.316 1.00 24.33 33 THR D C 1
ATOM 3003 O O . THR E 1 33 ? 124.858 36.422 61.294 1.00 26.75 33 THR D O 1
ATOM 3007 N N . GLY E 1 34 ? 122.859 36.617 60.284 1.00 24.83 34 GLY D N 1
ATOM 3008 C CA . GLY E 1 34 ? 123.305 36.069 58.998 1.00 25.66 34 GLY D CA 1
ATOM 3009 C C . GLY E 1 34 ? 123.798 37.110 58.011 1.00 30.59 34 GLY D C 1
ATOM 3010 O O . GLY E 1 34 ? 124.111 36.779 56.866 1.00 29.11 34 GLY D O 1
ATOM 3011 N N . ALA E 1 35 ? 123.890 38.367 58.453 1.00 27.09 35 ALA D N 1
ATOM 3012 C CA . ALA E 1 35 ? 124.412 39.444 57.591 1.00 27.62 35 ALA D CA 1
ATOM 3013 C C . ALA E 1 35 ? 125.823 39.790 58.030 1.00 25.77 35 ALA D C 1
ATOM 3014 O O . ALA E 1 35 ? 126.043 40.166 59.182 1.00 28.11 35 ALA D O 1
ATOM 3016 N N . ASP E 1 36 ? 126.776 39.633 57.109 1.00 28.52 36 ASP D N 1
ATOM 3017 C CA . ASP E 1 36 ? 128.157 40.048 57.319 1.00 29.55 36 ASP D CA 1
ATOM 3018 C C . ASP E 1 36 ? 128.221 41.553 57.552 1.00 29.05 36 ASP D C 1
ATOM 3019 O O . ASP E 1 36 ? 129.000 42.029 58.374 1.00 30.87 36 ASP D O 1
ATOM 3024 N N . MET E 1 37 ? 127.371 42.289 56.840 1.00 29.42 37 MET D N 1
ATOM 3025 C CA . MET E 1 37 ? 127.449 43.748 56.810 1.00 31.77 37 MET D CA 1
ATOM 3026 C C . MET E 1 37 ? 126.048 44.330 57.007 1.00 28.57 37 MET D C 1
ATOM 3027 O O . MET E 1 37 ? 125.048 43.720 56.612 1.00 27.58 37 MET D O 1
ATOM 3032 N N . THR E 1 38 ? 125.997 45.531 57.566 1.00 28.85 38 THR D N 1
ATOM 3033 C CA . THR E 1 38 ? 124.745 46.259 57.771 1.00 26.81 38 THR D CA 1
ATOM 3034 C C . THR E 1 38 ? 124.221 46.829 56.450 1.00 28.58 38 THR D C 1
ATOM 3035 O O . THR E 1 38 ? 125.018 47.119 55.553 1.00 30.61 38 THR D O 1
ATOM 3039 N N . VAL E 1 39 ? 122.894 46.839 56.287 1.00 28.09 39 VAL D N 1
ATOM 3040 C CA . VAL E 1 39 ? 122.229 47.374 55.085 1.00 30.96 39 VAL D CA 1
ATOM 3041 C C . VAL E 1 39 ? 121.258 48.496 55.466 1.00 28.67 39 VAL D C 1
ATOM 3042 O O . VAL E 1 39 ? 120.535 48.382 56.446 1.00 27.50 39 VAL D O 1
ATOM 3046 N N . ILE E 1 40 ? 121.352 49.632 54.791 1.00 31.37 40 ILE D N 1
ATOM 3047 C CA . ILE E 1 40 ? 120.399 50.708 55.031 1.00 31.39 40 ILE D CA 1
ATOM 3048 C C . ILE E 1 40 ? 119.736 51.102 53.716 1.00 32.20 40 ILE D C 1
ATOM 3049 O O . ILE E 1 40 ? 120.326 50.924 52.650 1.00 29.20 40 ILE D O 1
ATOM 3054 N N . PRO E 1 41 ? 118.525 51.672 53.794 1.00 35.97 41 PRO D N 1
ATOM 3055 C CA . PRO E 1 41 ? 117.759 52.076 52.614 1.00 37.18 41 PRO D CA 1
ATOM 3056 C C . PRO E 1 41 ? 118.396 53.270 51.900 1.00 34.21 41 PRO D C 1
ATOM 3057 O O . PRO E 1 41 ? 118.753 54.247 52.554 1.00 33.98 41 PRO D O 1
ATOM 3061 N N . ILE E 1 42 ? 118.404 53.242 50.568 1.00 35.30 42 ILE D N 1
ATOM 3062 C CA . ILE E 1 42 ? 118.755 54.427 49.771 1.00 37.87 42 ILE D CA 1
ATOM 3063 C C . ILE E 1 42 ? 117.894 55.661 50.103 1.00 38.60 42 ILE D C 1
ATOM 3064 O O . ILE E 1 42 ? 118.369 56.803 50.018 1.00 42.20 42 ILE D O 1
ATOM 3069 N N . ALA E 1 43 ? 116.655 55.420 50.538 1.00 38.81 43 ALA D N 1
ATOM 3070 C CA . ALA E 1 43 ? 115.711 56.497 50.864 1.00 40.90 43 ALA D CA 1
ATOM 3071 C C . ALA E 1 43 ? 116.277 57.471 51.899 1.00 42.01 43 ALA D C 1
ATOM 3072 O O . ALA E 1 43 ? 115.807 58.600 52.024 1.00 44.09 43 ALA D O 1
ATOM 3074 N N . LEU E 1 44 ? 117.293 57.027 52.639 1.00 36.01 44 LEU D N 1
ATOM 3075 C CA . LEU E 1 44 ? 117.963 57.879 53.617 1.00 40.94 44 LEU D CA 1
ATOM 3076 C C . LEU E 1 44 ? 118.795 58.977 52.949 1.00 45.06 44 LEU D C 1
ATOM 3077 O O . LEU E 1 44 ? 118.989 60.048 53.527 1.00 44.14 44 LEU D O 1
ATOM 3082 N N . PHE E 1 45 ? 119.293 58.696 51.745 1.00 48.55 45 PHE D N 1
ATOM 3083 C CA . PHE E 1 45 ? 120.144 59.650 51.005 1.00 43.95 45 PHE D CA 1
ATOM 3084 C C . PHE E 1 45 ? 119.416 60.242 49.802 1.00 54.38 45 PHE D C 1
ATOM 3085 O O . PHE E 1 45 ? 118.275 59.886 49.507 1.00 77.57 45 PHE D O 1
ATOM 3093 N N . SER E 1 46 ? 120.105 61.098 49.062 1.00 87.15 46 SER D N 1
ATOM 3094 C CA . SER E 1 46 ? 119.524 61.690 47.856 1.00 98.16 46 SER D CA 1
ATOM 3095 C C . SER E 1 46 ? 120.436 61.508 46.649 1.00 99.18 46 SER D C 1
ATOM 3096 O O . SER E 1 46 ? 121.589 61.082 46.790 1.00 94.09 46 SER D O 1
ATOM 3099 N N . SER E 1 47 ? 119.932 61.875 45.471 1.00 106.46 47 SER D N 1
ATOM 3100 C CA . SER E 1 47 ? 120.705 61.769 44.238 1.00 103.60 47 SER D CA 1
ATOM 3101 C C . SER E 1 47 ? 121.854 62.778 44.210 1.00 110.23 47 SER D C 1
ATOM 3102 O O . SER E 1 47 ? 122.076 63.462 43.206 1.00 106.84 47 SER D O 1
ATOM 3105 N N . ASN E 1 48 ? 122.582 62.869 45.318 1.00 107.26 48 ASN D N 1
ATOM 3106 C CA . ASN E 1 48 ? 123.705 63.791 45.417 1.00 108.06 48 ASN D CA 1
ATOM 3107 C C . ASN E 1 48 ? 124.847 63.217 46.246 1.00 112.17 48 ASN D C 1
ATOM 3108 O O . ASN E 1 48 ? 125.775 63.936 46.624 1.00 108.79 48 ASN D O 1
ATOM 3113 N N . THR E 1 49 ? 124.779 61.915 46.512 1.00 103.96 49 THR D N 1
ATOM 3114 C CA . THR E 1 49 ? 125.803 61.235 47.292 1.00 100.81 49 THR D CA 1
ATOM 3115 C C . THR E 1 49 ? 126.492 60.160 46.455 1.00 91.53 49 THR D C 1
ATOM 3116 O O . THR E 1 49 ? 125.825 59.341 45.820 1.00 87.65 49 THR D O 1
ATOM 3120 N N . PRO E 1 50 ? 127.833 60.186 46.422 1.00 88.51 50 PRO D N 1
ATOM 3121 C CA . PRO E 1 50 ? 128.604 59.185 45.690 1.00 81.84 50 PRO D CA 1
ATOM 3122 C C . PRO E 1 50 ? 128.693 57.862 46.449 1.00 78.83 50 PRO D C 1
ATOM 3123 O O . PRO E 1 50 ? 129.251 57.812 47.548 1.00 71.88 50 PRO D O 1
ATOM 3127 N N . LEU E 1 51 ? 128.132 56.804 45.867 1.00 75.73 51 LEU D N 1
ATOM 3128 C CA . LEU E 1 51 ? 128.144 55.478 46.491 1.00 73.78 51 LEU D CA 1
ATOM 3129 C C . LEU E 1 51 ? 128.858 54.452 45.611 1.00 69.51 51 LEU D C 1
ATOM 3130 O O . LEU E 1 51 ? 128.520 54.302 44.440 1.00 83.35 51 LEU D O 1
ATOM 3135 N N . LYS E 1 52 ? 129.806 53.715 46.188 1.00 63.91 52 LYS D N 1
ATOM 3136 C CA . LYS E 1 52 ? 130.527 52.665 45.454 1.00 61.49 52 LYS D CA 1
ATOM 3137 C C . LYS E 1 52 ? 129.590 51.533 45.041 1.00 70.39 52 LYS D C 1
ATOM 3138 O O . LYS E 1 52 ? 128.692 51.151 45.796 1.00 63.29 52 LYS D O 1
ATOM 3144 N N . ASN E 1 53 ? 129.823 50.978 43.854 1.00 74.26 53 ASN D N 1
ATOM 3145 C CA . ASN E 1 53 ? 129.236 49.698 43.464 1.00 65.93 53 ASN D CA 1
ATOM 3146 C C . ASN E 1 53 ? 129.869 48.554 44.239 1.00 69.69 53 ASN D C 1
ATOM 3147 O O . ASN E 1 53 ? 131.031 48.641 44.635 1.00 65.97 53 ASN D O 1
ATOM 3152 N N . THR E 1 54 ? 129.094 47.492 44.464 1.00 60.42 54 THR D N 1
ATOM 3153 C CA . THR E 1 54 ? 129.598 46.284 45.114 1.00 61.37 54 THR D CA 1
ATOM 3154 C C . THR E 1 54 ? 128.696 45.085 44.825 1.00 62.55 54 THR D C 1
ATOM 3155 O O . THR E 1 54 ? 127.557 45.241 44.371 1.00 65.69 54 THR D O 1
ATOM 3159 N N . SER E 1 55 ? 129.215 43.893 45.107 1.00 62.52 55 SER D N 1
ATOM 3160 C CA . SER E 1 55 ? 128.450 42.658 44.973 1.00 68.40 55 SER D CA 1
ATOM 3161 C C . SER E 1 55 ? 128.026 42.134 46.335 1.00 59.56 55 SER D C 1
ATOM 3162 O O . SER E 1 55 ? 128.787 42.216 47.301 1.00 53.77 55 SER D O 1
ATOM 3165 N N . VAL E 1 56 ? 126.815 41.579 46.388 1.00 53.14 56 VAL D N 1
ATOM 3166 C CA . VAL E 1 56 ? 126.298 40.920 47.583 1.00 49.15 56 VAL D CA 1
ATOM 3167 C C . VAL E 1 56 ? 125.699 39.568 47.219 1.00 47.02 56 VAL D C 1
ATOM 3168 O O . VAL E 1 56 ? 124.977 39.452 46.229 1.00 51.21 56 VAL D O 1
ATOM 3172 N N . LEU E 1 57 ? 126.051 38.545 47.996 1.00 47.21 57 LEU D N 1
ATOM 3173 C CA . LEU E 1 57 ? 125.464 37.219 47.867 1.00 49.75 57 LEU D CA 1
ATOM 3174 C C . LEU E 1 57 ? 124.342 37.019 48.883 1.00 55.09 57 LEU D C 1
ATOM 3175 O O . LEU E 1 57 ? 124.545 37.186 50.093 1.00 48.80 57 LEU D O 1
ATOM 3180 N N . GLY E 1 58 ? 123.168 36.633 48.387 1.00 48.95 58 GLY D N 1
ATOM 3181 C CA . GLY E 1 58 ? 121.992 36.458 49.233 1.00 52.12 58 GLY D CA 1
ATOM 3182 C C . GLY E 1 58 ? 121.239 35.197 48.862 1.00 58.57 58 GLY D C 1
ATOM 3183 O O . GLY E 1 58 ? 121.775 34.341 48.143 1.00 47.82 58 GLY D O 1
ATOM 3184 N N . ALA E 1 59 ? 119.992 35.094 49.331 1.00 52.02 59 ALA D N 1
ATOM 3185 C CA . ALA E 1 59 ? 119.139 33.954 48.987 1.00 59.22 59 ALA D CA 1
ATOM 3186 C C . ALA E 1 59 ? 118.832 33.887 47.488 1.00 58.67 59 ALA D C 1
ATOM 3187 O O . ALA E 1 59 ? 118.893 32.813 46.891 1.00 71.16 59 ALA D O 1
ATOM 3189 N N . GLY E 1 60 ? 118.547 35.038 46.878 1.00 77.96 60 GLY D N 1
ATOM 3190 C CA . GLY E 1 60 ? 118.291 35.111 45.432 1.00 80.90 60 GLY D CA 1
ATOM 3191 C C . GLY E 1 60 ? 119.525 34.837 44.583 1.00 93.37 60 GLY D C 1
ATOM 3192 O O . GLY E 1 60 ? 119.424 34.445 43.416 1.00 85.86 60 GLY D O 1
ATOM 3193 N N . GLY E 1 61 ? 120.699 35.027 45.178 1.00 90.90 61 GLY D N 1
ATOM 3194 C CA . GLY E 1 61 ? 121.960 34.801 44.481 1.00 91.21 61 GLY D CA 1
ATOM 3195 C C . GLY E 1 61 ? 122.812 36.052 44.520 1.00 87.11 61 GLY D C 1
ATOM 3196 O O . GLY E 1 61 ? 122.360 37.105 45.018 1.00 82.33 61 GLY D O 1
ATOM 3197 N N . GLN E 1 62 ? 124.048 35.930 44.007 1.00 85.36 62 GLN D N 1
ATOM 3198 C CA . GLN E 1 62 ? 124.974 37.055 43.982 1.00 86.67 62 GLN D CA 1
ATOM 3199 C C . GLN E 1 62 ? 124.406 38.158 43.098 1.00 85.80 62 GLN D C 1
ATOM 3200 O O . GLN E 1 62 ? 123.999 37.908 41.959 1.00 88.65 62 GLN D O 1
ATOM 3206 N N . THR E 1 63 ? 124.324 39.367 43.644 1.00 83.12 63 THR D N 1
ATOM 3207 C CA . THR E 1 63 ? 123.866 40.520 42.878 1.00 89.68 63 THR D CA 1
ATOM 3208 C C . THR E 1 63 ? 124.833 41.710 42.986 1.00 93.79 63 THR D C 1
ATOM 3209 O O . THR E 1 63 ? 125.325 42.022 44.090 1.00 94.93 63 THR D O 1
ATOM 3213 N N . GLN E 1 64 ? 125.243 42.251 41.841 1.00 103.31 64 GLN D N 1
ATOM 3214 C CA . GLN E 1 64 ? 126.135 43.421 41.786 1.00 97.25 64 GLN D CA 1
ATOM 3215 C C . GLN E 1 64 ? 125.266 44.663 41.534 1.00 84.40 64 GLN D C 1
ATOM 3216 O O . GLN E 1 64 ? 125.804 45.772 41.356 1.00 82.96 64 GLN D O 1
ATOM 3222 N N . ASP E 1 65 ? 123.947 44.482 41.474 1.00 77.92 65 ASP D N 1
ATOM 3223 C CA . ASP E 1 65 ? 123.043 45.520 40.989 1.00 80.38 65 ASP D CA 1
ATOM 3224 C C . ASP E 1 65 ? 122.278 46.208 42.115 1.00 68.79 65 ASP D C 1
ATOM 3225 O O . ASP E 1 65 ? 122.115 47.425 42.110 1.00 82.95 65 ASP D O 1
ATOM 3230 N N . HIS E 1 66 ? 121.818 45.423 43.081 1.00 58.12 66 HIS D N 1
ATOM 3231 C CA . HIS E 1 66 ? 120.898 45.911 44.105 1.00 63.22 66 HIS D CA 1
ATOM 3232 C C . HIS E 1 66 ? 121.584 46.828 45.121 1.00 60.98 66 HIS D C 1
ATOM 3233 O O . HIS E 1 66 ? 121.029 47.855 45.524 1.00 61.08 66 HIS D O 1
ATOM 3240 N N . PHE E 1 67 ? 122.803 46.473 45.512 1.00 57.01 67 PHE D N 1
ATOM 3241 C CA . PHE E 1 67 ? 123.455 47.141 46.637 1.00 52.04 67 PHE D CA 1
ATOM 3242 C C . PHE E 1 67 ? 124.601 48.042 46.234 1.00 52.20 67 PHE D C 1
ATOM 3243 O O . PHE E 1 67 ? 125.390 47.712 45.349 1.00 51.99 67 PHE D O 1
ATOM 3251 N N . LYS E 1 68 ? 124.674 49.188 46.898 1.00 49.49 68 LYS D N 1
ATOM 3252 C CA . LYS E 1 68 ? 125.854 50.025 46.859 1.00 44.13 68 LYS D CA 1
ATOM 3253 C C . LYS E 1 68 ? 126.509 50.109 48.242 1.00 45.74 68 LYS D C 1
ATOM 3254 O O . LYS E 1 68 ? 126.025 49.536 49.226 1.00 41.23 68 LYS D O 1
ATOM 3260 N N . LEU E 1 69 ? 127.642 50.792 48.295 1.00 44.07 69 LEU D N 1
ATOM 3261 C CA . LEU E 1 69 ? 128.467 50.840 49.493 1.00 44.79 69 LEU D CA 1
ATOM 3262 C C . LEU E 1 69 ? 128.648 52.317 49.813 1.00 47.57 69 LEU D C 1
ATOM 3263 O O . LEU E 1 69 ? 128.836 53.124 48.899 1.00 41.22 69 LEU D O 1
ATOM 3268 N N . THR E 1 70 ? 128.493 52.702 51.079 1.00 41.76 70 THR D N 1
ATOM 3269 C CA . THR E 1 70 ? 128.681 54.106 51.429 1.00 43.49 70 THR D CA 1
ATOM 3270 C C . THR E 1 70 ? 130.148 54.467 51.243 1.00 45.98 70 THR D C 1
ATOM 3271 O O . THR E 1 70 ? 131.023 53.607 51.362 1.00 45.85 70 THR D O 1
ATOM 3275 N N . SER E 1 71 ? 130.421 55.735 50.955 1.00 43.80 71 SER D N 1
ATOM 3276 C CA . SER E 1 71 ? 131.808 56.197 50.949 1.00 50.53 71 SER D CA 1
ATOM 3277 C C . SER E 1 71 ? 132.216 56.749 52.319 1.00 43.42 71 SER D C 1
ATOM 3278 O O . SER E 1 71 ? 133.335 56.539 52.770 1.00 49.24 71 SER D O 1
ATOM 3281 N N . LEU E 1 72 ? 131.266 57.374 53.009 1.00 45.61 72 LEU D N 1
ATOM 3282 C CA . LEU E 1 72 ? 131.469 57.856 54.370 1.00 41.83 72 LEU D CA 1
ATOM 3283 C C . LEU E 1 72 ? 130.984 56.842 55.413 1.00 40.23 72 LEU D C 1
ATOM 3284 O O . LEU E 1 72 ? 129.978 56.156 55.203 1.00 39.32 72 LEU D O 1
ATOM 3289 N N . PRO E 1 73 ? 131.637 56.812 56.585 1.00 33.98 73 PRO D N 1
ATOM 3290 C CA . PRO E 1 73 ? 131.095 56.010 57.671 1.00 35.38 73 PRO D CA 1
ATOM 3291 C C . PRO E 1 73 ? 129.622 56.323 57.966 1.00 33.54 73 PRO D C 1
ATOM 3292 O O . PRO E 1 73 ? 129.162 57.437 57.712 1.00 32.69 73 PRO D O 1
ATOM 3296 N N . VAL E 1 74 ? 128.923 55.346 58.543 1.00 31.83 74 VAL D N 1
ATOM 3297 C CA . VAL E 1 74 ? 127.555 55.521 59.000 1.00 30.25 74 VAL D CA 1
ATOM 3298 C C . VAL E 1 74 ? 127.548 55.381 60.506 1.00 31.38 74 VAL D C 1
ATOM 3299 O O . VAL E 1 74 ? 128.156 54.453 61.053 1.00 33.60 74 VAL D O 1
ATOM 3303 N N . LEU E 1 75 ? 126.883 56.324 61.164 1.00 29.70 75 LEU D N 1
ATOM 3304 C CA . LEU E 1 75 ? 126.685 56.294 62.602 1.00 30.91 75 LEU D CA 1
ATOM 3305 C C . LEU E 1 75 ? 125.279 55.793 62.932 1.00 30.77 75 LEU D C 1
ATOM 3306 O O . LEU E 1 75 ? 124.297 56.299 62.396 1.00 34.06 75 LEU D O 1
ATOM 3311 N N . ILE E 1 76 ? 125.186 54.912 63.919 1.00 32.37 76 ILE D N 1
ATOM 3312 C CA . ILE E 1 76 ? 123.910 54.303 64.291 1.00 26.74 76 ILE D CA 1
ATOM 3313 C C . ILE E 1 76 ? 123.746 54.307 65.805 1.00 33.74 76 ILE D C 1
ATOM 3314 O O . ILE E 1 76 ? 124.604 53.810 66.539 1.00 31.90 76 ILE D O 1
ATOM 3319 N N . ARG E 1 77 ? 122.659 54.915 66.266 1.00 33.07 77 ARG D N 1
ATOM 3320 C CA . ARG E 1 77 ? 122.338 54.916 67.685 1.00 35.29 77 ARG D CA 1
ATOM 3321 C C . ARG E 1 77 ? 121.139 54.018 67.939 1.00 44.49 77 ARG D C 1
ATOM 3322 O O . ARG E 1 77 ? 120.086 54.170 67.306 1.00 35.07 77 ARG D O 1
ATOM 3330 N N . LEU E 1 78 ? 121.293 53.107 68.892 1.00 37.65 78 LEU D N 1
ATOM 3331 C CA . LEU E 1 78 ? 120.231 52.188 69.261 1.00 40.95 78 LEU D CA 1
ATOM 3332 C C . LEU E 1 78 ? 119.500 52.760 70.467 1.00 46.03 78 LEU D C 1
ATOM 3333 O O . LEU E 1 78 ? 120.053 53.593 71.170 1.00 45.07 78 LEU D O 1
ATOM 3338 N N . PRO E 1 79 ? 118.229 52.367 70.668 1.00 44.66 79 PRO D N 1
ATOM 3339 C CA . PRO E 1 79 ? 117.294 53.112 71.505 1.00 62.29 79 PRO D CA 1
ATOM 3340 C C . PRO E 1 79 ? 117.898 53.828 72.714 1.00 72.60 79 PRO D C 1
ATOM 3341 O O . PRO E 1 79 ? 118.008 55.052 72.699 1.00 72.73 79 PRO D O 1
ATOM 3345 N N . PHE E 1 80 ? 118.216 53.106 73.783 1.00 68.25 80 PHE D N 1
ATOM 3346 C CA . PHE E 1 80 ? 118.599 53.799 75.017 1.00 86.06 80 PHE D CA 1
ATOM 3347 C C . PHE E 1 80 ? 120.102 53.778 75.292 1.00 86.98 80 PHE D C 1
ATOM 3348 O O . PHE E 1 80 ? 120.535 53.814 76.444 1.00 72.42 80 PHE D O 1
ATOM 3356 N N . ARG E 1 81 ? 120.885 53.771 74.214 1.00 81.34 81 ARG D N 1
ATOM 3357 C CA . ARG E 1 81 ? 122.341 53.774 74.299 1.00 70.54 81 ARG D CA 1
ATOM 3358 C C . ARG E 1 81 ? 122.891 55.026 73.618 1.00 71.72 81 ARG D C 1
ATOM 3359 O O . ARG E 1 81 ? 122.496 55.358 72.503 1.00 69.80 81 ARG D O 1
ATOM 3367 N N . THR E 1 82 ? 123.750 55.756 74.325 1.00 73.20 82 THR D N 1
ATOM 3368 C CA . THR E 1 82 ? 124.109 57.120 73.939 1.00 67.07 82 THR D CA 1
ATOM 3369 C C . THR E 1 82 ? 125.221 57.162 72.890 1.00 68.18 82 THR D C 1
ATOM 3370 O O . THR E 1 82 ? 125.218 58.010 71.990 1.00 67.05 82 THR D O 1
ATOM 3374 N N . THR E 1 83 ? 126.155 56.223 72.988 1.00 61.09 83 THR D N 1
ATOM 3375 C CA . THR E 1 83 ? 127.308 56.224 72.096 1.00 63.20 83 THR D CA 1
ATOM 3376 C C . THR E 1 83 ? 126.993 55.489 70.782 1.00 41.99 83 THR D C 1
ATOM 3377 O O . THR E 1 83 ? 126.376 54.429 70.802 1.00 47.09 83 THR D O 1
ATOM 3381 N N . PRO E 1 84 ? 127.348 56.093 69.631 1.00 46.39 84 PRO D N 1
ATOM 3382 C CA . PRO E 1 84 ? 127.004 55.478 68.348 1.00 46.08 84 PRO D CA 1
ATOM 3383 C C . PRO E 1 84 ? 127.834 54.243 68.037 1.00 45.46 84 PRO D C 1
ATOM 3384 O O . PRO E 1 84 ? 128.969 54.116 68.477 1.00 46.65 84 PRO D O 1
ATOM 3388 N N . ILE E 1 85 ? 127.256 53.352 67.256 1.00 37.50 85 ILE D N 1
ATOM 3389 C CA . ILE E 1 85 ? 128.012 52.401 66.442 1.00 34.65 85 ILE D CA 1
ATOM 3390 C C . ILE E 1 85 ? 128.518 53.224 65.270 1.00 38.22 85 ILE D C 1
ATOM 3391 O O . ILE E 1 85 ? 127.783 54.037 64.734 1.00 32.80 85 ILE D O 1
ATOM 3396 N N . VAL E 1 86 ? 129.779 53.050 64.897 1.00 32.71 86 VAL D N 1
ATOM 3397 C CA . VAL E 1 86 ? 130.281 53.681 63.693 1.00 31.20 86 VAL D CA 1
ATOM 3398 C C . VAL E 1 86 ? 130.798 52.612 62.739 1.00 36.60 86 VAL D C 1
ATOM 3399 O O . VAL E 1 86 ? 131.804 51.953 63.011 1.00 37.32 86 VAL D O 1
ATOM 3403 N N . LEU E 1 87 ? 130.145 52.486 61.597 1.00 29.04 87 LEU D N 1
ATOM 3404 C CA . LEU E 1 87 ? 130.553 51.530 60.578 1.00 32.43 87 LEU D CA 1
ATOM 3405 C C . LEU E 1 87 ? 131.369 52.251 59.534 1.00 35.73 87 LEU D C 1
ATOM 3406 O O . LEU E 1 87 ? 130.931 53.267 59.001 1.00 32.59 87 LEU D O 1
ATOM 3411 N N . THR E 1 88 ? 132.569 51.750 59.255 1.00 33.23 88 THR D N 1
ATOM 3412 C CA . THR E 1 88 ? 133.427 52.414 58.295 1.00 37.88 88 THR D CA 1
ATOM 3413 C C . THR E 1 88 ? 132.758 52.535 56.933 1.00 37.68 88 THR D C 1
ATOM 3414 O O . THR E 1 88 ? 132.849 53.571 56.278 1.00 37.13 88 THR D O 1
ATOM 3418 N N . SER E 1 89 ? 132.053 51.488 56.523 1.00 35.88 89 SER D N 1
ATOM 3419 C CA . SER E 1 89 ? 131.123 51.606 55.415 1.00 42.00 89 SER D CA 1
ATOM 3420 C C . SER E 1 89 ? 129.956 50.668 55.662 1.00 44.65 89 SER D C 1
ATOM 3421 O O . SER E 1 89 ? 130.053 49.740 56.470 1.00 39.04 89 SER D O 1
ATOM 3424 N N . CYS E 1 90 ? 128.859 50.885 54.951 1.00 35.45 90 CYS D N 1
ATOM 3425 C CA . CYS E 1 90 ? 127.871 49.830 54.901 1.00 39.78 90 CYS D CA 1
ATOM 3426 C C . CYS E 1 90 ? 127.078 49.777 53.615 1.00 37.29 90 CYS D C 1
ATOM 3427 O O . CYS E 1 90 ? 127.251 50.622 52.741 1.00 34.34 90 CYS D O 1
ATOM 3430 N N . LEU E 1 91 ? 126.326 48.697 53.455 1.00 33.82 91 LEU D N 1
ATOM 3431 C CA . LEU E 1 91 ? 125.596 48.450 52.237 1.00 31.01 91 LEU D CA 1
ATOM 3432 C C . LEU E 1 91 ? 124.395 49.369 52.201 1.00 35.00 91 LEU D C 1
ATOM 3433 O O . LEU E 1 91 ? 123.826 49.702 53.250 1.00 32.24 91 LEU D O 1
ATOM 3438 N N . VAL E 1 92 ? 123.994 49.734 50.988 1.00 35.09 92 VAL D N 1
ATOM 3439 C CA . VAL E 1 92 ? 122.851 50.609 50.751 1.00 39.06 92 VAL D CA 1
ATOM 3440 C C . VAL E 1 92 ? 121.926 49.891 49.762 1.00 42.08 92 VAL D C 1
ATOM 3441 O O . VAL E 1 92 ? 122.353 49.502 48.673 1.00 40.76 92 VAL D O 1
ATOM 3445 N N . ASP E 1 93 ? 120.713 49.582 50.203 1.00 37.85 93 ASP D N 1
ATOM 3446 C CA . ASP E 1 93 ? 119.792 48.807 49.376 1.00 36.99 93 ASP D CA 1
ATOM 3447 C C . ASP E 1 93 ? 119.031 49.767 48.485 1.00 38.75 93 ASP D C 1
ATOM 3448 O O . ASP E 1 93 ? 118.221 50.570 48.961 1.00 40.15 93 ASP D O 1
ATOM 3453 N N . THR E 1 94 ? 119.360 49.754 47.203 1.00 44.90 94 THR D N 1
ATOM 3454 C CA . THR E 1 94 ? 118.766 50.712 46.284 1.00 49.75 94 THR D CA 1
ATOM 3455 C C . THR E 1 94 ? 117.450 50.215 45.697 1.00 47.00 94 THR D C 1
ATOM 3456 O O . THR E 1 94 ? 116.792 50.944 44.957 1.00 58.71 94 THR D O 1
ATOM 3460 N N . LYS E 1 95 ? 117.080 48.976 45.993 1.00 47.37 95 LYS D N 1
ATOM 3461 C CA . LYS E 1 95 ? 115.874 48.414 45.397 1.00 59.46 95 LYS D CA 1
ATOM 3462 C C . LYS E 1 95 ? 114.744 48.337 46.411 1.00 50.68 95 LYS D C 1
ATOM 3463 O O . LYS E 1 95 ? 113.706 48.977 46.240 1.00 59.35 95 LYS D O 1
ATOM 3469 N N . ASN E 1 96 ? 114.974 47.592 47.488 1.00 51.43 96 ASN D N 1
ATOM 3470 C CA . ASN E 1 96 ? 113.918 47.292 48.462 1.00 60.55 96 ASN D CA 1
ATOM 3471 C C . ASN E 1 96 ? 113.936 48.184 49.704 1.00 54.72 96 ASN D C 1
ATOM 3472 O O . ASN E 1 96 ? 113.147 47.993 50.635 1.00 53.03 96 ASN D O 1
ATOM 3477 N N . ASN E 1 97 ? 114.846 49.149 49.732 1.00 42.79 97 ASN D N 1
ATOM 3478 C CA . ASN E 1 97 ? 114.928 50.058 50.874 1.00 50.48 97 ASN D CA 1
ATOM 3479 C C . ASN E 1 97 ? 114.811 49.382 52.242 1.00 57.38 97 ASN D C 1
ATOM 3480 O O . ASN E 1 97 ? 114.286 49.946 53.203 1.00 48.91 97 ASN D O 1
ATOM 3485 N N . TRP E 1 98 ? 115.344 48.180 52.355 1.00 44.02 98 TRP D N 1
ATOM 3486 C CA . TRP E 1 98 ? 115.315 47.555 53.649 1.00 55.64 98 TRP D CA 1
ATOM 3487 C C . TRP E 1 98 ? 116.542 47.849 54.494 1.00 47.78 98 TRP D C 1
ATOM 3488 O O . TRP E 1 98 ? 117.511 48.472 54.024 1.00 39.41 98 TRP D O 1
ATOM 3499 N N . ALA E 1 99 ? 116.423 47.493 55.768 1.00 39.22 99 ALA D N 1
ATOM 3500 C CA . ALA E 1 99 ? 117.259 48.019 56.822 1.00 36.86 99 ALA D CA 1
ATOM 3501 C C . ALA E 1 99 ? 117.617 46.834 57.705 1.00 32.86 99 ALA D C 1
ATOM 3502 O O . ALA E 1 99 ? 116.741 46.156 58.245 1.00 30.02 99 ALA D O 1
ATOM 3504 N N . ILE E 1 100 ? 118.900 46.519 57.759 1.00 28.81 100 ILE D N 1
ATOM 3505 C CA . ILE E 1 100 ? 119.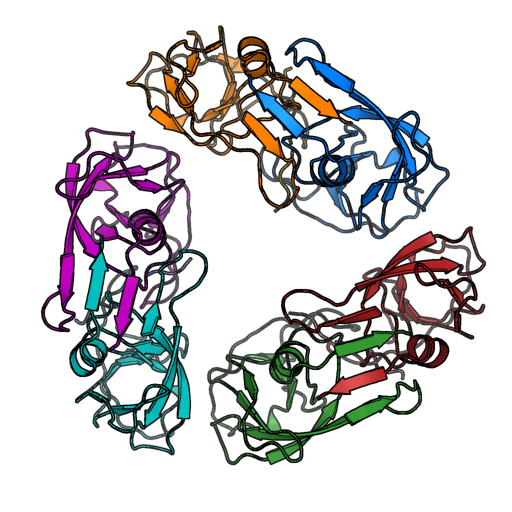348 45.286 58.391 1.00 27.45 100 ILE D CA 1
ATOM 3506 C C . ILE E 1 100 ? 120.590 45.581 59.205 1.00 28.94 100 ILE D C 1
ATOM 3507 O O . ILE E 1 100 ? 121.572 46.115 58.680 1.00 27.03 100 ILE D O 1
ATOM 3512 N N . ILE E 1 101 ? 120.493 45.368 60.512 1.00 27.66 101 ILE D N 1
ATOM 3513 C CA . ILE E 1 101 ? 121.639 45.490 61.383 1.00 26.37 101 ILE D CA 1
ATOM 3514 C C . ILE E 1 101 ? 122.408 44.157 61.351 1.00 28.89 101 ILE D C 1
ATOM 3515 O O . ILE E 1 101 ? 121.859 43.111 61.717 1.00 30.09 101 ILE D O 1
ATOM 3520 N N . GLY E 1 102 ? 123.627 44.179 60.810 1.00 27.89 102 GLY D N 1
ATOM 3521 C CA . GLY E 1 102 ? 124.428 42.962 60.676 1.00 28.49 102 GLY D CA 1
ATOM 3522 C C . GLY E 1 102 ? 125.499 42.799 61.740 1.00 26.21 102 GLY D C 1
ATOM 3523 O O . GLY E 1 102 ? 125.541 43.541 62.722 1.00 25.78 102 GLY D O 1
ATOM 3524 N N . ARG E 1 103 ? 126.362 41.803 61.573 1.00 26.03 103 ARG D N 1
ATOM 3525 C CA . ARG E 1 103 ? 127.349 41.483 62.607 1.00 25.95 103 ARG D CA 1
ATOM 3526 C C . ARG E 1 103 ? 128.407 42.555 62.830 1.00 28.89 103 ARG D C 1
ATOM 3527 O O . ARG E 1 103 ? 128.993 42.651 63.926 1.00 29.17 103 ARG D O 1
ATOM 3535 N N . ASP E 1 104 ? 128.666 43.352 61.796 1.00 27.30 104 ASP D N 1
ATOM 3536 C CA . ASP E 1 104 ? 129.543 44.512 61.952 1.00 30.23 104 ASP D CA 1
ATOM 3537 C C . ASP E 1 104 ? 129.059 45.442 63.070 1.00 29.00 104 ASP D C 1
ATOM 3538 O O . ASP E 1 104 ? 129.843 45.809 63.951 1.00 31.72 104 ASP D O 1
ATOM 3543 N N . ALA E 1 105 ? 127.760 45.765 63.062 1.00 26.77 105 ALA D N 1
ATOM 3544 C CA . ALA E 1 105 ? 127.141 46.574 64.110 1.00 28.89 105 ALA D CA 1
ATOM 3545 C C . ALA E 1 105 ? 126.977 45.825 65.426 1.00 25.91 105 ALA D C 1
ATOM 3546 O O . ALA E 1 105 ? 127.221 46.391 66.496 1.00 30.97 105 ALA D O 1
ATOM 3548 N N . LEU E 1 106 ? 126.531 44.571 65.344 1.00 28.45 106 LEU D N 1
ATOM 3549 C CA . LEU E 1 106 ? 126.290 43.772 66.537 1.00 27.75 106 LEU D CA 1
ATOM 3550 C C . LEU E 1 106 ? 127.601 43.561 67.323 1.00 30.77 106 LEU D C 1
ATOM 3551 O O . LEU E 1 106 ? 127.600 43.558 68.561 1.00 31.88 106 LEU D O 1
ATOM 3556 N N . GLN E 1 107 ? 128.719 43.414 66.615 1.00 30.71 107 GLN D N 1
ATOM 3557 C CA . GLN E 1 107 ? 130.024 43.297 67.289 1.00 32.32 107 GLN D CA 1
ATOM 3558 C C . GLN E 1 107 ? 130.283 44.527 68.153 1.00 33.73 107 GLN D C 1
ATOM 3559 O O . GLN E 1 107 ? 130.744 44.433 69.289 1.00 33.64 107 GLN D O 1
ATOM 3565 N N . GLN E 1 108 ? 129.979 45.689 67.603 1.00 33.96 108 GLN D N 1
ATOM 3566 C CA . GLN E 1 108 ? 130.247 46.933 68.289 1.00 35.34 108 GLN D CA 1
ATOM 3567 C C . GLN E 1 108 ? 129.412 47.147 69.534 1.00 37.76 108 GLN D C 1
ATOM 3568 O O . GLN E 1 108 ? 129.891 47.746 70.492 1.00 40.85 108 GLN D O 1
ATOM 3574 N N . CYS E 1 109 ? 128.182 46.636 69.565 1.00 38.60 109 CYS D N 1
ATOM 3575 C CA . CYS E 1 109 ? 127.439 46.706 70.828 1.00 47.80 109 CYS D CA 1
ATOM 3576 C C . CYS E 1 109 ? 127.457 45.439 71.659 1.00 43.42 109 CYS D C 1
ATOM 3577 O O . CYS E 1 109 ? 126.737 45.319 72.649 1.00 46.52 109 CYS D O 1
ATOM 3580 N N . GLN E 1 110 ? 128.415 44.575 71.348 1.00 38.62 110 GLN D N 1
ATOM 3581 C CA . GLN E 1 110 ? 128.619 43.349 72.094 1.00 42.75 110 GLN D CA 1
ATOM 3582 C C . GLN E 1 110 ? 127.378 42.450 72.119 1.00 47.22 110 GLN D C 1
ATOM 3583 O O . GLN E 1 110 ? 127.121 41.735 73.094 1.00 46.30 110 GLN D O 1
ATOM 3589 N N . GLY E 1 111 ? 126.675 42.413 70.988 1.00 39.21 111 GLY D N 1
ATOM 3590 C CA . GLY E 1 111 ? 125.607 41.439 70.788 1.00 35.81 111 GLY D CA 1
ATOM 3591 C C . GLY E 1 111 ? 126.098 40.007 70.693 1.00 40.97 111 GLY D C 1
ATOM 3592 O O . GLY E 1 111 ? 127.157 39.742 70.123 1.00 36.52 111 GLY D O 1
ATOM 3593 N N . VAL E 1 112 ? 125.349 39.085 71.299 1.00 39.15 112 VAL D N 1
ATOM 3594 C CA . VAL E 1 112 ? 125.636 37.653 71.180 1.00 37.33 112 VAL D CA 1
ATOM 3595 C C . VAL E 1 112 ? 124.370 36.890 70.813 1.00 35.46 112 VAL D C 1
ATOM 3596 O O . VAL E 1 112 ? 123.263 37.359 71.061 1.00 36.87 112 VAL D O 1
ATOM 3600 N N . LEU E 1 113 ? 124.541 35.723 70.210 1.00 36.05 113 LEU D N 1
ATOM 3601 C CA . LEU E 1 113 ? 123.487 34.716 70.188 1.00 40.87 113 LEU D CA 1
ATOM 3602 C C . LEU E 1 113 ? 123.631 33.852 71.430 1.00 37.65 113 LEU D C 1
ATOM 3603 O O . LEU E 1 113 ? 124.748 33.517 71.832 1.00 43.94 113 LEU D O 1
ATOM 3608 N N . TYR E 1 114 ? 122.506 33.495 72.036 1.00 34.03 114 TYR D N 1
ATOM 3609 C CA . TYR E 1 114 ? 122.526 32.545 73.139 1.00 36.72 114 TYR D CA 1
ATOM 3610 C C . TYR E 1 114 ? 121.562 31.404 72.911 1.00 38.92 114 TYR D C 1
ATOM 3611 O O . TYR E 1 114 ? 120.367 31.619 72.740 1.00 39.27 114 TYR D O 1
ATOM 3620 N N . LEU E 1 115 ? 122.107 30.196 72.839 1.00 42.02 115 LEU D N 1
ATOM 3621 C CA . LEU E 1 115 ? 121.311 28.976 72.744 1.00 42.91 115 LEU D CA 1
ATOM 3622 C C . LEU E 1 115 ? 121.535 28.191 74.032 1.00 54.37 115 LEU D C 1
ATOM 3623 O O . LEU E 1 115 ? 122.671 27.822 74.336 1.00 51.90 115 LEU D O 1
ATOM 3628 N N . PRO E 1 116 ? 120.474 28.041 74.849 1.00 47.38 116 PRO D N 1
ATOM 3629 C CA . PRO E 1 116 ? 120.580 27.455 76.175 1.00 54.14 116 PRO D CA 1
ATOM 3630 C C . PRO E 1 116 ? 121.287 26.121 76.122 1.00 55.10 116 PRO D C 1
ATOM 3631 O O . PRO E 1 116 ? 121.049 25.334 75.206 1.00 57.17 116 PRO D O 1
ATOM 3636 N N A ALA F 2 2 ? 132.663 38.864 48.114 0.53 56.70 402 ALA J N 1
ATOM 3637 N N B ALA F 2 2 ? 105.575 35.398 50.923 0.47 69.94 402 ALA J N 1
ATOM 3638 C CA A ALA F 2 2 ? 131.297 39.450 48.195 0.53 50.14 402 ALA J CA 1
ATOM 3639 C CA B ALA F 2 2 ? 106.900 34.754 50.701 0.47 67.73 402 ALA J CA 1
ATOM 3640 C C A ALA F 2 2 ? 130.685 39.175 49.560 0.53 55.61 402 ALA J C 1
ATOM 3641 C C B ALA F 2 2 ? 107.793 34.937 51.925 0.47 66.39 402 ALA J C 1
ATOM 3642 O O A ALA F 2 2 ? 130.515 38.011 49.957 0.53 47.92 402 ALA J O 1
ATOM 3643 O O B ALA F 2 2 ? 107.997 36.060 52.383 0.47 69.19 402 ALA J O 1
ATOM 3646 N N A PRO F 2 3 ? 130.393 40.255 50.319 0.53 50.26 403 PRO J N 1
ATOM 3647 N N B PRO F 2 3 ? 108.346 33.833 52.452 0.47 65.93 403 PRO J N 1
ATOM 3648 C CA A PRO F 2 3 ? 129.716 40.068 51.596 0.53 55.50 403 PRO J CA 1
ATOM 3649 C CA B PRO F 2 3 ? 109.309 33.916 53.557 0.47 65.97 403 PRO J CA 1
ATOM 3650 C C A PRO F 2 3 ? 128.538 39.098 51.489 0.53 51.27 403 PRO J C 1
ATOM 3651 C C B PRO F 2 3 ? 110.513 34.796 53.231 0.47 55.74 403 PRO J C 1
ATOM 3652 O O A PRO F 2 3 ? 127.897 38.996 50.437 0.53 45.93 403 PRO J O 1
ATOM 3653 O O B PRO F 2 3 ? 110.904 34.901 52.070 0.47 56.80 403 PRO J O 1
ATOM 3660 N N A GLN F 2 4 ? 128.266 38.383 52.576 0.53 42.75 404 GLN J N 1
ATOM 3661 N N B GLN F 2 4 ? 111.069 35.438 54.256 0.47 45.32 404 GLN J N 1
ATOM 3662 C CA A GLN F 2 4 ? 127.040 37.605 52.693 0.53 51.05 404 GLN J CA 1
ATOM 3663 C CA B GLN F 2 4 ? 112.303 36.211 54.123 0.47 58.01 404 GLN J CA 1
ATOM 3664 C C A GLN F 2 4 ? 125.977 38.342 53.505 0.53 57.24 404 GLN J C 1
ATOM 3665 C C B GLN F 2 4 ? 113.485 35.406 54.649 0.47 51.76 404 GLN J C 1
ATOM 3666 O O A GLN F 2 4 ? 126.243 38.872 54.587 0.53 35.45 404 GLN J O 1
ATOM 3667 O O B GLN F 2 4 ? 113.409 34.819 55.727 0.47 46.62 404 GLN J O 1
ATOM 3678 N N A VAL F 2 5 ? 124.767 38.378 52.966 0.53 46.91 405 VAL J N 1
ATOM 3679 N N B VAL F 2 5 ? 114.555 35.354 53.859 0.47 46.28 405 VAL J N 1
ATOM 3680 C CA A VAL F 2 5 ? 123.613 38.839 53.715 0.53 39.88 405 VAL J CA 1
ATOM 3681 C CA B VAL F 2 5 ? 115.827 34.803 54.302 0.47 42.21 405 VAL J CA 1
ATOM 3682 C C A VAL F 2 5 ? 122.467 37.852 53.533 0.53 37.85 405 VAL J C 1
ATOM 3683 C C B VAL F 2 5 ? 116.965 35.763 53.967 0.47 45.37 405 VAL J C 1
ATOM 3684 O O A VAL F 2 5 ? 121.845 37.786 52.470 0.53 36.52 405 VAL J O 1
ATOM 3685 O O B VAL F 2 5 ? 117.198 36.067 52.792 0.47 42.81 405 VAL J O 1
ATOM 3714 N N A VAL F 2 7 ? 116.572 35.724 54.766 0.53 39.50 407 VAL J N 1
ATOM 3715 N N B VAL F 2 7 ? 123.052 37.813 53.948 0.47 49.76 407 VAL J N 1
ATOM 3716 C CA A VAL F 2 7 ? 115.696 34.794 54.067 0.53 32.56 407 VAL J CA 1
ATOM 3717 C CA B VAL F 2 7 ? 123.762 38.829 53.176 0.47 41.99 407 VAL J CA 1
ATOM 3718 C C A VAL F 2 7 ? 114.255 35.028 54.454 0.53 37.42 407 VAL J C 1
ATOM 3719 C C B VAL F 2 7 ? 125.261 38.595 53.290 0.47 55.20 407 VAL J C 1
ATOM 3720 O O A VAL F 2 7 ? 113.913 35.107 55.637 0.53 47.66 407 VAL J O 1
ATOM 3721 O O B VAL F 2 7 ? 125.781 38.450 54.400 0.47 48.11 407 VAL J O 1
ATOM 3728 N N A MET F 2 8 ? 113.395 35.167 53.457 0.53 38.98 408 MET J N 1
ATOM 3729 N N B MET F 2 8 ? 125.942 38.498 52.150 0.47 46.42 408 MET J N 1
ATOM 3730 C CA A MET F 2 8 ? 112.032 35.563 53.736 0.53 45.34 408 MET J CA 1
ATOM 3731 C CA B MET F 2 8 ? 127.351 38.126 52.150 0.47 60.47 408 MET J CA 1
ATOM 3732 C C A MET F 2 8 ? 111.066 34.822 52.843 0.53 58.18 408 MET J C 1
ATOM 3733 C C B MET F 2 8 ? 128.220 39.061 51.308 0.47 68.83 408 MET J C 1
ATOM 3734 O O A MET F 2 8 ? 111.337 34.616 51.645 0.53 67.65 408 MET J O 1
ATOM 3735 O O B MET F 2 8 ? 127.775 39.568 50.266 0.47 77.34 408 MET J O 1
ATOM 3744 N N A HIS F 2 9 ? 110.032 34.247 53.440 0.53 65.59 409 HIS J N 1
ATOM 3745 N N B HIS F 2 9 ? 129.392 39.414 51.841 0.47 85.39 409 HIS J N 1
ATOM 3746 C CA A HIS F 2 9 ? 109.006 33.583 52.653 0.53 86.81 409 HIS J CA 1
ATOM 3747 C CA B HIS F 2 9 ? 130.337 40.294 51.147 0.47 90.43 409 HIS J CA 1
ATOM 3748 C C A HIS F 2 9 ? 107.933 34.569 52.196 0.53 76.31 409 HIS J C 1
ATOM 3749 C C B HIS F 2 9 ? 131.436 39.491 50.457 0.47 84.53 409 HIS J C 1
ATOM 3750 O O A HIS F 2 9 ? 107.596 34.637 51.011 0.53 86.08 409 HIS J O 1
ATOM 3751 O O B HIS F 2 9 ? 131.639 39.606 49.248 0.47 90.07 409 HIS J O 1
ATOM 3764 N N . PRO G 1 1 ? 77.122 16.900 75.663 1.00 66.30 1 PRO E N 1
ATOM 3765 C CA . PRO G 1 1 ? 77.071 15.600 75.020 1.00 65.65 1 PRO E CA 1
ATOM 3766 C C . PRO G 1 1 ? 78.429 15.179 74.464 1.00 53.40 1 PRO E C 1
ATOM 3767 O O . PRO G 1 1 ? 79.081 15.954 73.767 1.00 49.49 1 PRO E O 1
ATOM 3771 N N . VAL G 1 2 ? 78.881 14.005 74.891 1.00 55.19 2 VAL E N 1
ATOM 3772 C CA . VAL G 1 2 ? 80.022 13.314 74.308 1.00 49.98 2 VAL E CA 1
ATOM 3773 C C . VAL G 1 2 ? 79.601 12.640 73.010 1.00 52.51 2 VAL E C 1
ATOM 3774 O O . VAL G 1 2 ? 78.577 11.970 72.960 1.00 50.47 2 VAL E O 1
ATOM 3778 N N . ILE G 1 3 ? 80.390 12.826 71.954 1.00 47.47 3 ILE E N 1
ATOM 3779 C CA . ILE G 1 3 ? 80.072 12.248 70.663 1.00 40.45 3 ILE E CA 1
ATOM 3780 C C . ILE G 1 3 ? 81.199 11.288 70.249 1.00 45.98 3 ILE E C 1
ATOM 3781 O O . ILE G 1 3 ? 82.310 11.723 69.945 1.00 36.94 3 ILE E O 1
ATOM 3786 N N . PRO G 1 4 ? 80.950 9.973 70.364 1.00 40.36 4 PRO E N 1
ATOM 3787 C CA . PRO G 1 4 ? 81.950 8.962 70.032 1.00 37.78 4 PRO E CA 1
ATOM 3788 C C . PRO G 1 4 ? 82.251 8.970 68.539 1.00 37.16 4 PRO E C 1
ATOM 3789 O O . PRO G 1 4 ? 81.404 9.373 67.730 1.00 35.89 4 PRO E O 1
ATOM 3793 N N . LEU G 1 5 ? 83.497 8.663 68.196 1.00 31.59 5 LEU E N 1
ATOM 3794 C CA . LEU G 1 5 ? 83.923 8.764 66.817 1.00 34.51 5 LEU E CA 1
ATOM 3795 C C . LEU G 1 5 ? 84.125 7.383 66.231 1.00 31.94 5 LEU E C 1
ATOM 3796 O O . LEU G 1 5 ? 84.781 6.525 66.828 1.00 32.53 5 LEU E O 1
ATOM 3801 N N . ASP G 1 6 ? 83.525 7.161 65.065 1.00 32.24 6 ASP E N 1
ATOM 3802 C CA . ASP G 1 6 ? 83.388 5.823 64.515 1.00 30.24 6 ASP E CA 1
ATOM 3803 C C . ASP G 1 6 ? 83.456 5.995 62.995 1.00 29.24 6 ASP E C 1
ATOM 3804 O O . ASP G 1 6 ? 82.691 6.794 62.449 1.00 29.40 6 ASP E O 1
ATOM 3809 N N . PRO G 1 7 ? 84.430 5.336 62.318 1.00 26.12 7 PRO E N 1
ATOM 3810 C CA . PRO G 1 7 ? 84.505 5.554 60.861 1.00 24.86 7 PRO E CA 1
ATOM 3811 C C . PRO G 1 7 ? 83.183 5.233 60.143 1.00 26.13 7 PRO E C 1
ATOM 3812 O O . PRO G 1 7 ? 82.943 5.778 59.076 1.00 28.40 7 PRO E O 1
ATOM 3816 N N . ALA G 1 8 ? 82.405 4.283 60.665 1.00 27.73 8 ALA E N 1
ATOM 3817 C CA . ALA G 1 8 ? 81.161 3.833 60.008 1.00 32.46 8 ALA E CA 1
ATOM 3818 C C . ALA G 1 8 ? 79.954 4.759 60.259 1.00 32.19 8 ALA E C 1
ATOM 3819 O O . ALA G 1 8 ? 78.915 4.649 59.595 1.00 33.39 8 ALA E O 1
ATOM 3821 N N . ARG G 1 9 ? 80.060 5.659 61.221 1.00 29.33 9 ARG E N 1
ATOM 3822 C CA . ARG G 1 9 ? 78.929 6.522 61.527 1.00 31.82 9 ARG E CA 1
ATOM 3823 C C . ARG G 1 9 ? 79.395 7.961 61.514 1.00 30.09 9 ARG E C 1
ATOM 3824 O O . ARG G 1 9 ? 80.158 8.346 62.392 1.00 33.38 9 ARG E O 1
ATOM 3832 N N . ARG G 1 10 ? 78.931 8.779 60.572 1.00 26.72 10 ARG E N 1
ATOM 3833 C CA . ARG G 1 10 ? 79.358 10.186 60.567 1.00 25.44 10 ARG E CA 1
ATOM 3834 C C . ARG G 1 10 ? 78.758 10.958 61.743 1.00 30.54 10 ARG E C 1
ATOM 3835 O O . ARG G 1 10 ? 77.561 10.791 62.027 1.00 27.23 10 ARG E O 1
ATOM 3843 N N . PRO G 1 11 ? 79.578 11.797 62.418 1.00 27.65 11 PRO E N 1
ATOM 3844 C CA . PRO G 1 11 ? 79.082 12.522 63.587 1.00 28.09 11 PRO E CA 1
ATOM 3845 C C . PRO G 1 11 ? 78.235 13.734 63.173 1.00 28.42 11 PRO E C 1
ATOM 3846 O O . PRO G 1 11 ? 78.754 14.759 62.727 1.00 29.95 11 PRO E O 1
ATOM 3850 N N . VAL G 1 12 ? 76.925 13.611 63.283 1.00 31.28 12 VAL E N 1
ATOM 3851 C CA . VAL G 1 12 ? 76.058 14.633 62.726 1.00 27.79 12 VAL E CA 1
ATOM 3852 C C . VAL G 1 12 ? 75.220 15.275 63.803 1.00 30.02 12 VAL E C 1
ATOM 3853 O O . VAL G 1 12 ? 75.103 14.755 64.902 1.00 36.84 12 VAL E O 1
ATOM 3857 N N . ILE G 1 13 ? 74.689 16.448 63.513 1.00 33.74 13 ILE E N 1
ATOM 3858 C CA . ILE G 1 13 ? 73.844 17.138 64.475 1.00 38.01 13 ILE E CA 1
ATOM 3859 C C . ILE G 1 13 ? 72.686 17.770 63.711 1.00 32.45 13 ILE E C 1
ATOM 3860 O O . ILE G 1 13 ? 72.837 18.071 62.526 1.00 34.61 13 ILE E O 1
ATOM 3865 N N . LYS G 1 14 ? 71.523 17.937 64.354 1.00 37.11 14 LYS E N 1
ATOM 3866 C CA . LYS G 1 14 ? 70.484 18.786 63.766 1.00 39.65 14 LYS E CA 1
ATOM 3867 C C . LYS G 1 14 ? 70.706 20.245 64.141 1.00 31.81 14 LYS E C 1
ATOM 3868 O O . LYS G 1 14 ? 70.810 20.586 65.314 1.00 40.14 14 LYS E O 1
ATOM 3874 N N . ALA G 1 15 ? 70.794 21.115 63.144 1.00 37.27 15 ALA E N 1
ATOM 3875 C CA . ALA G 1 15 ? 71.022 22.539 63.410 1.00 41.40 15 ALA E CA 1
ATOM 3876 C C . ALA G 1 15 ? 70.020 23.447 62.677 1.00 34.89 15 ALA E C 1
ATOM 3877 O O . ALA G 1 15 ? 69.771 23.252 61.493 1.00 38.82 15 ALA E O 1
ATOM 3879 N N . GLN G 1 16 ? 69.491 24.472 63.360 1.00 38.97 16 GLN E N 1
ATOM 3880 C CA . GLN G 1 16 ? 68.662 25.483 62.697 1.00 35.73 16 GLN E CA 1
ATOM 3881 C C . GLN G 1 16 ? 69.483 26.629 62.138 1.00 37.00 16 GLN E C 1
ATOM 3882 O O . GLN G 1 16 ? 70.115 27.385 62.887 1.00 38.18 16 GLN E O 1
ATOM 3888 N N . VAL G 1 17 ? 69.480 26.750 60.812 1.00 36.23 17 VAL E N 1
ATOM 3889 C CA . VAL G 1 17 ? 70.311 27.735 60.125 1.00 35.40 17 VAL E CA 1
ATOM 3890 C C . VAL G 1 17 ? 69.454 28.892 59.601 1.00 41.40 17 VAL E C 1
ATOM 3891 O O . VAL G 1 17 ? 68.498 28.672 58.854 1.00 40.34 17 VAL E O 1
ATOM 3895 N N . ASP G 1 18 ? 69.896 30.120 59.885 1.00 38.76 18 ASP E N 1
ATOM 3896 C CA . ASP G 1 18 ? 69.166 31.353 59.528 1.00 35.04 18 ASP E CA 1
ATOM 3897 C C . ASP G 1 18 ? 70.082 32.160 58.603 1.00 40.36 18 ASP E C 1
ATOM 3898 O O . ASP G 1 18 ? 71.024 32.809 59.075 1.00 39.74 18 ASP E O 1
ATOM 3903 N N . THR G 1 19 ? 69.903 32.015 57.285 1.00 37.34 19 THR E N 1
ATOM 3904 C CA . THR G 1 19 ? 70.776 32.748 56.327 1.00 43.39 19 THR E CA 1
ATOM 3905 C C . THR G 1 19 ? 70.480 34.251 56.264 1.00 39.54 19 THR E C 1
ATOM 3906 O O . THR G 1 19 ? 71.198 35.007 55.606 1.00 47.76 19 THR E O 1
ATOM 3910 N N . GLN G 1 20 ? 69.435 34.672 56.971 1.00 39.37 20 GLN E N 1
ATOM 3911 C CA . GLN G 1 20 ? 68.927 36.059 56.880 1.00 42.32 20 GLN E CA 1
ATOM 3912 C C . GLN G 1 20 ? 68.547 36.499 55.447 1.00 60.93 20 GLN E C 1
ATOM 3913 O O . GLN G 1 20 ? 68.394 37.702 55.173 1.00 53.82 20 GLN E O 1
ATOM 3919 N N . THR G 1 21 ? 68.398 35.529 54.541 1.00 50.68 21 THR E N 1
ATOM 3920 C CA . THR G 1 21 ? 67.863 35.794 53.193 1.00 58.27 21 THR E CA 1
ATOM 3921 C C . THR G 1 21 ? 66.569 35.030 52.945 1.00 52.11 21 THR E C 1
ATOM 3922 O O . THR G 1 21 ? 66.006 35.097 51.856 1.00 67.45 21 THR E O 1
ATOM 3926 N N . SER G 1 22 ? 66.116 34.294 53.954 1.00 61.97 22 SER E N 1
ATOM 3927 C CA . SER G 1 22 ? 65.018 33.336 53.804 1.00 64.93 22 SER E CA 1
ATOM 3928 C C . SER G 1 22 ? 64.583 32.809 55.179 1.00 60.21 22 SER E C 1
ATOM 3929 O O . SER G 1 22 ? 65.248 33.076 56.180 1.00 56.98 22 SER E O 1
ATOM 3932 N N . HIS G 1 23 ? 63.450 32.106 55.235 1.00 56.00 23 HIS E N 1
ATOM 3933 C CA . HIS G 1 23 ? 63.008 31.472 56.483 1.00 59.00 23 HIS E CA 1
ATOM 3934 C C . HIS G 1 23 ? 64.058 30.467 56.970 1.00 47.14 23 HIS E C 1
ATOM 3935 O O . HIS G 1 23 ? 64.537 29.653 56.183 1.00 58.65 23 HIS E O 1
ATOM 3942 N N . PRO G 1 24 ? 64.388 30.503 58.276 1.00 61.18 24 PRO E N 1
ATOM 3943 C CA . PRO G 1 24 ? 65.305 29.517 58.872 1.00 55.45 24 PRO E CA 1
ATOM 3944 C C . PRO G 1 24 ? 64.813 28.096 58.663 1.00 58.03 24 PRO E C 1
ATOM 3945 O O . PRO G 1 24 ? 63.613 27.846 58.680 1.00 55.51 24 PRO E O 1
ATOM 3949 N N . LYS G 1 25 ? 65.754 27.176 58.530 1.00 46.00 25 LYS E N 1
ATOM 3950 C CA . LYS G 1 25 ? 65.442 25.778 58.344 1.00 35.55 25 LYS E CA 1
ATOM 3951 C C . LYS G 1 25 ? 66.371 24.919 59.174 1.00 45.46 25 LYS E C 1
ATOM 3952 O O . LYS G 1 25 ? 67.566 25.237 59.340 1.00 38.87 25 LYS E O 1
ATOM 3958 N N . THR G 1 26 ? 65.823 23.846 59.733 1.00 40.15 26 THR E N 1
ATOM 3959 C CA . THR G 1 26 ? 66.642 22.893 60.464 1.00 44.74 26 THR E CA 1
ATOM 3960 C C . THR G 1 26 ? 67.202 21.818 59.544 1.00 38.95 26 THR E C 1
ATOM 3961 O O . THR G 1 26 ? 66.450 21.175 58.830 1.00 33.99 26 THR E O 1
ATOM 3965 N N . ILE G 1 27 ? 68.524 21.651 59.541 1.00 35.12 27 ILE E N 1
ATOM 3966 C CA . ILE G 1 27 ? 69.172 20.644 58.706 1.00 31.36 27 ILE E CA 1
ATOM 3967 C C . ILE G 1 27 ? 70.081 19.731 59.522 1.00 37.15 27 ILE E C 1
ATOM 3968 O O . ILE G 1 27 ? 70.411 20.012 60.674 1.00 38.17 27 ILE E O 1
ATOM 3973 N N . GLU G 1 28 ? 70.426 18.603 58.932 1.00 30.37 28 GLU E N 1
ATOM 3974 C CA . GLU G 1 28 ? 71.393 17.710 59.524 1.00 29.06 28 GLU E CA 1
ATOM 3975 C C . GLU G 1 28 ? 72.779 18.134 59.036 1.00 31.96 28 GLU E C 1
ATOM 3976 O O . GLU G 1 28 ? 72.995 18.308 57.840 1.00 31.80 28 GLU E O 1
ATOM 3982 N N . ALA G 1 29 ? 73.692 18.372 59.969 1.00 29.46 29 ALA E N 1
ATOM 3983 C CA . ALA G 1 29 ? 74.997 18.877 59.592 1.00 26.89 29 ALA E CA 1
ATOM 3984 C C . ALA G 1 29 ? 76.107 18.002 60.160 1.00 28.62 29 ALA E C 1
ATOM 3985 O O . ALA G 1 29 ? 76.021 17.532 61.298 1.00 27.25 29 ALA E O 1
ATOM 3987 N N . LEU G 1 30 ? 77.175 17.861 59.376 1.00 26.56 30 LEU E N 1
ATOM 3988 C CA . LEU G 1 30 ? 78.377 17.122 59.811 1.00 26.07 30 LEU E CA 1
ATOM 3989 C C . LEU G 1 30 ? 79.207 17.938 60.802 1.00 25.50 30 LEU E C 1
ATOM 3990 O O . LEU G 1 30 ? 79.564 19.080 60.523 1.00 26.53 30 LEU E O 1
ATOM 3995 N N . LEU G 1 31 ? 79.555 17.340 61.937 1.00 25.19 31 LEU E N 1
ATOM 3996 C CA . LEU G 1 31 ? 80.513 17.956 62.859 1.00 26.18 31 LEU E CA 1
ATOM 3997 C C . LEU G 1 31 ? 81.953 17.708 62.466 1.00 26.73 31 LEU E C 1
ATOM 3998 O O . LEU G 1 31 ? 82.429 16.578 62.525 1.00 26.99 31 LEU E O 1
ATOM 4003 N N . ASP G 1 32 ? 82.652 18.769 62.079 1.00 25.52 32 ASP E N 1
ATOM 4004 C CA . ASP G 1 32 ? 83.845 18.602 61.248 1.00 23.75 32 ASP E CA 1
ATOM 4005 C C . ASP G 1 32 ? 85.025 19.441 61.753 1.00 24.46 32 ASP E C 1
ATOM 4006 O O . ASP G 1 32 ? 85.193 20.643 61.399 1.00 26.80 32 ASP E O 1
ATOM 4011 N N . THR G 1 33 ? 85.846 18.821 62.598 1.00 23.54 33 THR E N 1
ATOM 4012 C CA . THR G 1 33 ? 87.008 19.517 63.158 1.00 23.68 33 THR E CA 1
ATOM 4013 C C . THR G 1 33 ? 88.027 19.874 62.100 1.00 24.50 33 THR E C 1
ATOM 4014 O O . THR G 1 33 ? 88.922 20.690 62.337 1.00 28.65 33 THR E O 1
ATOM 4018 N N . GLY G 1 34 ? 87.913 19.246 60.936 1.00 24.37 34 GLY E N 1
ATOM 4019 C CA . GLY G 1 34 ? 88.841 19.541 59.841 1.00 27.77 34 GLY E CA 1
ATOM 4020 C C . GLY G 1 34 ? 88.304 20.580 58.874 1.00 28.91 34 GLY E C 1
ATOM 4021 O O . GLY G 1 34 ? 88.863 20.779 57.800 1.00 27.45 34 GLY E O 1
ATOM 4022 N N . ALA G 1 35 ? 87.220 21.252 59.265 1.00 26.62 35 ALA E N 1
ATOM 4023 C CA . ALA G 1 35 ? 86.682 22.368 58.476 1.00 27.39 35 ALA E CA 1
ATOM 4024 C C . ALA G 1 35 ? 87.047 23.743 59.072 1.00 24.75 35 ALA E C 1
ATOM 4025 O O . ALA G 1 35 ? 86.708 24.025 60.215 1.00 26.92 35 ALA E O 1
ATOM 4027 N N . ASP G 1 36 ? 87.793 24.551 58.314 1.00 25.14 36 ASP E N 1
ATOM 4028 C CA . ASP G 1 36 ? 88.139 25.923 58.749 1.00 28.33 36 ASP E CA 1
ATOM 4029 C C . ASP G 1 36 ? 86.871 26.767 58.962 1.00 34.54 36 ASP E C 1
ATOM 4030 O O . ASP G 1 36 ? 86.813 27.607 59.858 1.00 33.44 36 ASP E O 1
ATOM 4035 N N . MET G 1 37 ? 85.898 26.615 58.076 1.00 30.65 37 MET E N 1
ATOM 4036 C CA . MET G 1 37 ? 84.645 27.303 58.291 1.00 34.35 37 MET E CA 1
ATOM 4037 C C . MET G 1 37 ? 83.445 26.521 57.805 1.00 33.62 37 MET E C 1
ATOM 4038 O O . MET G 1 37 ? 83.582 25.545 57.037 1.00 27.59 37 MET E O 1
ATOM 4043 N N . THR G 1 38 ? 82.287 26.946 58.288 1.00 34.27 38 THR E N 1
ATOM 4044 C CA . THR G 1 38 ? 81.030 26.190 58.197 1.00 30.09 38 THR E CA 1
ATOM 4045 C C . THR G 1 38 ? 80.527 26.287 56.747 1.00 34.89 38 THR E C 1
ATOM 4046 O O . THR G 1 38 ? 80.871 27.231 56.027 1.00 33.70 38 THR E O 1
ATOM 4050 N N . VAL G 1 39 ? 79.814 25.261 56.285 1.00 29.61 39 VAL E N 1
ATOM 4051 C CA . VAL G 1 39 ? 79.301 25.228 54.909 1.00 31.02 39 VAL E CA 1
ATOM 4052 C C . VAL G 1 39 ? 77.787 25.024 54.966 1.00 37.04 39 VAL E C 1
ATOM 4053 O O . VAL G 1 39 ? 77.302 24.114 55.674 1.00 31.77 39 VAL E O 1
ATOM 4057 N N . ILE G 1 40 ? 77.065 25.853 54.204 1.00 33.39 40 ILE E N 1
ATOM 4058 C CA . ILE G 1 40 ? 75.583 25.812 54.110 1.00 36.18 40 ILE E CA 1
ATOM 4059 C C . ILE G 1 40 ? 75.172 25.590 52.658 1.00 38.59 40 ILE E C 1
ATOM 4060 O O . ILE G 1 40 ? 75.760 26.188 51.754 1.00 38.10 40 ILE E O 1
ATOM 4065 N N . PRO G 1 41 ? 74.175 24.717 52.425 1.00 35.07 41 PRO E N 1
ATOM 4066 C CA . PRO G 1 41 ? 73.642 24.478 51.074 1.00 40.33 41 PRO E CA 1
ATOM 4067 C C . PRO G 1 41 ? 73.060 25.748 50.448 1.00 33.69 41 PRO E C 1
ATOM 4068 O O . PRO G 1 41 ? 72.447 26.544 51.158 1.00 39.34 41 PRO E O 1
ATOM 4072 N N . ILE G 1 42 ? 73.289 25.960 49.150 1.00 43.90 42 ILE E N 1
ATOM 4073 C CA . ILE G 1 42 ? 72.799 27.186 48.483 1.00 41.04 42 ILE E CA 1
ATOM 4074 C C . ILE G 1 42 ? 71.285 27.197 48.442 1.00 47.47 42 ILE E C 1
ATOM 4075 O O . ILE G 1 42 ? 70.663 28.256 48.407 1.00 50.47 42 ILE E O 1
ATOM 4080 N N . ALA G 1 43 ? 70.693 26.013 48.556 1.00 47.15 43 ALA E N 1
ATOM 4081 C CA . ALA G 1 43 ? 69.243 25.887 48.588 1.00 50.58 43 ALA E CA 1
ATOM 4082 C C . ALA G 1 43 ? 68.595 26.569 49.789 1.00 51.87 43 ALA E C 1
ATOM 4083 O O . ALA G 1 43 ? 67.396 26.803 49.776 1.00 53.50 43 ALA E O 1
ATOM 4085 N N . LEU G 1 44 ? 69.378 26.898 50.820 1.00 45.47 44 LEU E N 1
ATOM 4086 C CA . LEU G 1 44 ? 68.817 27.614 51.978 1.00 39.62 44 LEU E CA 1
ATOM 4087 C C . LEU G 1 44 ? 68.718 29.132 51.759 1.00 57.08 44 LEU E C 1
ATOM 4088 O O . LEU G 1 44 ? 68.197 29.838 52.619 1.00 52.85 44 LEU E O 1
ATOM 4093 N N . PHE G 1 45 ? 69.277 29.633 50.655 1.00 45.31 45 PHE E N 1
ATOM 4094 C CA . PHE G 1 45 ? 69.262 31.082 50.359 1.00 56.28 45 PHE E CA 1
ATOM 4095 C C . PHE G 1 45 ? 68.231 31.430 49.287 1.00 62.20 45 PHE E C 1
ATOM 4096 O O . PHE G 1 45 ? 67.957 30.614 48.402 1.00 57.46 45 PHE E O 1
ATOM 4104 N N . SER G 1 46 ? 67.692 32.649 49.332 1.00 55.87 46 SER E N 1
ATOM 4105 C CA . SER G 1 46 ? 66.747 33.078 48.298 1.00 71.26 46 SER E CA 1
ATOM 4106 C C . SER G 1 46 ? 67.428 33.141 46.933 1.00 71.82 46 SER E C 1
ATOM 4107 O O . SER G 1 46 ? 68.609 33.484 46.835 1.00 73.28 46 SER E O 1
ATOM 4110 N N . SER G 1 47 ? 66.691 32.780 45.885 1.00 73.67 47 SER E N 1
ATOM 4111 C CA . SER G 1 47 ? 67.145 33.002 44.513 1.00 84.18 47 SER E CA 1
ATOM 4112 C C . SER G 1 47 ? 67.655 34.430 44.335 1.00 84.66 47 SER E C 1
ATOM 4113 O O . SER G 1 47 ? 66.981 35.389 44.713 1.00 86.10 47 SER E O 1
ATOM 4116 N N . ASN G 1 48 ? 68.861 34.561 43.793 1.00 82.66 48 ASN E N 1
ATOM 4117 C CA . ASN G 1 48 ? 69.407 35.869 43.442 1.00 82.22 48 ASN E CA 1
ATOM 4118 C C . ASN G 1 48 ? 69.843 36.734 44.633 1.00 86.05 48 ASN E C 1
ATOM 4119 O O . ASN G 1 48 ? 69.935 37.957 44.505 1.00 83.59 48 ASN E O 1
ATOM 4124 N N . THR G 1 49 ? 70.139 36.121 45.779 1.00 67.19 49 THR E N 1
ATOM 4125 C CA . THR G 1 49 ? 70.922 36.830 46.793 1.00 60.56 49 THR E CA 1
ATOM 4126 C C . THR G 1 49 ? 72.332 37.061 46.286 1.00 63.29 49 THR E C 1
ATOM 4127 O O . THR G 1 49 ? 72.904 36.190 45.628 1.00 66.52 49 THR E O 1
ATOM 4131 N N . PRO G 1 50 ? 72.908 38.229 46.613 1.00 72.41 50 PRO E N 1
ATOM 4132 C CA . PRO G 1 50 ? 74.316 38.497 46.329 1.00 59.70 50 PRO E CA 1
ATOM 4133 C C . PRO G 1 50 ? 75.225 37.557 47.116 1.00 65.71 50 PRO E C 1
ATOM 4134 O O . PRO G 1 50 ? 75.149 37.496 48.346 1.00 63.77 50 PRO E O 1
ATOM 4138 N N . LEU G 1 51 ? 76.090 36.849 46.401 1.00 57.23 51 LEU E N 1
ATOM 4139 C CA . LEU G 1 51 ? 77.009 35.909 47.021 1.00 51.05 51 LEU E CA 1
ATOM 4140 C C . LEU G 1 51 ? 78.372 36.092 46.380 1.00 62.75 51 LEU E C 1
ATOM 4141 O O . LEU G 1 51 ? 78.468 36.375 45.177 1.00 59.59 51 LEU E O 1
ATOM 4146 N N . LYS G 1 52 ? 79.419 36.004 47.199 1.00 46.14 52 LYS E N 1
ATOM 4147 C CA . LYS G 1 52 ? 80.756 36.387 46.768 1.00 53.47 52 LYS E CA 1
ATOM 4148 C C . LYS G 1 52 ? 81.520 35.182 46.257 1.00 57.29 52 LYS E C 1
ATOM 4149 O O . LYS G 1 52 ? 81.414 34.093 46.808 1.00 51.34 52 LYS E O 1
ATOM 4155 N N . ASN G 1 53 ? 82.286 35.382 45.194 1.00 51.05 53 ASN E N 1
ATOM 4156 C CA . ASN G 1 53 ? 83.236 34.384 44.749 1.00 48.36 53 ASN E CA 1
ATOM 4157 C C . ASN G 1 53 ? 84.227 34.029 45.848 1.00 53.68 53 ASN E C 1
ATOM 4158 O O . ASN G 1 53 ? 84.622 34.879 46.654 1.00 50.10 53 ASN E O 1
ATOM 4163 N N . THR G 1 54 ? 84.589 32.754 45.916 1.00 46.39 54 THR E N 1
ATOM 4164 C CA . THR G 1 54 ? 85.621 32.335 46.841 1.00 52.36 54 THR E CA 1
ATOM 4165 C C . THR G 1 54 ? 86.249 31.023 46.384 1.00 45.79 54 THR E C 1
ATOM 4166 O O . THR G 1 54 ? 85.700 30.335 45.519 1.00 50.42 54 THR E O 1
ATOM 4170 N N . SER G 1 55 ? 87.470 30.781 46.844 1.00 45.83 55 SER E N 1
ATOM 4171 C CA . SER G 1 55 ? 88.160 29.529 46.587 1.00 43.79 55 SER E CA 1
ATOM 4172 C C . SER G 1 55 ? 88.145 28.686 47.836 1.00 44.64 55 SER E C 1
ATOM 4173 O O . SER G 1 55 ? 88.229 29.200 48.950 1.00 43.74 55 SER E O 1
ATOM 4176 N N . VAL G 1 56 ? 88.090 27.380 47.642 1.00 44.35 56 VAL E N 1
ATOM 4177 C CA . VAL G 1 56 ? 88.083 26.452 48.763 1.00 37.20 56 VAL E CA 1
ATOM 4178 C C . VAL G 1 56 ? 89.014 25.310 48.407 1.00 38.73 56 VAL E C 1
ATOM 4179 O O . VAL G 1 56 ? 89.099 24.910 47.246 1.00 39.95 56 VAL E O 1
ATOM 4183 N N . LEU G 1 57 ? 89.784 24.860 49.393 1.00 34.98 57 LEU E N 1
ATOM 4184 C CA . LEU G 1 57 ? 90.666 23.715 49.222 1.00 39.51 57 LEU E CA 1
ATOM 4185 C C . LEU G 1 57 ? 89.984 22.544 49.931 1.00 36.58 57 LEU E C 1
ATOM 4186 O O . LEU G 1 57 ? 89.542 22.684 51.073 1.00 39.19 57 LEU E O 1
ATOM 4191 N N . GLY G 1 58 ? 89.873 21.410 49.249 1.00 39.42 58 GLY E N 1
ATOM 4192 C CA . GLY G 1 58 ? 89.414 20.171 49.879 1.00 40.06 58 GLY E CA 1
ATOM 4193 C C . GLY G 1 58 ? 90.137 18.977 49.291 1.00 36.68 58 GLY E C 1
ATOM 4194 O O . GLY G 1 58 ? 91.167 19.141 48.639 1.00 36.72 58 GLY E O 1
ATOM 4195 N N . ALA G 1 59 ? 89.547 17.789 49.420 1.00 36.58 59 ALA E N 1
ATOM 4196 C CA . ALA G 1 59 ? 90.255 16.544 49.093 1.00 41.46 59 ALA E CA 1
ATOM 4197 C C . ALA G 1 59 ? 90.660 16.426 47.616 1.00 44.17 59 ALA E C 1
ATOM 4198 O O . ALA G 1 59 ? 91.737 15.913 47.294 1.00 43.74 59 ALA E O 1
ATOM 4200 N N . GLY G 1 60 ? 89.814 16.924 46.725 1.00 42.17 60 GLY E N 1
ATOM 4201 C CA . GLY G 1 60 ? 90.121 16.938 45.300 1.00 45.46 60 GLY E CA 1
ATOM 4202 C C . GLY G 1 60 ? 90.956 18.126 44.846 1.00 55.37 60 GLY E C 1
ATOM 4203 O O . GLY G 1 60 ? 91.140 18.332 43.645 1.00 53.71 60 GLY E O 1
ATOM 4204 N N . GLY G 1 61 ? 91.515 18.872 45.794 1.00 47.14 61 GLY E N 1
ATOM 4205 C CA . GLY G 1 61 ? 92.313 20.052 45.448 1.00 44.00 61 GLY E CA 1
ATOM 4206 C C . GLY G 1 61 ? 91.493 21.327 45.544 1.00 46.49 61 GLY E C 1
ATOM 4207 O O . GLY G 1 61 ? 90.530 21.402 46.310 1.00 41.51 61 GLY E O 1
ATOM 4208 N N . GLN G 1 62 ? 91.888 22.352 44.798 1.00 45.31 62 GLN E N 1
ATOM 4209 C CA . GLN G 1 62 ? 91.220 23.647 44.905 1.00 47.12 62 GLN E CA 1
ATOM 4210 C C . GLN G 1 62 ? 90.075 23.800 43.915 1.00 54.08 62 GLN E C 1
ATOM 4211 O O . GLN G 1 62 ? 90.212 23.466 42.735 1.00 50.37 62 GLN E O 1
ATOM 4217 N N . THR G 1 63 ? 88.954 24.325 44.401 1.00 47.96 63 THR E N 1
ATOM 4218 C CA . THR G 1 63 ? 87.843 24.712 43.533 1.00 57.25 63 THR E CA 1
ATOM 4219 C C . THR G 1 63 ? 87.546 26.210 43.627 1.00 53.96 63 THR E C 1
ATOM 4220 O O . THR G 1 63 ? 87.454 26.764 44.730 1.00 45.82 63 THR E O 1
ATOM 4224 N N . GLN G 1 64 ? 87.435 26.855 42.465 1.00 52.69 64 GLN E N 1
ATOM 4225 C CA . GLN G 1 64 ? 87.058 28.268 42.363 1.00 58.70 64 GLN E CA 1
ATOM 4226 C C . GLN G 1 64 ? 85.548 28.445 42.242 1.00 59.55 64 GLN E C 1
ATOM 4227 O O . GLN G 1 64 ? 85.030 29.540 42.463 1.00 56.25 64 GLN E O 1
ATOM 4233 N N . ASP G 1 65 ? 84.853 27.380 41.843 1.00 53.01 65 ASP E N 1
ATOM 4234 C CA . ASP G 1 65 ? 83.505 27.494 41.278 1.00 64.63 65 ASP E CA 1
ATOM 4235 C C . ASP G 1 65 ? 82.433 27.003 42.237 1.00 64.90 65 ASP E C 1
ATOM 4236 O O . ASP G 1 65 ? 81.295 27.472 42.207 1.00 60.22 65 ASP E O 1
ATOM 4241 N N . HIS G 1 66 ? 82.783 25.999 43.033 1.00 55.24 66 HIS E N 1
ATOM 4242 C CA . HIS G 1 66 ? 81.794 25.220 43.762 1.00 50.53 66 HIS E CA 1
ATOM 4243 C C . HIS G 1 66 ? 81.179 25.953 44.946 1.00 46.52 66 HIS E C 1
ATOM 4244 O O . HIS G 1 66 ? 80.031 25.698 45.306 1.00 42.07 66 HIS E O 1
ATOM 4251 N N . PHE G 1 67 ? 81.963 26.826 45.575 1.00 46.35 67 PHE E N 1
ATOM 4252 C CA . PHE G 1 67 ? 81.528 27.510 46.795 1.00 39.07 67 PHE E CA 1
ATOM 4253 C C . PHE G 1 67 ? 81.472 29.018 46.579 1.00 45.91 67 PHE E C 1
ATOM 4254 O O . PHE G 1 67 ? 82.297 29.582 45.864 1.00 44.48 67 PHE E O 1
ATOM 4262 N N . LYS G 1 68 ? 80.468 29.645 47.179 1.00 44.04 68 LYS E N 1
ATOM 4263 C CA . LYS G 1 68 ? 80.438 31.093 47.335 1.00 51.18 68 LYS E CA 1
ATOM 4264 C C . LYS G 1 68 ? 80.625 31.430 48.807 1.00 50.31 68 LYS E C 1
ATOM 4265 O O . LYS G 1 68 ? 80.591 30.547 49.661 1.00 40.97 68 LYS E O 1
ATOM 4271 N N . LEU G 1 69 ? 80.891 32.701 49.078 1.00 46.56 69 LEU E N 1
ATOM 4272 C CA . LEU G 1 69 ? 80.892 33.248 50.425 1.00 39.68 69 LEU E CA 1
ATOM 4273 C C . LEU G 1 69 ? 79.614 34.086 50.600 1.00 46.40 69 LEU E C 1
ATOM 4274 O O . LEU G 1 69 ? 79.185 34.733 49.657 1.00 46.51 69 LEU E O 1
ATOM 4279 N N . THR G 1 70 ? 78.971 34.003 51.765 1.00 47.89 70 THR E N 1
ATOM 4280 C CA . THR G 1 70 ? 77.749 34.778 52.063 1.00 45.55 70 THR E CA 1
ATOM 4281 C C . THR G 1 70 ? 78.048 36.273 52.092 1.00 39.93 70 THR E C 1
ATOM 4282 O O . THR G 1 70 ? 79.185 36.665 52.333 1.00 45.02 70 THR E O 1
ATOM 4286 N N . SER G 1 71 ? 77.016 37.097 51.927 1.00 46.19 71 SER E N 1
ATOM 4287 C CA . SER G 1 71 ? 77.133 38.541 52.139 1.00 55.76 71 SER E CA 1
ATOM 4288 C C . SER G 1 71 ? 76.700 38.996 53.542 1.00 53.42 71 SER E C 1
ATOM 4289 O O . SER G 1 71 ? 77.139 40.040 54.024 1.00 60.87 71 SER E O 1
ATOM 4292 N N . LEU G 1 72 ? 75.801 38.235 54.162 1.00 46.97 72 LEU E N 1
ATOM 4293 C CA . LEU G 1 72 ? 75.279 38.552 55.495 1.00 54.48 72 LEU E CA 1
ATOM 4294 C C . LEU G 1 72 ? 75.711 37.480 56.507 1.00 48.83 72 LEU E C 1
ATOM 4295 O O . LEU G 1 72 ? 76.081 36.361 56.111 1.00 50.70 72 LEU E O 1
ATOM 4300 N N . PRO G 1 73 ? 75.703 37.820 57.814 1.00 44.96 73 PRO E N 1
ATOM 4301 C CA . PRO G 1 73 ? 76.026 36.761 58.787 1.00 38.79 73 PRO E CA 1
ATOM 4302 C C . PRO G 1 73 ? 74.992 35.661 58.758 1.00 42.45 73 PRO E C 1
ATOM 4303 O O . PRO G 1 73 ? 73.834 35.905 58.390 1.00 44.51 73 PRO E O 1
ATOM 4307 N N . VAL G 1 74 ? 75.400 34.470 59.184 1.00 41.39 74 VAL E N 1
ATOM 4308 C CA . VAL G 1 74 ? 74.506 33.284 59.268 1.00 38.49 74 VAL E CA 1
ATOM 4309 C C . VAL G 1 74 ? 74.419 32.948 60.753 1.00 38.09 74 VAL E C 1
ATOM 4310 O O . VAL G 1 74 ? 75.429 32.974 61.446 1.00 42.60 74 VAL E O 1
ATOM 4314 N N . LEU G 1 75 ? 73.215 32.845 61.284 1.00 37.78 75 LEU E N 1
ATOM 4315 C CA . LEU G 1 75 ? 73.047 32.441 62.689 1.00 38.59 75 LEU E CA 1
ATOM 4316 C C . LEU G 1 75 ? 72.682 30.959 62.723 1.00 44.59 75 LEU E C 1
ATOM 4317 O O . LEU G 1 75 ? 71.860 30.503 61.930 1.00 40.92 75 LEU E O 1
ATOM 4322 N N . ILE G 1 76 ? 73.233 30.237 63.694 1.00 41.32 76 ILE E N 1
ATOM 4323 C CA . ILE G 1 76 ? 73.015 28.802 63.833 1.00 45.00 76 ILE E CA 1
ATOM 4324 C C . ILE G 1 76 ? 72.667 28.459 65.274 1.00 44.16 76 ILE E C 1
ATOM 4325 O O . ILE G 1 76 ? 73.368 28.840 66.198 1.00 39.41 76 ILE E O 1
ATOM 4330 N N . ARG G 1 77 ? 71.565 27.733 65.451 1.00 47.00 77 ARG E N 1
ATOM 4331 C CA . ARG G 1 77 ? 71.110 27.344 66.775 1.00 44.14 77 ARG E CA 1
ATOM 4332 C C . ARG G 1 77 ? 71.115 25.831 66.850 1.00 48.80 77 ARG E C 1
ATOM 4333 O O . ARG G 1 77 ? 70.599 25.151 65.947 1.00 48.21 77 ARG E O 1
ATOM 4341 N N . LEU G 1 78 ? 71.693 25.301 67.922 1.00 43.20 78 LEU E N 1
ATOM 4342 C CA . LEU G 1 78 ? 71.786 23.854 68.112 1.00 44.25 78 LEU E CA 1
ATOM 4343 C C . LEU G 1 78 ? 70.585 23.362 68.903 1.00 54.11 78 LEU E C 1
ATOM 4344 O O . LEU G 1 78 ? 69.878 24.176 69.499 1.00 51.16 78 LEU E O 1
ATOM 4349 N N . PRO G 1 79 ? 70.380 22.028 68.955 1.00 53.91 79 PRO E N 1
ATOM 4350 C CA . PRO G 1 79 ? 69.297 21.484 69.778 1.00 56.96 79 PRO E CA 1
ATOM 4351 C C . PRO G 1 79 ? 69.350 22.068 71.186 1.00 56.45 79 PRO E C 1
ATOM 4352 O O . PRO G 1 79 ? 70.436 22.198 71.749 1.00 56.32 79 PRO E O 1
ATOM 4356 N N . PHE G 1 80 ? 68.199 22.497 71.699 1.00 56.96 80 PHE E N 1
ATOM 4357 C CA . PHE G 1 80 ? 68.049 22.900 73.105 1.00 78.11 80 PHE E CA 1
ATOM 4358 C C . PHE G 1 80 ? 68.894 24.117 73.492 1.00 82.67 80 PHE E C 1
ATOM 4359 O O . PHE G 1 80 ? 69.136 24.357 74.677 1.00 87.67 80 PHE E O 1
ATOM 4367 N N . ARG G 1 81 ? 69.338 24.883 72.499 1.00 79.93 81 ARG E N 1
ATOM 4368 C CA . ARG G 1 81 ? 70.063 26.129 72.761 1.00 71.55 81 ARG E CA 1
ATOM 4369 C C . ARG G 1 81 ? 69.377 27.310 72.091 1.00 87.40 81 ARG E C 1
ATOM 4370 O O . ARG G 1 81 ? 69.091 27.276 70.890 1.00 83.17 81 ARG E O 1
ATOM 4378 N N . THR G 1 82 ? 69.123 28.354 72.879 1.00 73.22 82 THR E N 1
ATOM 4379 C CA . THR G 1 82 ? 68.446 29.553 72.400 1.00 75.42 82 THR E CA 1
ATOM 4380 C C . THR G 1 82 ? 69.423 30.524 71.729 1.00 68.79 82 THR E C 1
ATOM 4381 O O . THR G 1 82 ? 69.113 31.111 70.688 1.00 61.32 82 THR E O 1
ATOM 4385 N N . THR G 1 83 ? 70.597 30.675 72.342 1.00 63.29 83 THR E N 1
ATOM 4386 C CA . THR G 1 83 ? 71.656 31.573 71.873 1.00 58.80 83 THR E CA 1
ATOM 4387 C C . THR G 1 83 ? 72.187 31.118 70.517 1.00 52.32 83 THR E C 1
ATOM 4388 O O . THR G 1 83 ? 72.607 29.976 70.383 1.00 51.57 83 THR E O 1
ATOM 4392 N N . PRO G 1 84 ? 72.248 32.030 69.530 1.00 52.19 84 PRO E N 1
ATOM 4393 C CA . PRO G 1 84 ? 72.771 31.541 68.253 1.00 49.23 84 PRO E CA 1
ATOM 4394 C C . PRO G 1 84 ? 74.292 31.655 68.188 1.00 45.95 84 PRO E C 1
ATOM 4395 O O . PRO G 1 84 ? 74.893 32.556 68.783 1.00 48.86 84 PRO E O 1
ATOM 4399 N N . ILE G 1 85 ? 74.904 30.700 67.516 1.00 41.54 85 ILE E N 1
ATOM 4400 C CA . ILE G 1 85 ? 76.206 30.900 66.929 1.00 41.32 85 ILE E CA 1
ATOM 4401 C C . ILE G 1 85 ? 76.051 31.962 65.847 1.00 50.48 85 ILE E C 1
ATOM 4402 O O . ILE G 1 85 ? 75.101 31.932 65.059 1.00 40.98 85 ILE E O 1
ATOM 4407 N N . VAL G 1 86 ? 76.965 32.920 65.811 1.00 39.47 86 VAL E N 1
ATOM 4408 C CA . VAL G 1 86 ? 76.880 33.950 64.794 1.00 45.24 86 VAL E CA 1
ATOM 4409 C C . VAL G 1 86 ? 78.146 33.917 63.977 1.00 44.99 86 VAL E C 1
ATOM 4410 O O . VAL G 1 86 ? 79.215 34.235 64.482 1.00 43.01 86 VAL E O 1
ATOM 4414 N N . LEU G 1 87 ? 78.012 33.567 62.703 1.00 37.08 87 LEU E N 1
ATOM 4415 C CA . LEU G 1 87 ? 79.153 33.444 61.808 1.00 43.16 87 LEU E CA 1
ATOM 4416 C C . LEU G 1 87 ? 79.185 34.648 60.888 1.00 44.72 87 LEU E C 1
ATOM 4417 O O . LEU G 1 87 ? 78.194 34.926 60.203 1.00 45.43 87 LEU E O 1
ATOM 4422 N N . THR G 1 88 ? 80.277 35.410 60.956 1.00 36.76 88 THR E N 1
ATOM 4423 C CA . THR G 1 88 ? 80.424 36.665 60.198 1.00 43.82 88 THR E CA 1
ATOM 4424 C C . THR G 1 88 ? 80.181 36.369 58.737 1.00 57.64 88 THR E C 1
ATOM 4425 O O . THR G 1 88 ? 79.542 37.139 58.017 1.00 44.49 88 THR E O 1
ATOM 4429 N N . SER G 1 89 ? 80.675 35.201 58.332 1.00 41.03 89 SER E N 1
ATOM 4430 C CA . SER G 1 89 ? 80.665 34.790 56.948 1.00 48.46 89 SER E CA 1
ATOM 4431 C C . SER G 1 89 ? 80.673 33.272 57.012 1.00 45.75 89 SER E C 1
ATOM 4432 O O . SER G 1 89 ? 81.150 32.686 57.985 1.00 43.51 89 SER E O 1
ATOM 4435 N N . CYS G 1 90 ? 80.178 32.628 55.972 1.00 42.21 90 CYS E N 1
ATOM 4436 C CA . CYS G 1 90 ? 80.511 31.234 5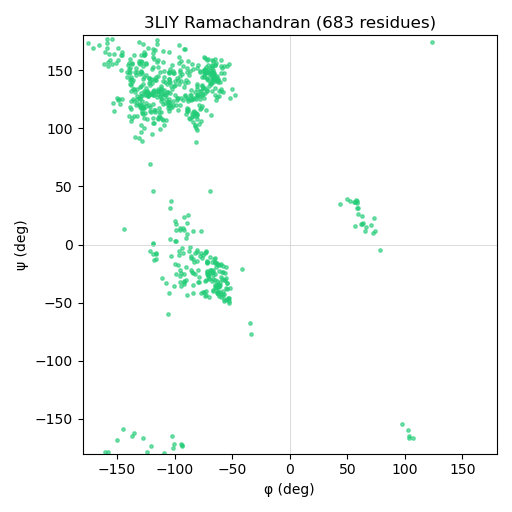5.792 1.00 44.00 90 CYS E CA 1
ATOM 4437 C C . CYS G 1 90 ? 80.320 30.775 54.367 1.00 47.19 90 CYS E C 1
ATOM 4438 O O . CYS G 1 90 ? 80.058 31.601 53.472 1.00 38.92 90 CYS E O 1
ATOM 4441 N N . LEU G 1 91 ? 80.676 29.522 54.115 1.00 33.27 91 LEU E N 1
ATOM 4442 C CA . LEU G 1 91 ? 80.739 29.041 52.749 1.00 35.33 91 LEU E CA 1
ATOM 4443 C C . LEU G 1 91 ? 79.359 28.604 52.341 1.00 36.12 91 LEU E C 1
ATOM 4444 O O . LEU G 1 91 ? 78.538 28.254 53.194 1.00 36.38 91 LEU E O 1
ATOM 4449 N N . VAL G 1 92 ? 79.108 28.626 51.035 1.00 35.15 92 VAL E N 1
ATOM 4450 C CA . VAL G 1 92 ? 77.820 28.246 50.489 1.00 32.76 92 VAL E CA 1
ATOM 4451 C C . VAL G 1 92 ? 78.050 27.244 49.364 1.00 43.90 92 VAL E C 1
ATOM 4452 O O . VAL G 1 92 ? 78.724 27.557 48.378 1.00 39.00 92 VAL E O 1
ATOM 4456 N N . ASP G 1 93 ? 77.519 26.028 49.527 1.00 35.02 93 ASP E N 1
ATOM 4457 C CA . ASP G 1 93 ? 77.701 24.978 48.525 1.00 41.89 93 ASP E CA 1
ATOM 4458 C C . ASP G 1 93 ? 76.727 25.153 47.350 1.00 41.74 93 ASP E C 1
ATOM 4459 O O . ASP G 1 93 ? 75.538 24.887 47.480 1.00 43.55 93 ASP E O 1
ATOM 4464 N N . THR G 1 94 ? 77.246 25.557 46.193 1.00 48.43 94 THR E N 1
ATOM 4465 C CA . THR G 1 94 ? 76.392 25.786 45.025 1.00 49.18 94 THR E CA 1
ATOM 4466 C C . THR G 1 94 ? 75.886 24.487 44.414 1.00 56.33 94 THR E C 1
ATOM 4467 O O . THR G 1 94 ? 75.060 24.516 43.510 1.00 53.26 94 THR E O 1
ATOM 4471 N N . LYS G 1 95 ? 76.373 23.351 44.909 1.00 50.25 95 LYS E N 1
ATOM 4472 C CA . LYS G 1 95 ? 75.912 22.050 44.424 1.00 62.25 95 LYS E CA 1
ATOM 4473 C C . LYS G 1 95 ? 74.951 21.340 45.398 1.00 61.57 95 LYS E C 1
ATOM 4474 O O . LYS G 1 95 ? 74.517 20.211 45.144 1.00 57.96 95 LYS E O 1
ATOM 4480 N N . ASN G 1 96 ? 74.593 22.021 46.488 1.00 46.19 96 ASN E N 1
ATOM 4481 C CA . ASN G 1 96 ? 73.622 21.501 47.455 1.00 54.86 96 ASN E CA 1
ATOM 4482 C C . ASN G 1 96 ? 73.993 20.162 48.109 1.00 59.71 96 ASN E C 1
ATOM 4483 O O . ASN G 1 96 ? 73.127 19.406 48.553 1.00 56.65 96 ASN E O 1
ATOM 4488 N N . ASN G 1 97 ? 75.290 19.891 48.180 1.00 43.12 97 ASN E N 1
ATOM 4489 C CA . ASN G 1 97 ? 75.789 18.603 48.637 1.00 44.45 97 ASN E CA 1
ATOM 4490 C C . ASN G 1 97 ? 76.070 18.555 50.144 1.00 53.76 97 ASN E C 1
ATOM 4491 O O . ASN G 1 97 ? 76.030 17.474 50.752 1.00 45.45 97 ASN E O 1
ATOM 4496 N N . TRP G 1 98 ? 76.472 19.696 50.710 1.00 39.09 98 TRP E N 1
ATOM 4497 C CA . TRP G 1 98 ? 77.142 19.737 52.022 1.00 37.57 98 TRP E CA 1
ATOM 4498 C C . TRP G 1 98 ? 76.494 20.676 53.035 1.00 38.92 98 TRP E C 1
ATOM 4499 O O . TRP G 1 98 ? 76.279 21.864 52.745 1.00 38.13 98 TRP E O 1
ATOM 4510 N N . ALA G 1 99 ? 76.292 20.172 54.251 1.00 33.81 99 ALA E N 1
ATOM 4511 C CA . ALA G 1 99 ? 76.043 21.002 55.424 1.00 29.97 99 ALA E CA 1
ATOM 4512 C C . ALA G 1 99 ? 77.023 20.592 56.518 1.00 31.32 99 ALA E C 1
ATOM 4513 O O . ALA G 1 99 ? 77.050 19.431 56.937 1.00 31.53 99 ALA E O 1
ATOM 4515 N N . ILE G 1 100 ? 77.940 21.496 56.836 1.00 29.52 100 ILE E N 1
ATOM 4516 C CA . ILE G 1 100 ? 79.114 21.151 57.623 1.00 27.80 100 ILE E CA 1
ATOM 4517 C C . ILE G 1 100 ? 79.306 22.169 58.722 1.00 28.92 100 ILE E C 1
ATOM 4518 O O . ILE G 1 100 ? 79.401 23.391 58.468 1.00 29.94 100 ILE E O 1
ATOM 4523 N N . ILE G 1 101 ? 79.318 21.682 59.955 1.00 28.51 101 ILE E N 1
ATOM 4524 C CA . ILE G 1 101 ? 79.615 22.544 61.085 1.00 26.52 101 ILE E CA 1
ATOM 4525 C C . ILE G 1 101 ? 81.133 22.549 61.363 1.00 30.12 101 ILE E C 1
ATOM 4526 O O . ILE G 1 101 ? 81.703 21.531 61.771 1.00 27.53 101 ILE E O 1
ATOM 4531 N N . GLY G 1 102 ? 81.769 23.700 61.136 1.00 26.62 102 GLY E N 1
ATOM 4532 C CA . GLY G 1 102 ? 83.228 23.808 61.104 1.00 27.08 102 GLY E CA 1
ATOM 4533 C C . GLY G 1 102 ? 83.730 24.377 62.411 1.00 27.72 102 GLY E C 1
ATOM 4534 O O . GLY G 1 102 ? 82.947 24.578 63.329 1.00 29.47 102 GLY E O 1
ATOM 4535 N N . ARG G 1 103 ? 85.034 24.626 62.510 1.00 28.11 103 ARG E N 1
ATOM 4536 C CA . ARG G 1 103 ? 85.639 25.110 63.766 1.00 30.26 103 ARG E CA 1
ATOM 4537 C C . ARG G 1 103 ? 85.226 26.511 64.166 1.00 28.61 103 ARG E C 1
ATOM 4538 O O . ARG G 1 103 ? 85.275 26.859 65.359 1.00 29.57 103 ARG E O 1
ATOM 4546 N N . ASP G 1 104 ? 84.796 27.308 63.194 1.00 27.52 104 ASP E N 1
ATOM 4547 C CA . ASP G 1 104 ? 84.285 28.655 63.504 1.00 36.14 104 ASP E CA 1
ATOM 4548 C C . ASP G 1 104 ? 83.064 28.541 64.407 1.00 35.97 104 ASP E C 1
ATOM 4549 O O . ASP G 1 104 ? 82.958 29.225 65.429 1.00 36.19 104 ASP E O 1
ATOM 4554 N N . ALA G 1 105 ? 82.183 27.604 64.065 1.00 34.00 105 ALA E N 1
ATOM 4555 C CA . ALA G 1 105 ? 80.971 27.360 64.846 1.00 34.85 105 ALA E CA 1
ATOM 4556 C C . ALA G 1 105 ? 81.302 26.604 66.123 1.00 33.37 105 ALA E C 1
ATOM 4557 O O . ALA G 1 105 ? 80.770 26.926 67.188 1.00 31.44 105 ALA E O 1
ATOM 4559 N N . LEU G 1 106 ? 82.199 25.617 66.026 1.00 33.37 106 LEU E N 1
ATOM 4560 C CA . LEU G 1 106 ? 82.530 24.775 67.179 1.00 33.44 106 LEU E CA 1
ATOM 4561 C C . LEU G 1 106 ? 83.205 25.590 68.283 1.00 32.77 106 LEU E C 1
ATOM 4562 O O . LEU G 1 106 ? 83.018 25.328 69.477 1.00 36.25 106 LEU E O 1
ATOM 4567 N N . GLN G 1 107 ? 84.025 26.548 67.881 1.00 35.25 107 GLN E N 1
ATOM 4568 C CA . GLN G 1 107 ? 84.621 27.451 68.850 1.00 39.87 107 GLN E CA 1
ATOM 4569 C C . GLN G 1 107 ? 83.537 28.176 69.662 1.00 38.22 107 GLN E C 1
ATOM 4570 O O . GLN G 1 107 ? 83.636 28.286 70.877 1.00 41.31 107 GLN E O 1
ATOM 4576 N N . GLN G 1 108 ? 82.475 28.629 69.009 1.00 41.24 108 GLN E N 1
ATOM 4577 C CA . GLN G 1 108 ? 81.433 29.353 69.757 1.00 43.02 108 GLN E CA 1
ATOM 4578 C C . GLN G 1 108 ? 80.600 28.438 70.685 1.00 47.84 108 GLN E C 1
ATOM 4579 O O . GLN G 1 108 ? 80.179 28.862 71.768 1.00 49.44 108 GLN E O 1
ATOM 4585 N N . CYS G 1 109 ? 80.497 27.158 70.315 1.00 41.67 109 CYS E N 1
ATOM 4586 C CA . CYS G 1 109 ? 79.903 26.093 71.153 1.00 45.94 109 CYS E CA 1
ATOM 4587 C C . CYS G 1 109 ? 80.764 25.708 72.326 1.00 38.90 109 CYS E C 1
ATOM 4588 O O . CYS G 1 109 ? 80.361 24.876 73.140 1.00 46.48 109 CYS E O 1
ATOM 4591 N N . GLN G 1 110 ? 82.021 26.125 72.273 1.00 37.81 110 GLN E N 1
ATOM 4592 C CA . GLN G 1 110 ? 83.047 25.622 73.188 1.00 44.77 110 GLN E CA 1
ATOM 4593 C C . GLN G 1 110 ? 83.222 24.095 73.094 1.00 48.67 110 GLN E C 1
ATOM 4594 O O . GLN G 1 110 ? 83.593 23.429 74.065 1.00 46.44 110 GLN E O 1
ATOM 4600 N N . GLY G 1 111 ? 82.987 23.551 71.900 1.00 45.33 111 GLY E N 1
ATOM 4601 C CA . GLY G 1 111 ? 83.281 22.144 71.636 1.00 40.42 111 GLY E CA 1
ATOM 4602 C C . GLY G 1 111 ? 84.782 21.893 71.618 1.00 37.13 111 GLY E C 1
ATOM 4603 O O . GLY G 1 111 ? 85.553 22.777 71.266 1.00 39.74 111 GLY E O 1
ATOM 4604 N N . VAL G 1 112 ? 85.195 20.705 72.050 1.00 36.85 112 VAL E N 1
ATOM 4605 C CA . VAL G 1 112 ? 86.601 20.311 72.063 1.00 35.45 112 VAL E CA 1
ATOM 4606 C C . VAL G 1 112 ? 86.725 18.897 71.528 1.00 36.42 112 VAL E C 1
ATOM 4607 O O . VAL G 1 112 ? 85.752 18.135 71.513 1.00 37.24 112 VAL E O 1
ATOM 4611 N N . LEU G 1 113 ? 87.938 18.521 71.155 1.00 33.30 113 LEU E N 1
ATOM 4612 C CA . LEU G 1 113 ? 88.252 17.110 70.960 1.00 34.83 113 LEU E CA 1
ATOM 4613 C C . LEU G 1 113 ? 88.941 16.582 72.204 1.00 38.50 113 LEU E C 1
ATOM 4614 O O . LEU G 1 113 ? 89.690 17.312 72.870 1.00 42.60 113 LEU E O 1
ATOM 4619 N N . TYR G 1 114 ? 88.646 15.337 72.551 1.00 33.98 114 TYR E N 1
ATOM 4620 C CA . TYR G 1 114 ? 89.322 14.705 73.665 1.00 43.97 114 TYR E CA 1
ATOM 4621 C C . TYR G 1 114 ? 89.916 13.370 73.243 1.00 40.99 114 TYR E C 1
ATOM 4622 O O . TYR G 1 114 ? 89.191 12.462 72.830 1.00 37.38 114 TYR E O 1
ATOM 4631 N N . LEU G 1 115 ? 91.238 13.277 73.335 1.00 41.54 115 LEU E N 1
ATOM 4632 C CA . LEU G 1 115 ? 91.957 12.009 73.145 1.00 47.29 115 LEU E CA 1
ATOM 4633 C C . LEU G 1 115 ? 92.513 11.545 74.479 1.00 51.54 115 LEU E C 1
ATOM 4634 O O . LEU G 1 115 ? 93.459 12.131 75.000 1.00 50.66 115 LEU E O 1
ATOM 4639 N N . PRO G 1 116 ? 91.913 10.499 75.046 1.00 52.02 116 PRO E N 1
ATOM 4640 C CA . PRO G 1 116 ? 92.320 9.980 76.351 1.00 58.44 116 PRO E CA 1
ATOM 4641 C C . PRO G 1 116 ? 93.807 9.622 76.382 1.00 56.02 116 PRO E C 1
ATOM 4642 O O . PRO G 1 116 ? 94.371 9.089 75.425 1.00 59.67 116 PRO E O 1
ATOM 4647 N N . PRO H 1 1 ? 94.766 14.245 75.750 1.00 59.31 1 PRO F N 1
ATOM 4648 C CA . PRO H 1 1 ? 94.601 15.672 75.992 1.00 52.19 1 PRO F CA 1
ATOM 4649 C C . PRO H 1 1 ? 93.304 16.244 75.415 1.00 52.59 1 PRO F C 1
ATOM 4650 O O . PRO H 1 1 ? 92.601 15.577 74.649 1.00 53.21 1 PRO F O 1
ATOM 4654 N N . VAL H 1 2 ? 92.992 17.470 75.819 1.00 47.58 2 VAL F N 1
ATOM 4655 C CA . VAL H 1 2 ? 91.807 18.176 75.372 1.00 45.95 2 VAL F CA 1
ATOM 4656 C C . VAL H 1 2 ? 92.264 19.231 74.376 1.00 60.33 2 VAL F C 1
ATOM 4657 O O . VAL H 1 2 ? 93.182 20.013 74.660 1.00 54.13 2 VAL F O 1
ATOM 4661 N N . ILE H 1 3 ? 91.678 19.199 73.184 1.00 44.67 3 ILE F N 1
ATOM 4662 C CA . ILE H 1 3 ? 92.115 20.058 72.100 1.00 41.94 3 ILE F CA 1
ATOM 4663 C C . ILE H 1 3 ? 90.992 21.046 71.779 1.00 49.87 3 ILE F C 1
ATOM 4664 O O . ILE H 1 3 ? 89.947 20.647 71.258 1.00 41.24 3 ILE F O 1
ATOM 4669 N N . PRO H 1 4 ? 91.174 22.332 72.143 1.00 45.02 4 PRO F N 1
ATOM 4670 C CA . PRO H 1 4 ? 90.123 23.301 71.823 1.00 40.94 4 PRO F CA 1
ATOM 4671 C C . PRO H 1 4 ? 90.037 23.496 70.315 1.00 43.75 4 PRO F C 1
ATOM 4672 O O . PRO H 1 4 ? 90.945 23.122 69.577 1.00 43.36 4 PRO F O 1
ATOM 4676 N N . LEU H 1 5 ? 88.900 23.981 69.853 1.00 38.28 5 LEU F N 1
ATOM 4677 C CA . LEU H 1 5 ? 88.681 24.109 68.429 1.00 39.61 5 LEU F CA 1
ATOM 4678 C C . LEU H 1 5 ? 88.565 25.591 68.094 1.00 48.12 5 LEU F C 1
ATOM 4679 O O . LEU H 1 5 ? 87.909 26.359 68.799 1.00 42.90 5 LEU F O 1
ATOM 4684 N N . ASP H 1 6 ? 89.298 26.002 67.069 1.00 41.37 6 ASP F N 1
ATOM 4685 C CA . ASP H 1 6 ? 89.509 27.407 66.801 1.00 41.27 6 ASP F CA 1
ATOM 4686 C C . ASP H 1 6 ? 89.659 27.501 65.290 1.00 34.29 6 ASP F C 1
ATOM 4687 O O . ASP H 1 6 ? 90.476 26.797 64.710 1.00 35.24 6 ASP F O 1
ATOM 4692 N N . PRO H 1 7 ? 88.834 28.331 64.639 1.00 32.60 7 PRO F N 1
ATOM 4693 C CA . PRO H 1 7 ? 88.933 28.427 63.172 1.00 34.31 7 PRO F CA 1
ATOM 4694 C C . PRO H 1 7 ? 90.340 28.834 62.694 1.00 38.56 7 PRO F C 1
ATOM 4695 O O . PRO H 1 7 ? 90.777 28.383 61.630 1.00 36.09 7 PRO F O 1
ATOM 4699 N N . ALA H 1 8 ? 91.047 29.623 63.510 1.00 40.26 8 ALA F N 1
ATOM 4700 C CA . ALA H 1 8 ? 92.353 30.198 63.129 1.00 44.49 8 ALA F CA 1
ATOM 4701 C C . ALA H 1 8 ? 93.530 29.247 63.369 1.00 47.46 8 ALA F C 1
ATOM 4702 O O . ALA H 1 8 ? 94.641 29.505 62.916 1.00 47.68 8 ALA F O 1
ATOM 4704 N N . ARG H 1 9 ? 93.300 28.164 64.103 1.00 39.13 9 ARG F N 1
ATOM 4705 C CA . ARG H 1 9 ? 94.387 27.242 64.445 1.00 43.58 9 ARG F CA 1
ATOM 4706 C C . ARG H 1 9 ? 93.928 25.797 64.278 1.00 38.16 9 ARG F C 1
ATOM 4707 O O . ARG H 1 9 ? 93.096 25.306 65.042 1.00 38.73 9 ARG F O 1
ATOM 4715 N N . ARG H 1 10 ? 94.454 25.137 63.259 1.00 35.68 10 ARG F N 1
ATOM 4716 C CA . ARG H 1 10 ? 94.031 23.770 62.954 1.00 36.15 10 ARG F CA 1
ATOM 4717 C C . ARG H 1 10 ? 94.446 22.790 64.036 1.00 33.13 10 ARG F C 1
ATOM 4718 O O . ARG H 1 10 ? 95.552 22.904 64.587 1.00 34.05 10 ARG F O 1
ATOM 4726 N N . PRO H 1 11 ? 93.555 21.834 64.362 1.00 29.30 11 PRO F N 1
ATOM 4727 C CA . PRO H 1 11 ? 93.873 20.956 65.466 1.00 31.96 11 PRO F CA 1
ATOM 4728 C C . PRO H 1 11 ? 94.826 19.864 64.947 1.00 32.92 11 PRO F C 1
ATOM 4729 O O . PRO H 1 11 ? 94.390 18.926 64.302 1.00 28.04 11 PRO F O 1
ATOM 4733 N N . VAL H 1 12 ? 96.117 20.046 65.171 1.00 30.16 12 VAL F N 1
ATOM 4734 C CA . VAL H 1 12 ? 97.112 19.155 64.597 1.00 30.50 12 VAL F CA 1
ATOM 4735 C C . VAL H 1 12 ? 97.900 18.481 65.703 1.00 35.17 12 VAL F C 1
ATOM 4736 O O . VAL H 1 12 ? 98.060 19.051 66.784 1.00 39.85 12 VAL F O 1
ATOM 4740 N N . ILE H 1 13 ? 98.396 17.275 65.436 1.00 29.67 13 ILE F N 1
ATOM 4741 C CA . ILE H 1 13 ? 99.261 16.575 66.377 1.00 32.22 13 ILE F CA 1
ATOM 4742 C C . ILE H 1 13 ? 100.411 15.938 65.612 1.00 31.63 13 ILE F C 1
ATOM 4743 O O . ILE H 1 13 ? 100.279 15.571 64.428 1.00 31.28 13 ILE F O 1
ATOM 4748 N N . LYS H 1 14 ? 101.504 15.726 66.325 1.00 28.18 14 LYS F N 1
ATOM 4749 C CA . LYS H 1 14 ? 102.617 14.941 65.829 1.00 25.69 14 LYS F CA 1
ATOM 4750 C C . LYS H 1 14 ? 102.269 13.460 65.909 1.00 30.25 14 LYS F C 1
ATOM 4751 O O . LYS H 1 14 ? 101.723 13.011 66.916 1.00 33.36 14 LYS F O 1
ATOM 4757 N N . ALA H 1 15 ? 102.605 12.702 64.875 1.00 26.04 15 ALA F N 1
ATOM 4758 C CA . ALA H 1 15 ? 102.372 11.253 64.880 1.00 30.01 15 ALA F CA 1
ATOM 4759 C C . ALA H 1 15 ? 103.535 10.569 64.215 1.00 34.27 15 ALA F C 1
ATOM 4760 O O . ALA H 1 15 ? 104.049 11.074 63.202 1.00 33.11 15 ALA F O 1
ATOM 4762 N N . GLN H 1 16 ? 103.895 9.384 64.716 1.00 28.93 16 GLN F N 1
ATOM 4763 C CA . GLN H 1 16 ? 104.878 8.549 64.046 1.00 26.18 16 GLN F CA 1
ATOM 4764 C C . GLN H 1 16 ? 104.133 7.490 63.233 1.00 29.33 16 GLN F C 1
ATOM 4765 O O . GLN H 1 16 ? 103.319 6.739 63.773 1.00 27.56 16 GLN F O 1
ATOM 4771 N N . VAL H 1 17 ? 104.357 7.506 61.925 1.00 25.01 17 VAL F N 1
ATOM 4772 C CA . VAL H 1 17 ? 103.642 6.643 60.994 1.00 23.85 17 VAL F CA 1
ATOM 4773 C C . VAL H 1 17 ? 104.566 5.593 60.373 1.00 29.56 17 VAL F C 1
ATOM 4774 O O . VAL H 1 17 ? 105.637 5.900 59.821 1.00 26.43 17 VAL F O 1
ATOM 4778 N N . ASP H 1 18 ? 104.193 4.330 60.529 1.00 24.96 18 ASP F N 1
ATOM 4779 C CA . ASP H 1 18 ? 104.953 3.248 59.911 1.00 25.04 18 ASP F CA 1
ATOM 4780 C C . ASP H 1 18 ? 104.113 2.626 58.791 1.00 24.55 18 ASP F C 1
ATOM 4781 O O . ASP H 1 18 ? 103.082 1.954 59.042 1.00 24.94 18 ASP F O 1
ATOM 4786 N N . THR H 1 19 ? 104.518 2.885 57.558 1.00 24.04 19 THR F N 1
ATOM 4787 C CA . THR H 1 19 ? 103.811 2.337 56.404 1.00 23.05 19 THR F CA 1
ATOM 4788 C C . THR H 1 19 ? 104.207 0.874 56.122 1.00 22.25 19 THR F C 1
ATOM 4789 O O . THR H 1 19 ? 103.608 0.234 55.255 1.00 23.42 19 THR F O 1
ATOM 4793 N N . GLN H 1 20 ? 105.206 0.380 56.851 1.00 21.55 20 GLN F N 1
ATOM 4794 C CA . GLN H 1 20 ? 105.791 -0.947 56.652 1.00 25.44 20 GLN F CA 1
ATOM 4795 C C . GLN H 1 20 ? 106.514 -1.076 55.314 1.00 36.46 20 GLN F C 1
ATOM 4796 O O . GLN H 1 20 ? 106.781 -2.180 54.873 1.00 32.89 20 GLN F O 1
ATOM 4802 N N . THR H 1 21 ? 106.800 0.055 54.661 1.00 30.71 21 THR F N 1
ATOM 4803 C CA . THR H 1 21 ? 107.570 0.051 53.409 1.00 37.46 21 THR F CA 1
ATOM 4804 C C . THR H 1 21 ? 108.902 0.784 53.550 1.00 38.31 21 THR F C 1
ATOM 4805 O O . THR H 1 21 ? 109.754 0.720 52.664 1.00 45.34 21 THR F O 1
ATOM 4809 N N . SER H 1 22 ? 109.056 1.512 54.648 1.00 42.02 22 SER F N 1
ATOM 4810 C CA . SER H 1 22 ? 110.309 2.195 54.974 1.00 49.50 22 SER F CA 1
ATOM 4811 C C . SER H 1 22 ? 110.232 2.471 56.465 1.00 57.95 22 SER F C 1
ATOM 4812 O O . SER H 1 22 ? 109.209 2.155 57.097 1.00 45.77 22 SER F O 1
ATOM 4815 N N . HIS H 1 23 ? 111.257 3.127 57.010 1.00 41.82 23 HIS F N 1
ATOM 4816 C CA . HIS H 1 23 ? 111.353 3.305 58.456 1.00 41.15 23 HIS F CA 1
ATOM 4817 C C . HIS H 1 23 ? 110.224 4.245 58.890 1.00 32.94 23 HIS F C 1
ATOM 4818 O O . HIS H 1 23 ? 109.736 5.011 58.073 1.00 39.13 23 HIS F O 1
ATOM 4825 N N . PRO H 1 24 ? 109.781 4.151 60.158 1.00 36.31 24 PRO F N 1
ATOM 4826 C CA .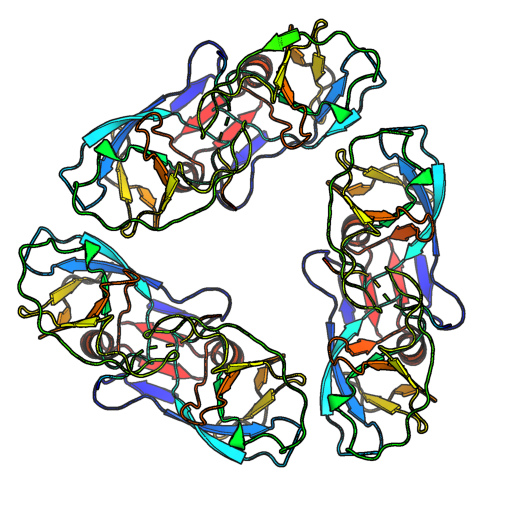 PRO H 1 24 ? 108.708 5.011 60.650 1.00 30.08 24 PRO F CA 1
ATOM 4827 C C . PRO H 1 24 ? 109.136 6.483 60.607 1.00 33.38 24 PRO F C 1
ATOM 4828 O O . PRO H 1 24 ? 110.311 6.797 60.833 1.00 31.93 24 PRO F O 1
ATOM 4832 N N . LYS H 1 25 ? 108.216 7.363 60.247 1.00 26.66 25 LYS F N 1
ATOM 4833 C CA . LYS H 1 25 ? 108.522 8.781 60.135 1.00 27.70 25 LYS F CA 1
ATOM 4834 C C . LYS H 1 25 ? 107.520 9.619 60.916 1.00 28.43 25 LYS F C 1
ATOM 4835 O O . LYS H 1 25 ? 106.376 9.223 61.117 1.00 28.65 25 LYS F O 1
ATOM 4841 N N . THR H 1 26 ? 107.947 10.819 61.276 1.00 28.25 26 THR F N 1
ATOM 4842 C CA . THR H 1 26 ? 107.131 11.761 62.033 1.00 31.39 26 THR F CA 1
ATOM 4843 C C . THR H 1 26 ? 106.380 12.640 61.057 1.00 29.77 26 THR F C 1
ATOM 4844 O O . THR H 1 26 ? 106.995 13.180 60.124 1.00 29.64 26 THR F O 1
ATOM 4848 N N . ILE H 1 27 ? 105.063 12.742 61.219 1.00 25.68 27 ILE F N 1
ATOM 4849 C CA . ILE H 1 27 ? 104.290 13.753 60.484 1.00 25.74 27 ILE F CA 1
ATOM 4850 C C . ILE H 1 27 ? 103.462 14.606 61.414 1.00 25.05 27 ILE F C 1
ATOM 4851 O O . ILE H 1 27 ? 103.306 14.285 62.593 1.00 28.11 27 ILE F O 1
ATOM 4856 N N . GLU H 1 28 ? 103.009 15.740 60.900 1.00 23.86 28 GLU F N 1
ATOM 4857 C CA . GLU H 1 28 ? 102.061 16.573 61.605 1.00 26.91 28 GLU F CA 1
ATOM 4858 C C . GLU H 1 28 ? 100.718 16.346 60.947 1.00 26.97 28 GLU F C 1
ATOM 4859 O O . GLU H 1 28 ? 100.594 16.515 59.732 1.00 27.57 28 GLU F O 1
ATOM 4865 N N . ALA H 1 29 ? 99.768 15.815 61.705 1.00 24.15 29 ALA F N 1
ATOM 4866 C CA . ALA H 1 29 ? 98.496 15.426 61.120 1.00 25.70 29 ALA F CA 1
ATOM 4867 C C . ALA H 1 29 ? 97.337 16.228 61.674 1.00 24.32 29 ALA F C 1
ATOM 4868 O O . ALA H 1 29 ? 97.275 16.487 62.868 1.00 26.85 29 ALA F O 1
ATOM 4870 N N . LEU H 1 30 ? 96.376 16.505 60.808 1.00 21.81 30 LEU F N 1
ATOM 4871 C CA . LEU H 1 30 ? 95.128 17.202 61.176 1.00 23.94 30 LEU F CA 1
ATOM 4872 C C . LEU H 1 30 ? 94.137 16.236 61.822 1.00 26.72 30 LEU F C 1
ATOM 4873 O O . LEU H 1 30 ? 93.861 15.163 61.295 1.00 22.63 30 LEU F O 1
ATOM 4878 N N . LEU H 1 31 ? 93.615 16.598 62.987 1.00 22.65 31 LEU F N 1
ATOM 4879 C CA . LEU H 1 31 ? 92.620 15.761 63.621 1.00 28.48 31 LEU F CA 1
ATOM 4880 C C . LEU H 1 31 ? 91.238 16.101 63.054 1.00 25.58 31 LEU F C 1
ATOM 4881 O O . LEU H 1 31 ? 90.760 17.228 63.208 1.00 26.20 31 LEU F O 1
ATOM 4886 N N . ASP H 1 32 ? 90.648 15.167 62.310 1.00 23.47 32 ASP F N 1
ATOM 4887 C CA . ASP H 1 32 ? 89.493 15.494 61.454 1.00 21.39 32 ASP F CA 1
ATOM 4888 C C . ASP H 1 32 ? 88.331 14.549 61.679 1.00 23.43 32 ASP F C 1
ATOM 4889 O O . ASP H 1 32 ? 88.307 13.430 61.144 1.00 22.12 32 ASP F O 1
ATOM 4894 N N . THR H 1 33 ? 87.319 15.017 62.409 1.00 23.56 33 THR F N 1
ATOM 4895 C CA . THR H 1 33 ? 86.137 14.206 62.661 1.00 21.85 33 THR F CA 1
ATOM 4896 C C . THR H 1 33 ? 85.294 14.085 61.386 1.00 21.72 33 THR F C 1
ATOM 4897 O O . THR H 1 33 ? 84.426 13.218 61.293 1.00 21.11 33 THR F O 1
ATOM 4901 N N . GLY H 1 34 ? 85.560 14.937 60.403 1.00 22.61 34 GLY F N 1
ATOM 4902 C CA . GLY H 1 34 ? 84.883 14.791 59.111 1.00 19.63 34 GLY F CA 1
ATOM 4903 C C . GLY H 1 34 ? 85.581 13.902 58.098 1.00 21.16 34 GLY F C 1
ATOM 4904 O O . GLY H 1 34 ? 85.161 13.843 56.934 1.00 21.55 34 GLY F O 1
ATOM 4905 N N . ALA H 1 35 ? 86.627 13.186 58.516 1.00 20.40 35 ALA F N 1
ATOM 4906 C CA . ALA H 1 35 ? 87.273 12.224 57.608 1.00 22.44 35 ALA F CA 1
ATOM 4907 C C . ALA H 1 35 ? 86.857 10.812 58.025 1.00 21.42 35 ALA F C 1
ATOM 4908 O O . ALA H 1 35 ? 87.111 10.384 59.164 1.00 22.62 35 ALA F O 1
ATOM 4910 N N . ASP H 1 36 ? 86.243 10.085 57.089 1.00 20.60 36 ASP F N 1
ATOM 4911 C CA . ASP H 1 36 ? 85.884 8.680 57.290 1.00 21.28 36 ASP F CA 1
ATOM 4912 C C . ASP H 1 36 ? 87.139 7.811 57.507 1.00 26.08 36 ASP F C 1
ATOM 4913 O O . ASP H 1 36 ? 87.080 6.806 58.212 1.00 22.78 36 ASP F O 1
ATOM 4918 N N . MET H 1 37 ? 88.233 8.177 56.834 1.00 21.16 37 MET F N 1
ATOM 4919 C CA . MET H 1 37 ? 89.443 7.378 56.822 1.00 22.20 37 MET F CA 1
ATOM 4920 C C . MET H 1 37 ? 90.670 8.298 56.940 1.00 20.65 37 MET F C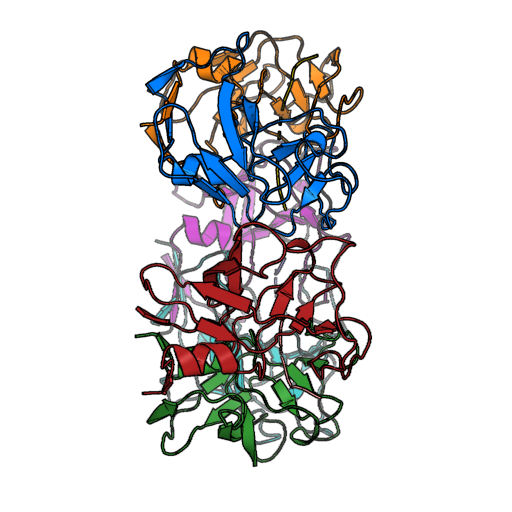 1
ATOM 4921 O O . MET H 1 37 ? 90.628 9.456 56.536 1.00 21.16 37 MET F O 1
ATOM 4926 N N . THR H 1 38 ? 91.753 7.770 57.504 1.00 19.80 38 THR F N 1
ATOM 4927 C CA . THR H 1 38 ? 93.000 8.524 57.667 1.00 20.17 38 THR F CA 1
ATOM 4928 C C . THR H 1 38 ? 93.745 8.690 56.337 1.00 18.97 38 THR F C 1
ATOM 4929 O O . THR H 1 38 ? 93.565 7.850 55.460 1.00 21.73 38 THR F O 1
ATOM 4933 N N . VAL H 1 39 ? 94.411 9.841 56.133 1.00 18.95 39 VAL F N 1
ATOM 4934 C CA . VAL H 1 39 ? 95.139 10.142 54.880 1.00 17.83 39 VAL F CA 1
ATOM 4935 C C . VAL H 1 39 ? 96.599 10.386 55.284 1.00 21.78 39 VAL F C 1
ATOM 4936 O O . VAL H 1 39 ? 96.883 11.120 56.251 1.00 20.98 39 VAL F O 1
ATOM 4940 N N . ILE H 1 40 ? 97.523 9.726 54.609 1.00 20.73 40 ILE F N 1
ATOM 4941 C CA . ILE H 1 40 ? 98.943 10.038 54.860 1.00 20.17 40 ILE F CA 1
ATOM 4942 C C . ILE H 1 40 ? 99.630 10.395 53.551 1.00 23.13 40 ILE F C 1
ATOM 4943 O O . ILE H 1 40 ? 99.183 9.982 52.489 1.00 23.92 40 ILE F O 1
ATOM 4948 N N . PRO H 1 41 ? 100.726 11.160 53.608 1.00 25.76 41 PRO F N 1
ATOM 4949 C CA . PRO H 1 41 ? 101.343 11.593 52.348 1.00 26.51 41 PRO F CA 1
ATOM 4950 C C . PRO H 1 41 ? 102.042 10.462 51.604 1.00 23.31 41 PRO F C 1
ATOM 4951 O O . PRO H 1 41 ? 102.693 9.604 52.220 1.00 24.09 41 PRO F O 1
ATOM 4955 N N . ILE H 1 42 ? 101.965 10.471 50.269 1.00 25.43 42 ILE F N 1
ATOM 4956 C CA . ILE H 1 42 ? 102.649 9.429 49.527 1.00 22.88 42 ILE F CA 1
ATOM 4957 C C . ILE H 1 42 ? 104.167 9.520 49.737 1.00 25.17 42 ILE F C 1
ATOM 4958 O O . ILE H 1 42 ? 104.886 8.534 49.524 1.00 27.87 42 ILE F O 1
ATOM 4963 N N . ALA H 1 43 ? 104.650 10.688 50.178 1.00 30.84 43 ALA F N 1
ATOM 4964 C CA . ALA H 1 43 ? 106.107 10.871 50.373 1.00 34.32 43 ALA F CA 1
ATOM 4965 C C . ALA H 1 43 ? 106.677 9.891 51.408 1.00 36.39 43 ALA F C 1
ATOM 4966 O O . ALA H 1 43 ? 107.882 9.646 51.445 1.00 35.99 43 ALA F O 1
ATOM 4968 N N . LEU H 1 44 ? 105.805 9.298 52.217 1.00 30.13 44 LEU F N 1
ATOM 4969 C CA . LEU H 1 44 ? 106.245 8.348 53.240 1.00 32.06 44 LEU F CA 1
ATOM 4970 C C . LEU H 1 44 ? 106.714 7.030 52.627 1.00 41.52 44 LEU F C 1
ATOM 4971 O O . LEU H 1 44 ? 107.586 6.373 53.185 1.00 45.33 44 LEU F O 1
ATOM 4976 N N . PHE H 1 45 ? 106.199 6.698 51.442 1.00 40.95 45 PHE F N 1
ATOM 4977 C CA . PHE H 1 45 ? 106.297 5.339 50.897 1.00 42.42 45 PHE F CA 1
ATOM 4978 C C . PHE H 1 45 ? 107.503 5.169 49.995 1.00 52.34 45 PHE F C 1
ATOM 4979 O O . PHE H 1 45 ? 107.847 6.076 49.238 1.00 43.19 45 PHE F O 1
ATOM 4987 N N . SER H 1 46 ? 108.076 3.966 50.003 1.00 57.35 46 SER F N 1
ATOM 4988 C CA . SER H 1 46 ? 109.151 3.625 49.069 1.00 48.92 46 SER F CA 1
ATOM 4989 C C . SER H 1 46 ? 108.654 3.584 47.618 1.00 59.59 46 SER F C 1
ATOM 4990 O O . SER H 1 46 ? 107.469 3.352 47.365 1.00 54.12 46 SER F O 1
ATOM 4993 N N . SER H 1 47 ? 109.587 3.738 46.679 1.00 62.76 47 SER F N 1
ATOM 4994 C CA . SER H 1 47 ? 109.279 3.989 45.267 1.00 74.54 47 SER F CA 1
ATOM 4995 C C . SER H 1 47 ? 108.350 2.963 44.610 1.00 65.32 47 SER F C 1
ATOM 4996 O O . SER H 1 47 ? 107.588 3.295 43.703 1.00 71.89 47 SER F O 1
ATOM 4999 N N . ASN H 1 48 ? 108.445 1.710 45.036 1.00 66.68 48 ASN F N 1
ATOM 5000 C CA . ASN H 1 48 ? 107.713 0.635 44.375 1.00 67.57 48 ASN F CA 1
ATOM 5001 C C . ASN H 1 48 ? 106.729 -0.067 45.309 1.00 71.01 48 ASN F C 1
ATOM 5002 O O . ASN H 1 48 ? 106.675 -1.296 45.360 1.00 64.34 48 ASN F O 1
ATOM 5007 N N . THR H 1 49 ? 105.963 0.726 46.055 1.00 60.09 49 THR F N 1
ATOM 5008 C CA . THR H 1 49 ? 104.859 0.201 46.844 1.00 52.90 49 THR F CA 1
ATOM 5009 C C . THR H 1 49 ? 103.670 -0.026 45.918 1.00 49.33 49 THR F C 1
ATOM 5010 O O . THR H 1 49 ? 103.290 0.872 45.162 1.00 53.86 49 THR F O 1
ATOM 5014 N N . PRO H 1 50 ? 103.076 -1.226 45.970 1.00 56.22 50 PRO F N 1
ATOM 5015 C CA . PRO H 1 50 ? 101.784 -1.377 45.307 1.00 56.59 50 PRO F CA 1
ATOM 5016 C C . PRO H 1 50 ? 100.680 -0.662 46.097 1.00 51.34 50 PRO F C 1
ATOM 5017 O O . PRO H 1 50 ? 100.453 -0.968 47.269 1.00 53.94 50 PRO F O 1
ATOM 5021 N N . LEU H 1 51 ? 100.089 0.360 45.487 1.00 52.80 51 LEU F N 1
ATOM 5022 C CA . LEU H 1 51 ? 98.956 1.072 46.085 1.00 44.04 51 LEU F CA 1
ATOM 5023 C C . LEU H 1 51 ? 97.781 0.949 45.129 1.00 45.02 51 LEU F C 1
ATOM 5024 O O . LEU H 1 51 ? 97.967 0.968 43.918 1.00 53.88 51 LEU F O 1
ATOM 5029 N N . LYS H 1 52 ? 96.578 0.804 45.670 1.00 39.45 52 LYS F N 1
ATOM 5030 C CA . LYS H 1 52 ? 95.382 0.617 44.854 1.00 37.48 52 LYS F CA 1
ATOM 5031 C C . LYS H 1 52 ? 94.751 1.959 44.497 1.00 44.07 52 LYS F C 1
ATOM 5032 O O . LYS H 1 52 ? 94.744 2.889 45.313 1.00 37.38 52 LYS F O 1
ATOM 5038 N N . ASN H 1 53 ? 94.122 2.019 43.331 1.00 37.39 53 ASN F N 1
ATOM 5039 C CA . ASN H 1 53 ? 93.318 3.189 42.955 1.00 42.13 53 ASN F CA 1
ATOM 5040 C C . ASN H 1 53 ? 92.031 3.251 43.761 1.00 41.86 53 ASN F C 1
ATOM 5041 O O . ASN H 1 53 ? 91.480 2.226 44.139 1.00 39.84 53 ASN F O 1
ATOM 5046 N N . THR H 1 54 ? 91.549 4.460 44.030 1.00 33.22 54 THR F N 1
ATOM 5047 C CA . THR H 1 54 ? 90.328 4.609 44.797 1.00 33.92 54 THR F CA 1
ATOM 5048 C C . THR H 1 54 ? 89.696 5.962 44.507 1.00 32.44 54 THR F C 1
ATOM 5049 O O . THR H 1 54 ? 90.315 6.805 43.858 1.00 33.34 54 THR F O 1
ATOM 5053 N N . SER H 1 55 ? 88.427 6.123 44.868 1.00 29.86 55 SER F N 1
ATOM 5054 C CA . SER H 1 55 ? 87.753 7.407 44.744 1.00 26.29 55 SER F CA 1
ATOM 5055 C C . SER H 1 55 ? 87.553 7.944 46.143 1.00 29.50 55 SER F C 1
ATOM 5056 O O . SER H 1 55 ? 87.397 7.167 47.088 1.00 29.09 55 SER F O 1
ATOM 5059 N N . VAL H 1 56 ? 87.564 9.261 46.257 1.00 25.88 56 VAL F N 1
ATOM 5060 C CA . VAL H 1 56 ? 87.326 9.920 47.522 1.00 25.00 56 VAL F CA 1
ATOM 5061 C C . VAL H 1 56 ? 86.417 11.118 47.262 1.00 24.73 56 VAL F C 1
ATOM 5062 O O . VAL H 1 56 ? 86.526 11.796 46.235 1.00 28.20 56 VAL F O 1
ATOM 5066 N N . LEU H 1 57 ? 85.445 11.300 48.144 1.00 23.41 57 LEU F N 1
ATOM 5067 C CA . LEU H 1 57 ? 84.511 12.407 48.042 1.00 27.73 57 LEU F CA 1
ATOM 5068 C C . LEU H 1 57 ? 85.013 13.499 48.983 1.00 27.18 57 LEU F C 1
ATOM 5069 O O . LEU H 1 57 ? 85.131 13.273 50.188 1.00 26.53 57 LEU F O 1
ATOM 5074 N N . GLY H 1 58 ? 85.229 14.698 48.450 1.00 28.65 58 GLY F N 1
ATOM 5075 C CA . GLY H 1 58 ? 85.574 15.838 49.290 1.00 32.39 58 GLY F CA 1
ATOM 5076 C C . GLY H 1 58 ? 84.786 17.069 48.900 1.00 36.33 58 GLY F C 1
ATOM 5077 O O . GLY H 1 58 ? 83.785 16.963 48.193 1.00 35.87 58 GLY F O 1
ATOM 5078 N N . ALA H 1 59 ? 85.258 18.236 49.325 1.00 34.55 59 ALA F N 1
ATOM 5079 C CA . ALA H 1 59 ? 84.485 19.478 49.192 1.00 39.53 59 ALA F CA 1
ATOM 5080 C C . ALA H 1 59 ? 84.011 19.716 47.753 1.00 51.09 59 ALA F C 1
ATOM 5081 O O . ALA H 1 59 ? 82.810 19.898 47.509 1.00 44.94 59 ALA F O 1
ATOM 5083 N N . GLY H 1 60 ? 84.933 19.621 46.796 1.00 44.96 60 GLY F N 1
ATOM 5084 C CA . GLY H 1 60 ? 84.603 19.903 45.394 1.00 48.04 60 GLY F CA 1
ATOM 5085 C C . GLY H 1 60 ? 84.107 18.720 44.574 1.00 46.80 60 GLY F C 1
ATOM 5086 O O . GLY H 1 60 ? 84.110 18.770 43.352 1.00 50.46 60 GLY F O 1
ATOM 5087 N N . GLY H 1 61 ? 83.649 17.663 45.232 1.00 39.50 61 GLY F N 1
ATOM 5088 C CA . GLY H 1 61 ? 83.147 16.490 44.517 1.00 38.61 61 GLY F CA 1
ATOM 5089 C C . GLY H 1 61 ? 84.090 15.299 44.593 1.00 43.14 61 GLY F C 1
ATOM 5090 O O . GLY H 1 61 ? 85.002 15.272 45.434 1.00 32.54 61 GLY F O 1
ATOM 5091 N N . GLN H 1 62 ? 83.839 14.302 43.746 1.00 36.71 62 GLN F N 1
ATOM 5092 C CA . GLN H 1 62 ? 84.580 13.048 43.785 1.00 37.04 62 GLN F CA 1
ATOM 5093 C C . GLN H 1 62 ? 85.923 13.208 43.061 1.00 35.34 62 GLN F C 1
ATOM 5094 O O . GLN H 1 62 ? 85.986 13.752 41.951 1.00 34.12 62 GLN F O 1
ATOM 5100 N N . THR H 1 63 ? 86.993 12.720 43.673 1.00 30.32 63 THR F N 1
ATOM 5101 C CA . THR H 1 63 ? 88.288 12.671 43.001 1.00 26.28 63 THR F CA 1
ATOM 5102 C C . THR H 1 63 ? 88.766 11.237 42.846 1.00 28.66 63 THR F C 1
ATOM 5103 O O . THR H 1 63 ? 88.791 10.471 43.815 1.00 28.50 63 THR F O 1
ATOM 5107 N N . GLN H 1 64 ? 89.210 10.919 41.634 1.00 30.27 64 GLN F N 1
ATOM 5108 C CA . GLN H 1 64 ? 89.853 9.640 41.331 1.00 32.87 64 GLN F CA 1
ATOM 5109 C C . GLN H 1 64 ? 91.379 9.695 41.345 1.00 29.30 64 GLN F C 1
ATOM 5110 O O . GLN H 1 64 ? 92.036 8.663 41.295 1.00 35.11 64 GLN F O 1
ATOM 5116 N N . ASP H 1 65 ? 91.930 10.899 41.270 1.00 30.45 65 ASP F N 1
ATOM 5117 C CA . ASP H 1 65 ? 93.354 11.079 40.966 1.00 36.05 65 ASP F CA 1
ATOM 5118 C C . ASP H 1 65 ? 94.170 11.206 42.254 1.00 38.89 65 ASP F C 1
ATOM 5119 O O . ASP H 1 65 ? 95.363 10.936 42.265 1.00 40.41 65 ASP F O 1
ATOM 5124 N N . HIS H 1 66 ? 93.584 11.843 43.254 1.00 30.19 66 HIS F N 1
ATOM 5125 C CA . HIS H 1 66 ? 94.366 12.402 44.346 1.00 35.47 66 HIS F CA 1
ATOM 5126 C C . HIS H 1 66 ? 94.805 11.353 45.365 1.00 33.91 66 HIS F C 1
ATOM 5127 O O . HIS H 1 66 ? 95.870 11.499 45.978 1.00 35.06 66 HIS F O 1
ATOM 5134 N N . PHE H 1 67 ? 94.032 10.272 45.503 1.00 26.09 67 PHE F N 1
ATOM 5135 C CA . PHE H 1 67 ? 94.259 9.323 46.611 1.00 25.51 67 PHE F CA 1
ATOM 5136 C C . PHE H 1 67 ? 94.389 7.900 46.140 1.00 28.37 67 PHE F C 1
ATOM 5137 O O . PHE H 1 67 ? 93.741 7.500 45.165 1.00 27.98 67 PHE F O 1
ATOM 5145 N N . LYS H 1 68 ? 95.284 7.159 46.790 1.00 26.89 68 LYS F N 1
ATOM 5146 C CA . LYS H 1 68 ? 95.377 5.719 46.619 1.00 26.61 68 LYS F CA 1
ATOM 5147 C C . LYS H 1 68 ? 95.058 5.066 47.957 1.00 26.63 68 LYS F C 1
ATOM 5148 O O . LYS H 1 68 ? 94.923 5.756 48.958 1.00 26.95 68 LYS F O 1
ATOM 5154 N N . LEU H 1 69 ? 94.841 3.754 47.946 1.00 28.25 69 LEU F N 1
ATOM 5155 C CA . LEU H 1 69 ? 94.709 2.967 49.169 1.00 31.59 69 LEU F CA 1
ATOM 5156 C C . LEU H 1 69 ? 95.961 2.113 49.391 1.00 29.09 69 LEU F C 1
ATOM 5157 O O . LEU H 1 69 ? 96.485 1.514 48.443 1.00 29.26 69 LEU F O 1
ATOM 5162 N N . THR H 1 70 ? 96.428 2.043 50.642 1.00 27.45 70 THR F N 1
ATOM 5163 C CA . THR H 1 70 ? 97.529 1.136 50.994 1.00 27.38 70 THR F CA 1
ATOM 5164 C C . THR H 1 70 ? 97.104 -0.334 50.824 1.00 31.25 70 THR F C 1
ATOM 5165 O O . THR H 1 70 ? 95.925 -0.683 50.940 1.00 32.48 70 THR F O 1
ATOM 5169 N N . SER H 1 71 ? 98.078 -1.197 50.592 1.00 29.74 71 SER F N 1
ATOM 5170 C CA . SER H 1 71 ? 97.810 -2.633 50.517 1.00 35.87 71 SER F CA 1
ATOM 5171 C C . SER H 1 71 ? 98.077 -3.263 51.888 1.00 34.80 71 SER F C 1
ATOM 5172 O O . SER H 1 71 ? 97.414 -4.218 52.292 1.00 38.75 71 SER F O 1
ATOM 5175 N N . LEU H 1 72 ? 99.043 -2.707 52.603 1.00 30.23 72 LEU F N 1
ATOM 5176 C CA . LEU H 1 72 ? 99.381 -3.192 53.939 1.00 31.19 72 LEU F CA 1
ATOM 5177 C C . LEU H 1 72 ? 98.797 -2.263 55.002 1.00 25.54 72 LEU F C 1
ATOM 5178 O O . LEU H 1 72 ? 98.750 -1.043 54.797 1.00 27.69 72 LEU F O 1
ATOM 5183 N N . PRO H 1 73 ? 98.549 -2.799 56.202 1.00 23.14 73 PRO F N 1
ATOM 5184 C CA . PRO H 1 73 ? 98.190 -1.903 57.289 1.00 21.97 73 PRO F CA 1
ATOM 5185 C C . PRO H 1 73 ? 99.228 -0.816 57.560 1.00 21.29 73 PRO F C 1
ATOM 5186 O O . PRO H 1 73 ? 100.426 -0.989 57.265 1.00 24.26 73 PRO F O 1
ATOM 5190 N N . VAL H 1 74 ? 98.763 0.308 58.111 1.00 22.05 74 VAL F N 1
ATOM 5191 C CA . VAL H 1 74 ? 99.647 1.396 58.553 1.00 21.75 74 VAL F CA 1
ATOM 5192 C C . VAL H 1 74 ? 99.564 1.469 60.079 1.00 21.80 74 VAL F C 1
ATOM 5193 O O . VAL H 1 74 ? 98.473 1.417 60.640 1.00 23.63 74 VAL F O 1
ATOM 5197 N N . LEU H 1 75 ? 100.705 1.555 60.753 1.00 21.10 75 LEU F N 1
ATOM 5198 C CA . LEU H 1 75 ? 100.691 1.713 62.213 1.00 21.66 75 LEU F CA 1
ATOM 5199 C C . LEU H 1 75 ? 101.021 3.167 62.549 1.00 25.33 75 LEU F C 1
ATOM 5200 O O . LEU H 1 75 ? 101.925 3.771 61.937 1.00 24.86 75 LEU F O 1
ATOM 5205 N N . ILE H 1 76 ? 100.322 3.711 63.532 1.00 23.55 76 ILE F N 1
ATOM 5206 C CA . ILE H 1 76 ? 100.445 5.118 63.892 1.00 22.40 76 ILE F CA 1
ATOM 5207 C C . ILE H 1 76 ? 100.603 5.203 65.416 1.00 25.35 76 ILE F C 1
ATOM 5208 O O . ILE H 1 76 ? 99.763 4.684 66.161 1.00 27.41 76 ILE F O 1
ATOM 5213 N N . ARG H 1 77 ? 101.672 5.854 65.876 1.00 27.63 77 ARG F N 1
ATOM 5214 C CA . ARG H 1 77 ? 101.863 6.108 67.315 1.00 30.95 77 ARG F CA 1
ATOM 5215 C C . ARG H 1 77 ? 101.754 7.602 67.613 1.00 38.43 77 ARG F C 1
ATOM 5216 O O . ARG H 1 77 ? 102.388 8.422 66.957 1.00 28.91 77 ARG F O 1
ATOM 5224 N N . LEU H 1 78 ? 100.900 7.943 68.573 1.00 33.65 78 LEU F N 1
ATOM 5225 C CA . LEU H 1 78 ? 100.718 9.327 68.980 1.00 39.64 78 LEU F CA 1
ATOM 5226 C C . LEU H 1 78 ? 101.622 9.634 70.173 1.00 45.92 78 LEU F C 1
ATOM 5227 O O . LEU H 1 78 ? 102.081 8.729 70.853 1.00 42.20 78 LEU F O 1
ATOM 5232 N N . PRO H 1 79 ? 101.918 10.916 70.387 1.00 43.46 79 PRO F N 1
ATOM 5233 C CA . PRO H 1 79 ? 103.004 11.342 71.244 1.00 44.94 79 PRO F CA 1
ATOM 5234 C C . PRO H 1 79 ? 103.235 10.450 72.455 1.00 62.08 79 PRO F C 1
ATOM 5235 O O . PRO H 1 79 ? 104.274 9.798 72.529 1.00 67.51 79 PRO F O 1
ATOM 5239 N N . PHE H 1 80 ? 102.319 10.402 73.411 1.00 48.41 80 PHE F N 1
ATOM 5240 C CA . PHE H 1 80 ? 102.726 9.763 74.670 1.00 76.60 80 PHE F CA 1
ATOM 5241 C C . PHE H 1 80 ? 102.202 8.339 74.903 1.00 83.16 80 PHE F C 1
ATOM 5242 O O . PHE H 1 80 ? 101.980 7.927 76.046 1.00 81.31 80 PHE F O 1
ATOM 5250 N N . ARG H 1 81 ? 102.142 7.563 73.818 1.00 73.32 81 ARG F N 1
ATOM 5251 C CA . ARG H 1 81 ? 101.597 6.197 73.816 1.00 65.87 81 ARG F CA 1
ATOM 5252 C C . ARG H 1 81 ? 102.523 5.229 73.054 1.00 75.62 81 ARG F C 1
ATOM 5253 O O . ARG H 1 81 ? 102.935 5.510 71.925 1.00 74.18 81 ARG F O 1
ATOM 5261 N N . THR H 1 82 ? 102.835 4.083 73.655 1.00 61.47 82 THR F N 1
ATOM 5262 C CA . THR H 1 82 ? 103.626 3.067 72.958 1.00 62.80 82 THR F CA 1
ATOM 5263 C C . THR H 1 82 ? 102.736 2.184 72.089 1.00 69.43 82 THR F C 1
ATOM 5264 O O . THR H 1 82 ? 103.183 1.625 71.080 1.00 64.42 82 THR F O 1
ATOM 5268 N N . THR H 1 83 ? 101.464 2.102 72.464 1.00 49.71 83 THR F N 1
ATOM 5269 C CA . THR H 1 83 ? 100.514 1.246 71.770 1.00 50.28 83 THR F CA 1
ATOM 5270 C C . THR H 1 83 ? 100.076 1.883 70.446 1.00 42.00 83 THR F C 1
ATOM 5271 O O . THR H 1 83 ? 99.468 2.952 70.442 1.00 38.79 83 THR F O 1
ATOM 5275 N N . PRO H 1 84 ? 100.383 1.218 69.319 1.00 36.10 84 PRO F N 1
ATOM 5276 C CA . PRO H 1 84 ? 100.030 1.822 68.031 1.00 33.42 84 PRO F CA 1
ATOM 5277 C C . PRO H 1 84 ? 98.556 1.668 67.674 1.00 34.71 84 PRO F C 1
ATOM 5278 O O . PRO H 1 84 ? 97.906 0.677 68.020 1.00 35.52 84 PRO F O 1
ATOM 5282 N N . ILE H 1 85 ? 98.051 2.643 66.948 1.00 29.17 85 ILE F N 1
ATOM 5283 C CA . ILE H 1 85 ? 96.822 2.485 66.164 1.00 29.68 85 ILE F CA 1
ATOM 5284 C C . ILE H 1 85 ? 97.230 1.650 64.962 1.00 29.68 85 ILE F C 1
ATOM 5285 O O . ILE H 1 85 ? 98.307 1.876 64.388 1.00 25.29 85 ILE F O 1
ATOM 5290 N N . VAL H 1 86 ? 96.434 0.643 64.612 1.00 25.04 86 VAL F N 1
ATOM 5291 C CA . VAL H 1 86 ? 96.726 -0.105 63.387 1.00 22.26 86 VAL F CA 1
ATOM 5292 C C . VAL H 1 86 ? 95.514 -0.010 62.483 1.00 26.70 86 VAL F C 1
ATOM 5293 O O . VAL H 1 86 ? 94.439 -0.538 62.810 1.00 27.30 86 VAL F O 1
ATOM 5297 N N . LEU H 1 87 ? 95.717 0.547 61.300 1.00 22.40 87 LEU F N 1
ATOM 5298 C CA . LEU H 1 87 ? 94.626 0.731 60.333 1.00 26.25 87 LEU F CA 1
ATOM 5299 C C . LEU H 1 87 ? 94.837 -0.275 59.221 1.00 26.85 87 LEU F C 1
ATOM 5300 O O . LEU H 1 87 ? 95.931 -0.364 58.679 1.00 24.56 87 LEU F O 1
ATOM 5305 N N . THR H 1 88 ? 93.800 -1.043 58.897 1.00 24.71 88 THR F N 1
ATOM 5306 C CA . THR H 1 88 ? 93.942 -2.107 57.922 1.00 26.66 88 THR F CA 1
ATOM 5307 C C . THR H 1 88 ? 94.276 -1.561 56.561 1.00 22.61 88 THR F C 1
ATOM 5308 O O . THR H 1 88 ? 95.072 -2.154 55.832 1.00 28.04 88 THR F O 1
ATOM 5312 N N . SER H 1 89 ? 93.686 -0.410 56.220 1.00 24.89 89 SER F N 1
ATOM 5313 C CA . SER H 1 89 ? 94.138 0.308 55.053 1.00 27.88 89 SER F CA 1
ATOM 5314 C C . SER H 1 89 ? 93.892 1.789 55.266 1.00 26.55 89 SER F C 1
ATOM 5315 O O . SER H 1 89 ? 93.090 2.195 56.120 1.00 29.37 89 SER F O 1
ATOM 5318 N N . CYS H 1 90 ? 94.647 2.616 54.564 1.00 24.03 90 CYS F N 1
ATOM 5319 C CA . CYS H 1 90 ? 94.370 4.032 54.687 1.00 24.78 90 CYS F CA 1
ATOM 5320 C C . CYS H 1 90 ? 94.624 4.743 53.393 1.00 26.04 90 CYS F C 1
ATOM 5321 O O . CYS H 1 90 ? 95.144 4.128 52.460 1.00 20.31 90 CYS F O 1
ATOM 5324 N N . LEU H 1 91 ? 94.131 5.974 53.281 1.00 20.33 91 LEU F N 1
ATOM 5325 C CA . LEU H 1 91 ? 94.244 6.705 52.034 1.00 17.68 91 LEU F CA 1
ATOM 5326 C C . LEU H 1 91 ? 95.643 7.301 51.978 1.00 21.35 91 LEU F C 1
ATOM 5327 O O . LEU H 1 91 ? 96.243 7.604 52.999 1.00 20.60 91 LEU F O 1
ATOM 5332 N N . VAL H 1 92 ? 96.154 7.486 50.775 1.00 19.72 92 VAL F N 1
ATOM 5333 C CA . VAL H 1 92 ? 97.488 7.996 50.573 1.00 19.28 92 VAL F CA 1
ATOM 5334 C C . VAL H 1 92 ? 97.351 9.167 49.613 1.00 26.15 92 VAL F C 1
ATOM 5335 O O . VAL H 1 92 ? 96.824 9.005 48.515 1.00 25.67 92 VAL F O 1
ATOM 5339 N N . ASP H 1 93 ? 97.729 10.362 50.056 1.00 23.80 93 ASP F N 1
ATOM 5340 C CA . ASP H 1 93 ? 97.565 11.566 49.215 1.00 24.90 93 ASP F CA 1
ATOM 5341 C C . ASP H 1 93 ? 98.715 11.620 48.219 1.00 29.86 93 ASP F C 1
ATOM 5342 O O . ASP H 1 93 ? 99.872 11.824 48.607 1.00 28.65 93 ASP F O 1
ATOM 5347 N N . THR H 1 94 ? 98.417 11.438 46.929 1.00 26.32 94 THR F N 1
ATOM 5348 C CA . THR H 1 94 ? 99.464 11.468 45.894 1.00 30.93 94 THR F CA 1
ATOM 5349 C C . THR H 1 94 ? 100.036 12.863 45.621 1.00 29.61 94 THR F C 1
ATOM 5350 O O . THR H 1 94 ? 101.046 12.988 44.953 1.00 36.94 94 THR F O 1
ATOM 5354 N N . LYS H 1 95 ? 99.369 13.895 46.103 1.00 34.03 95 LYS F N 1
ATOM 5355 C CA . LYS H 1 95 ? 99.864 15.263 45.999 1.00 46.47 95 LYS F CA 1
ATOM 5356 C C . LYS H 1 95 ? 100.680 15.730 47.227 1.00 55.22 95 LYS F C 1
ATOM 5357 O O . LYS H 1 95 ? 101.200 16.860 47.244 1.00 44.90 95 LYS F O 1
ATOM 5363 N N . ASN H 1 96 ? 100.714 14.912 48.288 1.00 44.51 96 ASN F N 1
ATOM 5364 C CA . ASN H 1 96 ? 101.414 15.284 49.533 1.00 42.17 96 ASN F CA 1
ATOM 5365 C C . ASN H 1 96 ? 100.970 16.595 50.139 1.00 46.08 96 ASN F C 1
ATOM 5366 O O . ASN H 1 96 ? 101.792 17.350 50.662 1.00 49.92 96 ASN F O 1
ATOM 5371 N N . ASN H 1 97 ? 99.688 16.889 50.049 1.00 38.41 97 ASN F N 1
ATOM 5372 C CA . ASN H 1 97 ? 99.131 18.052 50.726 1.00 42.21 97 ASN F CA 1
ATOM 5373 C C . ASN H 1 97 ? 98.619 17.716 52.117 1.00 51.75 97 ASN F C 1
ATOM 5374 O O . ASN H 1 97 ? 98.504 18.598 52.967 1.00 43.40 97 ASN F O 1
ATOM 5379 N N . TRP H 1 98 ? 98.261 16.453 52.337 1.00 39.17 98 TRP F N 1
ATOM 5380 C CA A TRP H 1 98 ? 97.414 16.103 53.468 0.50 36.27 98 TRP F CA 1
ATOM 5381 C CA B TRP H 1 98 ? 97.420 16.104 53.459 0.50 36.08 98 TRP F CA 1
ATOM 5382 C C . TRP H 1 98 ? 97.998 14.966 54.324 1.00 37.38 98 TRP F C 1
ATOM 5383 O O . TRP H 1 98 ? 98.450 13.913 53.818 1.00 31.58 98 TRP F O 1
ATOM 5404 N N . ALA H 1 99 ? 98.019 15.205 55.629 1.00 33.38 99 ALA F N 1
ATOM 5405 C CA . ALA H 1 99 ? 98.126 14.165 56.635 1.00 27.08 99 ALA F CA 1
ATOM 5406 C C . ALA H 1 99 ? 96.963 14.400 57.608 1.00 25.65 99 ALA F C 1
ATOM 5407 O O . ALA H 1 99 ? 96.866 15.451 58.229 1.00 25.88 99 ALA F O 1
ATOM 5409 N N . ILE H 1 100 ? 96.058 13.425 57.700 1.00 23.05 100 ILE F N 1
ATOM 5410 C CA . ILE H 1 100 ? 94.790 13.615 58.403 1.00 23.94 100 ILE F CA 1
ATOM 5411 C C . ILE H 1 100 ? 94.519 12.365 59.208 1.00 24.64 100 ILE F C 1
ATOM 5412 O O . ILE H 1 100 ? 94.481 11.275 58.641 1.00 22.91 100 ILE F O 1
ATOM 5417 N N . ILE H 1 101 ? 94.336 12.501 60.513 1.00 21.82 101 ILE F N 1
ATOM 5418 C CA . ILE H 1 101 ? 93.933 11.379 61.362 1.00 22.56 101 ILE F CA 1
ATOM 5419 C C . ILE H 1 101 ? 92.397 11.398 61.338 1.00 21.41 101 ILE F C 1
ATOM 5420 O O . ILE H 1 101 ? 91.795 12.384 61.749 1.00 24.60 101 ILE F O 1
ATOM 5425 N N . GLY H 1 102 ? 91.757 10.379 60.777 1.00 21.65 102 GLY F N 1
ATOM 5426 C CA . GLY H 1 102 ? 90.285 10.418 60.684 1.00 19.33 102 GLY F CA 1
ATOM 5427 C C . GLY H 1 102 ? 89.641 9.539 61.739 1.00 18.28 102 GLY F C 1
ATOM 5428 O O . GLY H 1 102 ? 90.329 9.084 62.643 1.00 21.34 102 GLY F O 1
ATOM 5429 N N . ARG H 1 103 ? 88.353 9.224 61.583 1.00 19.33 103 ARG F N 1
ATOM 5430 C CA . ARG H 1 103 ? 87.583 8.563 62.635 1.00 21.72 103 ARG F CA 1
ATOM 5431 C C . ARG H 1 103 ? 87.989 7.087 62.812 1.00 20.75 103 ARG F C 1
ATOM 5432 O O . ARG H 1 103 ? 87.809 6.526 63.886 1.00 24.45 103 ARG F O 1
ATOM 5440 N N . ASP H 1 104 ? 88.566 6.476 61.776 1.00 20.41 104 ASP F N 1
ATOM 5441 C CA . ASP H 1 104 ? 89.115 5.147 61.916 1.00 22.10 104 ASP F CA 1
ATOM 5442 C C . ASP H 1 104 ? 90.171 5.110 63.035 1.00 24.95 104 ASP F C 1
ATOM 5443 O O . ASP H 1 104 ? 90.123 4.268 63.931 1.00 24.53 104 ASP F O 1
ATOM 5448 N N . ALA H 1 105 ? 91.091 6.070 62.999 1.00 22.59 105 ALA F N 1
ATOM 5449 C CA . ALA H 1 105 ? 92.166 6.135 63.995 1.00 22.19 105 ALA F CA 1
ATOM 5450 C C . ALA H 1 105 ? 91.624 6.645 65.334 1.00 23.82 105 ALA F C 1
ATOM 5451 O O . ALA H 1 105 ? 92.020 6.161 66.400 1.00 26.59 105 ALA F O 1
ATOM 5453 N N . LEU H 1 106 ? 90.751 7.650 65.277 1.00 23.63 106 LEU F N 1
ATOM 5454 C CA . LEU H 1 106 ? 90.230 8.290 66.495 1.00 23.91 106 LEU F CA 1
ATOM 5455 C C . LEU H 1 106 ? 89.427 7.265 67.280 1.00 26.31 106 LEU F C 1
ATOM 5456 O O . LEU H 1 106 ? 89.433 7.260 68.540 1.00 30.23 106 LEU F O 1
ATOM 5461 N N . GLN H 1 107 ? 88.747 6.374 66.553 1.00 25.94 107 GLN F N 1
ATOM 5462 C CA . GLN H 1 107 ? 87.992 5.298 67.206 1.00 25.96 107 GLN F CA 1
ATOM 5463 C C . GLN H 1 107 ? 88.922 4.427 68.036 1.00 32.32 107 GLN F C 1
ATOM 5464 O O . GLN H 1 107 ? 88.632 4.054 69.198 1.00 29.08 107 GLN F O 1
ATOM 5470 N N . GLN H 1 108 ? 90.051 4.082 67.436 1.00 28.89 108 GLN F N 1
ATOM 5471 C CA . GLN H 1 108 ? 91.002 3.232 68.136 1.00 32.70 108 GLN F CA 1
ATOM 5472 C C . GLN H 1 108 ? 91.616 3.874 69.363 1.00 34.09 108 GLN F C 1
ATOM 5473 O O . GLN H 1 108 ? 92.033 3.167 70.279 1.00 37.14 108 GLN F O 1
ATOM 5479 N N . CYS H 1 109 ? 91.771 5.193 69.375 1.00 31.47 109 CYS F N 1
ATOM 5480 C CA . CYS H 1 109 ? 92.305 5.776 70.611 1.00 41.97 109 CYS F CA 1
ATOM 5481 C C . CYS H 1 109 ? 91.234 6.388 71.514 1.00 42.53 109 CYS F C 1
ATOM 5482 O O . CYS H 1 109 ? 91.528 7.116 72.465 1.00 40.16 109 CYS F O 1
ATOM 5485 N N . GLN H 1 110 ? 90.002 5.940 71.278 1.00 36.19 110 GLN F N 1
ATOM 5486 C CA . GLN H 1 110 ? 88.822 6.375 72.012 1.00 40.60 110 GLN F CA 1
ATOM 5487 C C . GLN H 1 110 ? 88.664 7.897 72.051 1.00 46.50 110 GLN F C 1
ATOM 5488 O O . GLN H 1 110 ? 88.253 8.470 73.058 1.00 40.72 110 GLN F O 1
ATOM 5494 N N . GLY H 1 111 ? 89.008 8.553 70.947 1.00 36.01 111 GLY F N 1
ATOM 5495 C CA . GLY H 1 111 ? 88.806 9.989 70.819 1.00 36.13 111 GLY F CA 1
ATOM 5496 C C . GLY H 1 111 ? 87.333 10.310 70.692 1.00 41.50 111 GLY F C 1
ATOM 5497 O O . GLY H 1 111 ? 86.571 9.519 70.142 1.00 39.77 111 GLY F O 1
ATOM 5498 N N . VAL H 1 112 ? 86.911 11.408 71.319 1.00 38.09 112 VAL F N 1
ATOM 5499 C CA . VAL H 1 112 ? 85.527 11.863 71.248 1.00 34.28 112 VAL F CA 1
ATOM 5500 C C . VAL H 1 112 ? 85.483 13.342 70.882 1.00 33.04 112 VAL F C 1
ATOM 5501 O O . VAL H 1 112 ? 86.455 14.073 71.100 1.00 34.38 112 VAL F O 1
ATOM 5505 N N . LEU H 1 113 ? 84.371 13.775 70.296 1.00 33.83 113 LEU F N 1
ATOM 5506 C CA . LEU H 1 113 ? 84.012 15.193 70.296 1.00 36.79 113 LEU F CA 1
ATOM 5507 C C . LEU H 1 113 ? 83.166 15.479 71.533 1.00 34.56 113 LEU F C 1
ATOM 5508 O O . LEU H 1 113 ? 82.252 14.719 71.843 1.00 37.06 113 LEU F O 1
ATOM 5513 N N . TYR H 1 114 ? 83.370 16.638 72.145 1.00 39.08 114 TYR F N 1
ATOM 5514 C CA . TYR H 1 114 ? 82.533 17.036 73.288 1.00 42.48 114 TYR F CA 1
ATOM 5515 C C . TYR H 1 114 ? 82.000 18.431 73.055 1.00 40.89 114 TYR F C 1
ATOM 5516 O O . TYR H 1 114 ? 82.776 19.355 72.807 1.00 41.82 114 TYR F O 1
ATOM 5525 N N . LEU H 1 115 ? 80.677 18.555 73.009 1.00 39.31 115 LEU F N 1
ATOM 5526 C CA . LEU H 1 115 ? 80.038 19.856 72.970 1.00 40.66 115 LEU F CA 1
ATOM 5527 C C . LEU H 1 115 ? 79.264 20.055 74.278 1.00 49.63 115 LEU F C 1
ATOM 5528 O O . LEU H 1 115 ? 78.396 19.248 74.612 1.00 47.10 115 LEU F O 1
ATOM 5533 N N . PRO H 1 116 ? 79.659 21.065 75.071 1.00 48.07 116 PRO F N 1
ATOM 5534 C CA . PRO H 1 116 ? 79.035 21.344 76.371 1.00 51.35 116 PRO F CA 1
ATOM 5535 C C . PRO H 1 116 ? 77.521 21.475 76.272 1.00 62.86 116 PRO F C 1
ATOM 5536 O O . PRO H 1 116 ? 77.016 22.202 75.417 1.00 57.81 116 PRO F O 1
ATOM 5541 N N A ALA I 2 2 ? 82.287 5.905 48.133 0.70 43.88 402 ALA K N 1
ATOM 5542 N N B ALA I 2 2 ? 93.157 30.009 50.743 0.30 52.35 402 ALA K N 1
ATOM 5543 C CA A ALA I 2 2 ? 83.666 6.396 48.418 0.70 42.07 402 ALA K CA 1
ATOM 5544 C CA B ALA I 2 2 ? 91.734 29.569 50.829 0.30 57.42 402 ALA K CA 1
ATOM 5545 C C A ALA I 2 2 ? 83.748 6.839 49.883 0.70 30.00 402 ALA K C 1
ATOM 5546 C C B ALA I 2 2 ? 91.454 28.848 52.143 0.30 54.44 402 ALA K C 1
ATOM 5547 O O A ALA I 2 2 ? 82.799 7.444 50.388 0.70 30.61 402 ALA K O 1
ATOM 5548 O O B ALA I 2 2 ? 92.334 28.179 52.694 0.30 39.31 402 ALA K O 1
ATOM 5551 N N A PRO I 2 3 ? 84.927 6.679 50.518 0.70 32.55 403 PRO K N 1
ATOM 5552 N N B PRO I 2 3 ? 90.214 28.961 52.640 0.30 48.77 403 PRO K N 1
ATOM 5553 C CA A PRO I 2 3 ? 85.142 7.458 51.749 0.70 34.09 403 PRO K CA 1
ATOM 5554 C CA B PRO I 2 3 ? 89.793 28.023 53.674 0.30 44.62 403 PRO K CA 1
ATOM 5555 C C A PRO I 2 3 ? 85.023 8.965 51.496 0.70 29.90 403 PRO K C 1
ATOM 5556 C C B PRO I 2 3 ? 89.975 26.575 53.226 0.30 36.96 403 PRO K C 1
ATOM 5557 O O A PRO I 2 3 ? 85.364 9.448 50.411 0.70 30.70 403 PRO K O 1
ATOM 5558 O O B PRO I 2 3 ? 89.854 26.269 52.035 0.30 33.59 403 PRO K O 1
ATOM 5565 N N A GLN I 2 4 ? 84.486 9.679 52.477 0.70 26.20 404 GLN K N 1
ATOM 5566 N N B GLN I 2 4 ? 90.322 25.716 54.177 0.30 31.93 404 GLN K N 1
ATOM 5567 C CA A GLN I 2 4 ? 84.446 11.135 52.476 0.70 26.90 404 GLN K CA 1
ATOM 5568 C CA B GLN I 2 4 ? 90.367 24.276 53.959 0.30 38.34 404 GLN K CA 1
ATOM 5569 C C A GLN I 2 4 ? 85.599 11.619 53.306 0.70 33.36 404 GLN K C 1
ATOM 5570 C C B GLN I 2 4 ? 89.073 23.667 54.458 0.30 35.99 404 GLN K C 1
ATOM 5571 O O A GLN I 2 4 ? 85.888 11.062 54.377 0.70 27.03 404 GLN K O 1
ATOM 5572 O O B GLN I 2 4 ? 88.607 23.994 55.549 0.30 34.35 404 GLN K O 1
ATOM 5583 N N A VAL I 2 5 ? 86.228 12.684 52.842 0.70 26.97 405 VAL K N 1
ATOM 5584 N N B VAL I 2 5 ? 88.526 22.733 53.696 0.30 35.22 405 VAL K N 1
ATOM 5585 C CA A VAL I 2 5 ? 87.158 13.410 53.674 0.70 26.39 405 VAL K CA 1
ATOM 5586 C CA B VAL I 2 5 ? 87.466 21.892 54.219 0.30 32.01 405 VAL K CA 1
ATOM 5587 C C A VAL I 2 5 ? 86.895 14.904 53.489 0.70 23.92 405 VAL K C 1
ATOM 5588 C C B VAL I 2 5 ? 87.731 20.432 53.885 0.30 24.55 405 VAL K C 1
ATOM 5589 O O A VAL I 2 5 ? 87.071 15.439 52.386 0.70 24.30 405 VAL K O 1
ATOM 5590 O O B VAL I 2 5 ? 87.799 20.066 52.714 0.30 33.12 405 VAL K O 1
ATOM 5619 N N A VAL I 2 7 ? 87.820 20.876 54.863 0.70 27.19 407 VAL K N 1
ATOM 5620 N N B VAL I 2 7 ? 86.540 14.394 54.034 0.30 30.72 407 VAL K N 1
ATOM 5621 C CA A VAL I 2 7 ? 87.531 22.154 54.214 0.70 37.19 407 VAL K CA 1
ATOM 5622 C CA B VAL I 2 7 ? 86.960 13.233 53.249 0.30 28.37 407 VAL K CA 1
ATOM 5623 C C A VAL I 2 7 ? 88.521 23.214 54.659 0.70 36.73 407 VAL K C 1
ATOM 5624 C C B VAL I 2 7 ? 85.932 12.126 53.365 0.30 31.77 407 VAL K C 1
ATOM 5625 O O A VAL I 2 7 ? 88.576 23.567 55.838 0.70 34.68 407 VAL K O 1
ATOM 5626 O O B VAL I 2 7 ? 85.731 11.566 54.443 0.30 34.70 407 VAL K O 1
ATOM 5633 N N A MET I 2 8 ? 89.333 23.694 53.722 0.70 29.84 408 MET K N 1
ATOM 5634 N N B MET I 2 8 ? 85.284 11.799 52.255 0.30 26.81 408 MET K N 1
ATOM 5635 C CA A MET I 2 8 ? 90.304 24.729 54.052 0.70 42.92 408 MET K CA 1
ATOM 5636 C CA B MET I 2 8 ? 84.307 10.723 52.260 0.30 31.86 408 MET K CA 1
ATOM 5637 C C A MET I 2 8 ? 90.180 25.938 53.145 0.70 36.52 408 MET K C 1
ATOM 5638 C C B MET I 2 8 ? 84.612 9.681 51.194 0.30 46.11 408 MET K C 1
ATOM 5639 O O A MET I 2 8 ? 89.848 25.813 51.963 0.70 41.25 408 MET K O 1
ATOM 5640 O O B MET I 2 8 ? 85.033 10.016 50.087 0.30 41.52 408 MET K O 1
ATOM 5649 N N A HIS I 2 9 ? 90.486 27.113 53.678 0.70 45.46 409 HIS K N 1
ATOM 5650 N N B HIS I 2 9 ? 84.468 8.408 51.550 0.30 42.53 409 HIS K N 1
ATOM 5651 C CA A HIS I 2 9 ? 90.418 28.326 52.863 0.70 63.88 409 HIS K CA 1
ATOM 5652 C CA B HIS I 2 9 ? 84.841 7.335 50.632 0.30 63.50 409 HIS K CA 1
ATOM 5653 C C A HIS I 2 9 ? 91.750 28.795 52.287 0.70 66.26 409 HIS K C 1
ATOM 5654 C C B HIS I 2 9 ? 83.655 6.783 49.844 0.20 58.62 409 HIS K C 1
ATOM 5655 O O A HIS I 2 9 ? 92.072 28.494 51.113 0.70 57.14 409 HIS K O 1
ATOM 5656 O O B HIS I 2 9 ? 83.661 6.782 48.606 0.30 71.60 409 HIS K O 1
#

Organism: NCBI:txid11908

InterPro domains:
  IPR001969 Aspartic peptidase, active site [PS00141] (29-40)
  IPR001995 Peptidase A2A, retrovirus, catalytic [PS50175] (27-105)
  IPR018061 Retropepsins [PF00077] (9-113)
  IPR021109 Aspartic peptidase domain superfamily [G3DSA:2.40.70.10] (1-116)
  IPR021109 Aspartic peptidase domain superfamily [SSF50630] (9-122)

Secondary structure (DSSP, 8-state):
-EEE-BTTB--EEEEEEE-SSS--EEEEEEE-TT-SS-EEEGGGS-TT--EEE--EEETTEEESSSEEEESS-EEEE-TT--SPEEESS-EEETTS---EE-HHHHHHTT-EEE--/-EEE-BTTB--EEEEEEE-SSS--EEEEEEE-TT-SS-EEEGGGS-TT---EE--EEETTEEESSSEEE-SS-EEEE-TT--SPEEESS-EEETTS---EE-HHHHHHTT-EEE--/-EEE-BTTB--EEEEEEE-SSS--EEEEEEE-TT-SS-EEEGGGS-TT--EEE--EEETTEEESSSEEEESS-EEEE-TT--SPEEES--EEETTS---EE-HHHHHHTT-EEE--/-EEE-BTTB--EEEEEEE-SSSS-EEEEEEE-TT-SS-EEEGGGS-TTS--EE--EE-SS-EESSSEEE-SS-EEEE-TT--SPEEES--EEESSS---EE-HHHHHHTT-EEE--/-EEE-BTTB--EEEEEEE-SSS--EEEEEEE-TT-SS-EEEGGGSPTT---EE--EEETTEEESSSEEE-SS-EEEE-TT--SPEEESS-EEETTS---EE-HHHHHHTT-EEE--/-EEE-BTTB--EEEEEEE-SSS--EEEEEEE-TT-SS-EEEGGGS-TT--EEE--EEETTEEESSSEEEESS-EEEE-TT-SSPEEES--EEETTS---EE-HHHHHHTT-EEE--/--B--B--/--B--B-/--B--B-